Protein 8ENB (pdb70)

GO terms:
  GO:0007186 G protein-coupled receptor signaling pathway (P, IDA)

Foldseek 3Di:
DDKDKDKDWDWDDDPQWDIDTDIAIFIDDDWDKDWDQDVVVRGIDIDAWDWHAPDWDWDWDWIGGNVDIDIDIDTGGDDIDTDDPVD/DKDKDWDFDVCPPPPWDADPVGKIFIGHDTAIDMADDDDKDKDADPDPPRIDIPDWGKAAPFDDKDWAAGDHIDPPDDVVRRTDIHGDDDDIDIDCVVVVD/DDKDKDKDWDWDDDPQWDIDIDIAIDIDDDWDKDWDQDVVVRGIDIDTWDKHAPDWDKDWDWIGGNVDIDIDIDTGGDDIDTGHPVD/DKDKDWAFDPCPCPPWDADPVGKIFIDHDIAMDMADDDDKDKDADPDPPGIDIRDWGWAADFDDKDWAAGDHTDDDGDCVRRTDIHGDDDDIDIGCVVVPD

Secondary structure (DSSP, 8-state):
-EEEEEEEEEEE--TTB--EEEEEEEEEEEEEEEEEEETTTTEEEEEEEEEEEEEEEEEEEEE-BTT--EEEEEEEEEEEEEEETT-/-EEEEEE--GGGTTEEEE-GGG-EEEE---EEEEEEEEEEEEEE-SSSSSEEEE--EEEE---EEEEEEP-EE-TT--GGGGEEEEEE-S-EEEESHHHH-/-EEEEEEEEEEE--TTB--EEEEEEEEEEEEEEEEEEETTTTEEEEEEEEEEEEEEEEEEEEE-BTTS-EEEEEEEEEEEEEEETT-/-EEEEEEE-GGGTTEEEE-GGG-EEEE--EEEEEEEEEEEEEEE-SSSSSEEEE--EEEE---EEEEEEP-EE-TT--GGGSEEEEEE-S-EEEESHHHH-

Sequence (376 aa):
NSCKKVGVEELINEKGCDLMIIRINRCRGHCFSFTFPNPLTKKYSVHAKCCRMVEWEMLETELKCSKGNRNLRIPSATQCECFDCLVECEFAMRLVPGFNPLRQVDANGKECRGNVELPFCKGYCKTSESGTHGFPPRVQNSKVCTLVTTSTRKVVLDDCDDGADESVKFVMVPHGTDCECSAVPLEQNSCKKVGVEELINEKGCDLMIIRINRCRGHCFSFTFPNPLTKKYSVHAKCCRMVEWEMLETELKCSKGNRNLRIPSATQCECFDCLVECEFAMRLVPGFNPLRQVDANGKECRGNVELPFCKGYCKTSESGTHGFPPRVQNSKVCTLVTTSTRKVVLDDCDDGADESVKFVMVPHGTDCECSAVPLEQ

Nearest PDB structures (foldseek):
  8enf-assembly1_A  TM=1.009E+00  e=1.327E-13  Caenorhabditis elegans
  4jph-assembly2_C  TM=7.636E-01  e=1.027E-04  Mus musculus
  4jph-assembly2_D  TM=7.579E-01  e=1.207E-04  Mus musculus
  5aej-assembly2_B  TM=6.322E-01  e=2.996E-05  Homo sapiens
  5hk5-assembly2_E  TM=6.796E-01  e=9.244E-04  Mus musculus

Radius of gyration: 28.84 Å; Cα contacts (8 Å, |Δi|>4): 1042; chains: 4; bounding box: 86×43×85 Å

Structure (mmCIF, N/CA/C/O backbone):
data_8ENB
#
_entry.id   8ENB
#
_cell.length_a   52.371
_cell.length_b   90.748
_cell.length_c   59.563
_cell.angle_alpha   90.000
_cell.angle_beta   97.180
_cell.angle_gamma   90.000
#
_symmetry.space_group_name_H-M   'P 1 21 1'
#
loop_
_entity.id
_entity.type
_entity.pdbx_description
1 polymer Bursicon
2 polymer 'Cys_knot domain-containing protein'
3 water water
#
loop_
_atom_site.group_PDB
_atom_site.id
_atom_site.type_symbol
_atom_site.label_atom_id
_atom_site.label_alt_id
_atom_site.label_comp_id
_atom_site.label_asym_id
_atom_site.label_entity_id
_atom_site.label_seq_id
_atom_site.pdbx_PDB_ins_code
_atom_site.Cartn_x
_atom_site.Cartn_y
_atom_site.Cartn_z
_atom_site.occupancy
_atom_site.B_iso_or_equiv
_atom_site.auth_seq_id
_atom_site.auth_comp_id
_atom_site.auth_asym_id
_atom_site.auth_atom_id
_atom_site.pdbx_PDB_model_num
ATOM 1 N N . ASN A 1 6 ? -31.13100 34.19000 -20.46100 1.000 29.34000 6 ASN A N 1
ATOM 2 C CA . ASN A 1 6 ? -30.72600 33.46700 -19.26100 1.000 34.61000 6 ASN A CA 1
ATOM 3 C C . ASN A 1 6 ? -31.50000 33.95700 -18.04300 1.000 51.25000 6 ASN A C 1
ATOM 4 O O . ASN A 1 6 ? -31.34000 35.10000 -17.61600 1.000 70.99000 6 ASN A O 1
ATOM 9 N N . SER A 1 7 ? -32.34100 33.08600 -17.48400 1.000 44.53000 7 SER A N 1
ATOM 10 C CA . SER A 1 7 ? -33.14900 33.45200 -16.32100 1.000 35.48000 7 SER A CA 1
ATOM 11 C C . SER A 1 7 ? -33.37800 32.19000 -15.49400 1.000 43.81000 7 SER A C 1
ATOM 12 O O . SER A 1 7 ? -34.17700 31.33400 -15.88000 1.000 48.12000 7 SER A O 1
ATOM 15 N N . CYS A 1 8 ? -32.64800 32.06700 -14.38900 1.000 33.61000 8 CYS A N 1
ATOM 16 C CA . CYS A 1 8 ? -32.82300 30.98600 -13.42500 1.000 39.60000 8 CYS A CA 1
ATOM 17 C C . CYS A 1 8 ? -33.27000 31.60000 -12.10600 1.000 39.86000 8 CYS A C 1
ATOM 18 O O . CYS A 1 8 ? -32.52400 32.37800 -11.50200 1.000 50.51000 8 CYS A O 1
ATOM 21 N N . LYS A 1 9 ? -34.47600 31.25400 -11.65800 1.000 39.33000 9 LYS A N 1
ATOM 22 C CA . LYS A 1 9 ? -35.10000 31.92500 -10.53000 1.000 25.44000 9 LYS A CA 1
ATOM 23 C C . LYS A 1 9 ? -35.40700 30.94500 -9.40400 1.000 26.26000 9 LYS A C 1
ATOM 24 O O . LYS A 1 9 ? -35.62300 29.74600 -9.62800 1.000 45.05000 9 LYS A O 1
ATOM 30 N N . LYS A 1 10 ? -35.41200 31.48900 -8.18700 1.000 29.11000 10 LYS A N 1
ATOM 31 C CA . LYS A 1 10 ? -35.82700 30.76600 -6.99200 1.000 29.65000 10 LYS A CA 1
ATOM 32 C C . LYS A 1 10 ? -37.34800 30.73000 -6.90800 1.000 30.50000 10 LYS A C 1
ATOM 33 O O . LYS A 1 10 ? -38.01100 31.75700 -7.07800 1.000 35.22000 10 LYS A O 1
ATOM 39 N N . VAL A 1 11 ? -37.89800 29.54800 -6.64400 1.000 23.29000 11 VAL A N 1
ATOM 40 C CA . VAL A 1 11 ? -39.33500 29.31300 -6.66900 1.000 23.70000 11 VAL A CA 1
ATOM 41 C C . VAL A 1 11 ? -39.72200 28.62700 -5.36800 1.000 30.98000 11 VAL A C 1
ATOM 42 O O . VAL A 1 11 ? -39.12600 27.60800 -4.99800 1.000 40.86000 11 VAL A O 1
ATOM 46 N N . GLY A 1 12 ? -40.71000 29.19100 -4.67600 1.000 44.24000 12 GLY A N 1
ATOM 47 C CA . GLY A 1 12 ? -41.21400 28.57500 -3.46200 1.000 28.47000 12 GLY A CA 1
ATOM 48 C C . GLY A 1 12 ? -42.10900 27.38900 -3.78100 1.000 39.00000 12 GLY A C 1
ATOM 49 O O . GLY A 1 12 ? -42.84200 27.38300 -4.76900 1.000 56.13000 12 GLY A O 1
ATOM 50 N N . VAL A 1 13 ? -42.03700 26.36900 -2.92800 1.000 33.88000 13 VAL A N 1
ATOM 51 C CA . VAL A 1 13 ? -42.76600 25.12500 -3.13200 1.000 40.78000 13 VAL A CA 1
ATOM 52 C C . VAL A 1 13 ? -43.33800 24.68900 -1.79600 1.000 46.18000 13 VAL A C 1
ATOM 53 O O . VAL A 1 13 ? -42.58900 24.48600 -0.83100 1.000 37.52000 13 VAL A O 1
ATOM 57 N N . GLU A 1 14 ? -44.65700 24.55000 -1.73600 1.000 46.46000 14 GLU A N 1
ATOM 58 C CA . GLU A 1 14 ? -45.29900 23.84500 -0.64400 1.000 43.68000 14 GLU A CA 1
ATOM 59 C C . GLU A 1 14 ? -45.44200 22.39100 -1.07300 1.000 36.70000 14 GLU A C 1
ATOM 60 O O . GLU A 1 14 ? -45.80000 22.10300 -2.21900 1.000 56.97000 14 GLU A O 1
ATOM 66 N N . GLU A 1 15 ? -45.16400 21.47800 -0.15100 1.000 31.85000 15 GLU A N 1
ATOM 67 C CA . GLU A 1 15 ? -45.08000 20.06100 -0.47300 1.000 22.27000 15 GLU A CA 1
ATOM 68 C C . GLU A 1 15 ? -45.82200 19.29800 0.60800 1.000 32.06000 15 GLU A C 1
ATOM 69 O O . GLU A 1 15 ? -45.49600 19.41600 1.79200 1.000 39.16000 15 GLU A O 1
ATOM 75 N N . LEU A 1 16 ? -46.83100 18.54000 0.20200 1.000 25.37000 16 LEU A N 1
ATOM 76 C CA . LEU A 1 16 ? -47.68900 17.82100 1.12900 1.000 15.85000 16 LEU A CA 1
ATOM 77 C C . LEU A 1 16 ? -47.21500 16.38200 1.26400 1.000 17.04000 16 LEU A C 1
ATOM 78 O O . LEU A 1 16 ? -47.07100 15.67200 0.26300 1.000 30.15000 16 LEU A O 1
ATOM 83 N N . ILE A 1 17 ? -46.97200 15.96200 2.49900 1.000 23.01000 17 ILE A N 1
ATOM 84 C CA . ILE A 1 17 ? -46.62700 14.58700 2.81800 1.000 25.93000 17 ILE A CA 1
ATOM 85 C C . ILE A 1 17 ? -47.88700 13.95800 3.39200 1.000 31.99000 17 ILE A C 1
ATOM 86 O O . ILE A 1 17 ? -48.35000 14.33800 4.47800 1.000 37.40000 17 ILE A O 1
ATOM 91 N N . ASN A 1 18 ? -48.44800 13.01600 2.62800 1.000 29.20000 18 ASN A N 1
ATOM 92 C CA . ASN A 1 18 ? -49.68000 12.31000 2.95800 1.000 39.85000 18 ASN A CA 1
ATOM 93 C C . ASN A 1 18 ? -49.39100 10.81200 2.83200 1.000 42.57000 18 ASN A C 1
ATOM 94 O O . ASN A 1 18 ? -49.79500 10.15600 1.87000 1.000 45.01000 18 ASN A O 1
ATOM 99 N N . GLU A 1 19 ? -48.67100 10.27700 3.81200 1.000 47.70000 19 GLU A N 1
ATOM 100 C CA . GLU A 1 19 ? -48.30400 8.86900 3.85000 1.000 43.75000 19 GLU A CA 1
ATOM 101 C C . GLU A 1 19 ? -49.15900 8.14300 4.87900 1.000 49.54000 19 GLU A C 1
ATOM 102 O O . GLU A 1 19 ? -49.43500 8.67600 5.95800 1.000 54.49000 19 GLU A O 1
ATOM 108 N N . LYS A 1 20 ? -49.58200 6.92900 4.53300 1.000 46.80000 20 LYS A N 1
ATOM 109 C CA . LYS A 1 20 ? -50.47200 6.16400 5.39600 1.000 51.01000 20 LYS A CA 1
ATOM 110 C C . LYS A 1 20 ? -49.75100 5.79500 6.68700 1.000 52.32000 20 LYS A C 1
ATOM 111 O O . LYS A 1 20 ? -48.68900 5.16400 6.65600 1.000 42.98000 20 LYS A O 1
ATOM 117 N N . GLY A 1 21 ? -50.32900 6.19300 7.82300 1.000 50.01000 21 GLY A N 1
ATOM 118 C CA . GLY A 1 21 ? -49.75600 5.96600 9.13200 1.000 39.28000 21 GLY A CA 1
ATOM 119 C C . GLY A 1 21 ? -49.23400 7.22700 9.79500 1.000 55.92000 21 GLY A C 1
ATOM 120 O O . GLY A 1 21 ? -49.29900 7.34200 11.02500 1.000 74.07000 21 GLY A O 1
ATOM 121 N N . CYS A 1 22 ? -48.72000 8.16800 9.01000 1.000 45.41000 22 CYS A N 1
ATOM 122 C CA . CYS A 1 22 ? -48.12200 9.38600 9.53200 1.000 37.30000 22 CYS A CA 1
ATOM 123 C C . CYS A 1 22 ? -49.05500 10.57200 9.32900 1.000 44.71000 22 CYS A C 1
ATOM 124 O O . CYS A 1 22 ? -49.90500 10.57400 8.43400 1.000 47.21000 22 CYS A O 1
ATOM 127 N N . ASP A 1 23 ? -48.89100 11.58300 10.17800 1.000 38.48000 23 ASP A N 1
ATOM 128 C CA . ASP A 1 23 ? -49.68700 12.79500 10.05900 1.000 40.94000 23 ASP A CA 1
ATOM 129 C C . ASP A 1 23 ? -49.32600 13.55600 8.78900 1.000 41.38000 23 ASP A C 1
ATOM 130 O O . ASP A 1 23 ? -48.17900 13.54900 8.33500 1.000 43.38000 23 ASP A O 1
ATOM 135 N N . LEU A 1 24 ? -50.32700 14.21700 8.21400 1.000 38.83000 24 LEU A N 1
ATOM 136 C CA . LEU A 1 24 ? -50.10600 15.04800 7.04000 1.000 39.26000 24 LEU A CA 1
ATOM 137 C C . LEU A 1 24 ? -49.20600 16.22100 7.40200 1.000 31.47000 24 LEU A C 1
ATOM 138 O O . LEU A 1 24 ? -49.38400 16.85700 8.44400 1.000 52.09000 24 LEU A O 1
ATOM 143 N N . MET A 1 25 ? -48.23200 16.51500 6.54200 1.000 35.54000 25 MET A N 1
ATOM 144 C CA . MET A 1 25 ? -47.30800 17.60200 6.85300 1.000 32.58000 25 MET A CA 1
ATOM 145 C C . MET A 1 25 ? -46.98500 18.41100 5.60700 1.000 34.85000 25 MET A C 1
ATOM 146 O O . MET A 1 25 ? -46.57900 17.85000 4.58800 1.000 43.32000 25 MET A O 1
ATOM 151 N N . ILE A 1 26 ? -47.14900 19.72700 5.69700 1.000 31.66000 26 ILE A N 1
ATOM 152 C CA . ILE A 1 26 ? -46.77100 20.64200 4.62600 1.000 20.60000 26 ILE A CA 1
ATOM 153 C C . ILE A 1 26 ? -45.37400 21.17600 4.90900 1.000 29.18000 26 ILE A C 1
ATOM 154 O O . ILE A 1 26 ? -45.09400 21.65900 6.01400 1.000 31.06000 26 ILE A O 1
ATOM 159 N N . ILE A 1 27 ? -44.50000 21.08400 3.91200 1.000 32.17000 27 ILE A N 1
ATOM 160 C CA . ILE A 1 27 ? -43.11900 21.54000 4.00000 1.000 28.27000 27 ILE A CA 1
ATOM 161 C C . ILE A 1 27 ? -42.89700 22.59200 2.92400 1.000 41.95000 27 ILE A C 1
ATOM 162 O O . ILE A 1 27 ? -43.20900 22.35900 1.75200 1.000 56.67000 27 ILE A O 1
ATOM 167 N N . ARG A 1 28 ? -42.36300 23.74400 3.31700 1.000 40.69000 28 ARG A N 1
ATOM 168 C CA . ARG A 1 28 ? -42.10700 24.83700 2.38900 1.000 24.42000 28 ARG A CA 1
ATOM 169 C C . ARG A 1 28 ? -40.60900 24.93400 2.13800 1.000 27.83000 28 ARG A C 1
ATOM 170 O O . ARG A 1 28 ? -39.83500 25.19600 3.06500 1.000 31.35000 28 ARG A O 1
ATOM 178 N N . ILE A 1 29 ? -40.20600 24.71700 0.88400 1.000 27.44000 29 ILE A N 1
ATOM 179 C CA . ILE A 1 29 ? -38.80200 24.75200 0.48600 1.000 16.57000 29 ILE A CA 1
ATOM 180 C C . ILE A 1 29 ? -38.68300 25.55000 -0.80700 1.000 21.51000 29 ILE A C 1
ATOM 181 O O . ILE A 1 29 ? -39.67200 26.02300 -1.36400 1.000 40.50000 29 ILE A O 1
ATOM 186 N N . ASN A 1 30 ? -37.44600 25.74900 -1.25200 1.000 17.08000 30 ASN A N 1
ATOM 187 C CA . ASN A 1 30 ? -37.17800 26.48100 -2.48100 1.000 24.36000 30 ASN A CA 1
ATOM 188 C C . ASN A 1 30 ? -36.49400 25.59000 -3.51000 1.000 25.79000 30 ASN A C 1
ATOM 189 O O . ASN A 1 30 ? -35.70800 24.70300 -3.16400 1.000 28.04000 30 ASN A O 1
ATOM 194 N N . ARG A 1 31 ? -36.80300 25.83700 -4.78200 1.000 28.38000 31 ARG A N 1
ATOM 195 C CA . ARG A 1 31 ? -36.20600 25.09500 -5.88400 1.000 22.68000 31 ARG A CA 1
ATOM 196 C C . ARG A 1 31 ? -35.87300 26.06600 -7.00700 1.000 25.24000 31 ARG A C 1
ATOM 197 O O . ARG A 1 31 ? -36.48200 27.12900 -7.13000 1.000 32.59000 31 ARG A O 1
ATOM 205 N N . CYS A 1 32 ? -34.89300 25.70400 -7.82400 1.000 26.14000 32 CYS A N 1
ATOM 206 C CA . CYS A 1 32 ? -34.51000 26.53900 -8.95300 1.000 17.26000 32 CYS A CA 1
ATOM 207 C C . CYS A 1 32 ? -35.25400 26.12000 -10.21100 1.000 13.47000 32 CYS A C 1
ATOM 208 O O . CYS A 1 32 ? -35.45400 24.92900 -10.46100 1.000 26.47000 32 CYS A O 1
ATOM 211 N N . ARG A 1 33 ? -35.66800 27.11000 -10.99700 1.000 25.92000 33 ARG A N 1
ATOM 212 C CA . ARG A 1 33 ? -36.33500 26.84500 -12.26500 1.000 27.57000 33 ARG A CA 1
ATOM 213 C C . ARG A 1 33 ? -35.96900 27.95300 -13.23800 1.000 37.76000 33 ARG A C 1
ATOM 214 O O . ARG A 1 33 ? -36.00400 29.12700 -12.86600 1.000 30.98000 33 ARG A O 1
ATOM 222 N N . GLY A 1 34 ? -35.58200 27.59400 -14.45500 1.000 33.51000 34 GLY A N 1
ATOM 223 C CA . GLY A 1 34 ? -35.20300 28.63300 -15.39100 1.000 45.22000 34 GLY A CA 1
ATOM 224 C C . GLY A 1 34 ? -34.84700 28.09600 -16.75900 1.000 33.42000 34 GLY A C 1
ATOM 225 O O . GLY A 1 34 ? -35.03300 26.91600 -17.06700 1.000 37.62000 34 GLY A O 1
ATOM 226 N N . HIS A 1 35 ? -34.32500 29.01300 -17.57000 1.000 33.99000 35 HIS A N 1
ATOM 227 C CA . HIS A 1 35 ? -33.89100 28.75600 -18.93800 1.000 29.01000 35 HIS A CA 1
ATOM 228 C C . HIS A 1 35 ? -32.50500 29.35600 -19.11900 1.000 26.94000 35 HIS A C 1
ATOM 229 O O . HIS A 1 35 ? -32.32900 30.56900 -18.95700 1.000 41.43000 35 HIS A O 1
ATOM 236 N N . CYS A 1 36 ? -31.52400 28.51600 -19.44000 1.000 34.12000 36 CYS A N 1
ATOM 237 C CA . CYS A 1 36 ? -30.17800 28.97200 -19.75300 1.000 31.82000 36 CYS A CA 1
ATOM 238 C C . CYS A 1 36 ? -29.80100 28.55500 -21.17000 1.000 32.93000 36 CYS A C 1
ATOM 239 O O . CYS A 1 36 ? -30.35900 27.60900 -21.73200 1.000 30.31000 36 CYS A O 1
ATOM 242 N N . PHE A 1 37 ? -28.84100 29.27800 -21.74400 1.000 32.32000 37 PHE A N 1
ATOM 243 C CA . PHE A 1 37 ? -28.42700 29.03900 -23.12000 1.000 18.69000 37 PHE A CA 1
ATOM 244 C C . PHE A 1 37 ? -27.54600 27.80100 -23.21500 1.000 17.84000 37 PHE A C 1
ATOM 245 O O . PHE A 1 37 ? -26.73000 27.53100 -22.32800 1.000 41.89000 37 PHE A O 1
ATOM 253 N N . SER A 1 38 ? -27.71700 27.04700 -24.29900 1.000 18.32000 38 SER A N 1
ATOM 254 C CA . SER A 1 38 ? -26.91500 25.85700 -24.54300 1.000 26.91000 38 SER A CA 1
ATOM 255 C C . SER A 1 38 ? -26.74800 25.65500 -26.04100 1.000 24.39000 38 SER A C 1
ATOM 256 O O . SER A 1 38 ? -27.61400 26.04600 -26.82900 1.000 28.95000 38 SER A O 1
ATOM 259 N N . PHE A 1 39 ? -25.62700 25.04600 -26.43200 1.000 30.70000 39 PHE A N 1
ATOM 260 C CA . PHE A 1 39 ? -25.45600 24.67100 -27.83200 1.000 32.57000 39 PHE A CA 1
ATOM 261 C C . PHE A 1 39 ? -24.64800 23.38200 -27.91700 1.000 32.82000 39 PHE A C 1
ATOM 262 O O . PHE A 1 39 ? -23.80200 23.09700 -27.06500 1.000 47.88000 39 PHE A O 1
ATOM 270 N N . THR A 1 40 ? -24.95600 22.58100 -28.93600 1.000 27.09000 40 THR A N 1
ATOM 271 C CA . THR A 1 40 ? -24.42700 21.23100 -29.05800 1.000 28.42000 40 THR A CA 1
ATOM 272 C C . THR A 1 40 ? -24.33200 20.86600 -30.53200 1.000 26.37000 40 THR A C 1
ATOM 273 O O . THR A 1 40 ? -25.22100 21.20500 -31.31800 1.000 28.93000 40 THR A O 1
ATOM 277 N N . PHE A 1 41 ? -23.25000 20.18300 -30.90300 1.000 27.21000 41 PHE A N 1
ATOM 278 C CA . PHE A 1 41 ? -23.13300 19.68900 -32.26900 1.000 21.50000 41 PHE A CA 1
ATOM 279 C C . PHE A 1 41 ? -22.40900 18.35300 -32.27800 1.000 29.61000 41 PHE A C 1
ATOM 280 O O . PHE A 1 41 ? -21.52000 18.12300 -31.45100 1.000 37.64000 41 PHE A O 1
ATOM 288 N N . PRO A 1 42 ? -22.76900 17.45100 -33.19300 1.000 31.50000 42 PRO A N 1
ATOM 289 C CA . PRO A 1 42 ? -22.04500 16.17600 -33.31600 1.000 21.75000 42 PRO A CA 1
ATOM 290 C C . PRO A 1 42 ? -20.67700 16.37400 -33.95200 1.000 23.44000 42 PRO A C 1
ATOM 291 O O . PRO A 1 42 ? -20.56700 16.84600 -35.08600 1.000 27.90000 42 PRO A O 1
ATOM 295 N N . ASN A 1 43 ? -19.63100 16.01600 -33.21000 1.000 20.81000 43 ASN A N 1
ATOM 296 C CA . ASN A 1 43 ? -18.25900 16.08000 -33.68000 1.000 33.15000 43 ASN A CA 1
ATOM 297 C C . ASN A 1 43 ? -17.88000 14.70100 -34.19600 1.000 30.39000 43 ASN A C 1
ATOM 298 O O . ASN A 1 43 ? -17.73800 13.76300 -33.38900 1.000 31.19000 43 ASN A O 1
ATOM 303 N N . PRO A 1 44 ? -17.73300 14.51500 -35.51200 1.000 35.53000 44 PRO A N 1
ATOM 304 C CA . PRO A 1 44 ? -17.32000 13.20800 -36.03800 1.000 33.46000 44 PRO A CA 1
ATOM 305 C C . PRO A 1 44 ? -15.82400 12.96400 -35.96400 1.000 35.97000 44 PRO A C 1
ATOM 306 O O . PRO A 1 44 ? -15.38700 11.83200 -36.21100 1.000 44.74000 44 PRO A O 1
ATOM 310 N N . LEU A 1 45 ? -15.03000 13.98500 -35.63500 1.000 33.24000 45 LEU A N 1
ATOM 311 C CA . LEU A 1 45 ? -13.61100 13.76600 -35.37600 1.000 47.35000 45 LEU A CA 1
ATOM 312 C C . LEU A 1 45 ? -13.41700 13.04400 -34.04800 1.000 59.44000 45 LEU A C 1
ATOM 313 O O . LEU A 1 45 ? -12.76200 11.99700 -33.98800 1.000 64.42000 45 LEU A O 1
ATOM 318 N N . THR A 1 46 ? -13.98500 13.58700 -32.97300 1.000 62.20000 46 THR A N 1
ATOM 319 C CA . THR A 1 46 ? -14.00000 12.89600 -31.69000 1.000 41.70000 46 THR A CA 1
ATOM 320 C C . THR A 1 46 ? -15.13500 11.88700 -31.58500 1.000 43.93000 46 THR A C 1
ATOM 321 O O . THR A 1 46 ? -15.20700 11.16400 -30.58400 1.000 45.34000 46 THR A O 1
ATOM 325 N N . LYS A 1 47 ? -16.00700 11.81800 -32.59400 1.000 54.00000 47 LYS A N 1
ATOM 326 C CA . LYS A 1 47 ? -17.11200 10.85700 -32.64200 1.000 44.20000 47 LYS A CA 1
ATOM 327 C C . LYS A 1 47 ? -18.01500 10.95900 -31.41400 1.000 43.98000 47 LYS A C 1
ATOM 328 O O . LYS A 1 47 ? -18.51300 9.95200 -30.90600 1.000 40.60000 47 LYS A O 1
ATOM 334 N N . LYS A 1 48 ? -18.23900 12.18300 -30.93500 1.000 45.14000 48 LYS A N 1
ATOM 335 C CA . LYS A 1 48 ? -19.06500 12.39700 -29.75100 1.000 35.51000 48 LYS A CA 1
ATOM 336 C C . LYS A 1 48 ? -19.78600 13.72900 -29.88500 1.000 42.36000 48 LYS A C 1
ATOM 337 O O . LYS A 1 48 ? -19.55600 14.48900 -30.82400 1.000 45.39000 48 LYS A O 1
ATOM 343 N N . TYR A 1 49 ? -20.65800 14.01600 -28.92400 1.000 33.54000 49 TYR A N 1
ATOM 344 C CA . TYR A 1 49 ? -21.30400 15.31900 -28.86800 1.000 22.21000 49 TYR A CA 1
ATOM 345 C C . TYR A 1 49 ? -20.35700 16.35600 -28.27700 1.000 34.81000 49 TYR A C 1
ATOM 346 O O . TYR A 1 49 ? -19.68900 16.10200 -27.27200 1.000 43.68000 49 TYR A O 1
ATOM 355 N N . SER A 1 50 ? -20.29900 17.52700 -28.90600 1.000 43.09000 50 SER A N 1
ATOM 356 C CA . SER A 1 50 ? -19.64400 18.69300 -28.33400 1.000 30.33000 50 SER A CA 1
ATOM 357 C C . SER A 1 50 ? -20.72200 19.57600 -27.72500 1.000 32.87000 50 SER A C 1
ATOM 358 O O . SER A 1 50 ? -21.61500 20.05200 -28.43900 1.000 44.57000 50 SER A O 1
ATOM 361 N N . VAL A 1 51 ? -20.64200 19.77800 -26.41100 1.000 36.93000 51 VAL A N 1
ATOM 362 C CA . VAL A 1 51 ? -21.65700 20.48100 -25.64000 1.000 29.29000 51 VAL A CA 1
ATOM 363 C C . VAL A 1 51 ? -21.01600 21.69600 -24.99300 1.000 40.50000 51 VAL A C 1
ATOM 364 O O . VAL A 1 51 ? -19.94200 21.59700 -24.38800 1.000 40.11000 51 VAL A O 1
ATOM 368 N N . HIS A 1 52 ? -21.68200 22.83400 -25.10600 1.000 37.56000 52 HIS A N 1
ATOM 369 C CA . HIS A 1 52 ? -21.29200 24.02000 -24.36200 1.000 37.63000 52 HIS A CA 1
ATOM 370 C C . HIS A 1 52 ? -22.59600 24.53800 -23.77500 1.000 34.63000 52 HIS A C 1
ATOM 371 O O . HIS A 1 52 ? -23.39000 25.20700 -24.45500 1.000 32.57000 52 HIS A O 1
ATOM 378 N N . ALA A 1 53 ? -22.82800 24.18800 -22.51500 1.000 42.92000 53 ALA A N 1
ATOM 379 C CA . ALA A 1 53 ? -24.14900 24.34500 -21.95000 1.000 45.99000 53 ALA A CA 1
ATOM 380 C C . ALA A 1 53 ? -24.07700 24.74000 -20.48900 1.000 41.54000 53 ALA A C 1
ATOM 381 O O . ALA A 1 53 ? -23.22700 24.25900 -19.72200 1.000 53.15000 53 ALA A O 1
ATOM 383 N N . LYS A 1 54 ? -25.05700 25.59000 -20.15900 1.000 30.29000 54 LYS A N 1
ATOM 384 C CA . LYS A 1 54 ? -25.50400 26.15200 -18.89000 1.000 36.95000 54 LYS A CA 1
ATOM 385 C C . LYS A 1 54 ? -26.83500 25.52900 -18.45600 1.000 32.58000 54 LYS A C 1
ATOM 386 O O . LYS A 1 54 ? -27.76500 25.39500 -19.26300 1.000 41.79000 54 LYS A O 1
ATOM 392 N N . CYS A 1 55 ? -26.98700 25.23700 -17.16600 1.000 31.19000 55 CYS A N 1
ATOM 393 C CA . CYS A 1 55 ? -28.25900 24.77200 -16.63600 1.000 26.97000 55 CYS A CA 1
ATOM 394 C C . CYS A 1 55 ? -28.61700 25.59900 -15.40900 1.000 29.54000 55 CYS A C 1
ATOM 395 O O . CYS A 1 55 ? -27.74700 26.13900 -14.71700 1.000 46.34000 55 CYS A O 1
ATOM 398 N N . CYS A 1 56 ? -29.91000 25.68200 -15.13500 1.000 33.15000 56 CYS A N 1
ATOM 399 C CA . CYS A 1 56 ? -30.39000 26.41500 -13.96900 1.000 39.84000 56 CYS A CA 1
ATOM 400 C C . CYS A 1 56 ? -30.24800 25.52500 -12.73800 1.000 29.32000 56 CYS A C 1
ATOM 401 O O . CYS A 1 56 ? -30.94500 24.51100 -12.60600 1.000 29.54000 56 CYS A O 1
ATOM 404 N N . ARG A 1 57 ? -29.35400 25.90800 -11.82500 1.000 28.37000 57 ARG A N 1
ATOM 405 C CA . ARG A 1 57 ? -29.01800 25.08400 -10.67400 1.000 35.95000 57 ARG A CA 1
ATOM 406 C C . ARG A 1 57 ? -28.95100 25.93800 -9.41400 1.000 45.31000 57 ARG A C 1
ATOM 407 O O . ARG A 1 57 ? -28.72300 27.15000 -9.46800 1.000 49.39000 57 ARG A O 1
ATOM 415 N N . MET A 1 58 ? -29.15700 25.28500 -8.26900 1.000 35.10000 58 MET A N 1
ATOM 416 C CA . MET A 1 58 ? -28.97400 25.93700 -6.97700 1.000 34.05000 58 MET A CA 1
ATOM 417 C C . MET A 1 58 ? -27.49500 25.93200 -6.62000 1.000 49.84000 58 MET A C 1
ATOM 418 O O . MET A 1 58 ? -26.90100 24.86700 -6.42100 1.000 44.59000 58 MET A O 1
ATOM 423 N N . VAL A 1 59 ? -26.90400 27.12400 -6.54000 1.000 54.07000 59 VAL A N 1
ATOM 424 C CA . VAL A 1 59 ? -25.49700 27.22400 -6.16900 1.000 42.32000 59 VAL A CA 1
ATOM 425 C C . VAL A 1 59 ? -25.32300 26.94900 -4.68100 1.000 37.93000 59 VAL A C 1
ATOM 426 O O . VAL A 1 59 ? -24.42800 26.20200 -4.27000 1.000 62.88000 59 VAL A O 1
ATOM 430 N N . GLU A 1 60 ? -26.17800 27.54600 -3.85500 1.000 35.07000 60 GLU A N 1
ATOM 431 C CA . GLU A 1 60 ? -26.15500 27.34100 -2.41600 1.000 45.25000 60 GLU A CA 1
ATOM 432 C C . GLU A 1 60 ? -27.53400 26.91300 -1.93800 1.000 37.71000 60 GLU A C 1
ATOM 433 O O . GLU A 1 60 ? -28.55500 27.27600 -2.52900 1.000 45.29000 60 GLU A O 1
ATOM 439 N N . TRP A 1 61 ? -27.55400 26.13500 -0.85900 1.000 35.71000 61 TRP A N 1
ATOM 440 C CA . TRP A 1 61 ? -28.80000 25.64800 -0.29100 1.000 32.41000 61 TRP A CA 1
ATOM 441 C C . TRP A 1 61 ? -28.62900 25.48600 1.21200 1.000 35.75000 61 TRP A C 1
ATOM 442 O O . TRP A 1 61 ? -27.51500 25.52400 1.74200 1.000 50.46000 61 TRP A O 1
ATOM 453 N N . GLU A 1 62 ? -29.75400 25.30500 1.89400 1.000 29.96000 62 GLU A N 1
ATOM 454 C CA . GLU A 1 62 ? -29.78200 25.02100 3.32100 1.000 28.80000 62 GLU A CA 1
ATOM 455 C C . GLU A 1 62 ? -30.56300 23.73900 3.56200 1.000 32.78000 62 GLU A C 1
ATOM 456 O O . GLU A 1 62 ? -31.54500 23.46000 2.86900 1.000 43.94000 62 GLU A O 1
ATOM 462 N N . MET A 1 63 ? -30.12400 22.95700 4.54100 1.000 44.23000 63 MET A N 1
ATOM 463 C CA . MET A 1 63 ? -30.85300 21.75500 4.90900 1.000 31.87000 63 MET A CA 1
ATOM 464 C C . MET A 1 63 ? -32.06600 22.12800 5.74900 1.000 23.01000 63 MET A C 1
ATOM 465 O O . MET A 1 63 ? -31.96000 22.91900 6.69200 1.000 31.18000 63 MET A O 1
ATOM 470 N N . LEU A 1 64 ? -33.21700 21.56100 5.40600 1.000 26.57000 64 LEU A N 1
ATOM 471 C CA . LEU A 1 64 ? -34.45000 21.74600 6.15200 1.000 25.78000 64 LEU A CA 1
ATOM 472 C C . LEU A 1 64 ? -34.80100 20.41300 6.79600 1.000 31.35000 64 LEU A C 1
ATOM 473 O O . LEU A 1 64 ? -35.00800 19.41600 6.09200 1.000 39.69000 64 LEU A O 1
ATOM 478 N N . GLU A 1 65 ? -34.84200 20.39600 8.12500 1.000 35.61000 65 GLU A N 1
ATOM 479 C CA . GLU A 1 65 ? -35.10200 19.19300 8.89800 1.000 25.92000 65 GLU A CA 1
ATOM 480 C C . GLU A 1 65 ? -36.49500 19.27000 9.49900 1.000 26.68000 65 GLU A C 1
ATOM 481 O O . GLU A 1 65 ? -36.91800 20.32900 9.97400 1.000 28.66000 65 GLU A O 1
ATOM 487 N N . THR A 1 66 ? -37.20900 18.14900 9.47900 1.000 35.68000 66 THR A N 1
ATOM 488 C CA . THR A 1 66 ? -38.52500 18.13200 10.10600 1.000 37.64000 66 THR A CA 1
ATOM 489 C C . THR A 1 66 ? -38.82100 16.74200 10.65400 1.000 27.82000 66 THR A C 1
ATOM 490 O O . THR A 1 66 ? -38.31200 15.73600 10.15500 1.000 41.49000 66 THR A O 1
ATOM 494 N N . GLU A 1 67 ? -39.62300 16.70000 11.71400 1.000 32.44000 67 GLU A N 1
ATOM 495 C CA . GLU A 1 67 ? -40.06200 15.44300 12.30200 1.000 27.25000 67 GLU A CA 1
ATOM 496 C C . GLU A 1 67 ? -41.43000 15.06000 11.75300 1.000 36.90000 67 GLU A C 1
ATOM 497 O O . GLU A 1 67 ? -42.37600 15.85300 11.80300 1.000 49.07000 67 GLU A O 1
ATOM 503 N N . LEU A 1 68 ? -41.52200 13.84100 11.23300 1.000 34.62000 68 LEU A N 1
ATOM 504 C CA . LEU A 1 68 ? -42.74300 13.26900 10.69000 1.000 37.52000 68 LEU A CA 1
ATOM 505 C C . LEU A 1 68 ? -43.33900 12.33900 11.73900 1.000 45.85000 68 LEU A C 1
ATOM 506 O O . LEU A 1 68 ? -42.71700 11.33300 12.11000 1.000 47.02000 68 LEU A O 1
ATOM 511 N N . LYS A 1 69 ? -44.53200 12.68500 12.21900 1.000 43.37000 69 LYS A N 1
ATOM 512 C CA . LYS A 1 69 ? -45.20600 11.96100 13.29700 1.000 36.95000 69 LYS A CA 1
ATOM 513 C C . LYS A 1 69 ? -45.92600 10.75500 12.70900 1.000 44.67000 69 LYS A C 1
ATOM 514 O O . LYS A 1 69 ? -47.08000 10.83500 12.28700 1.000 63.42000 69 LYS A O 1
ATOM 520 N N . CYS A 1 70 ? -45.23500 9.62100 12.68100 1.000 43.25000 70 CYS A N 1
ATOM 521 C CA . CYS A 1 70 ? -45.81400 8.37100 12.21300 1.000 47.41000 70 CYS A CA 1
ATOM 522 C C . CYS A 1 70 ? -46.30600 7.55200 13.39900 1.000 51.90000 70 CYS A C 1
ATOM 523 O O . CYS A 1 70 ? -45.79100 7.66600 14.51400 1.000 54.70000 70 CYS A O 1
ATOM 526 N N . SER A 1 71 ? -47.31900 6.72100 13.14500 1.000 54.08000 71 SER A N 1
ATOM 527 C CA . SER A 1 71 ? -47.92900 5.95200 14.22400 1.000 49.01000 71 SER A CA 1
ATOM 528 C C . SER A 1 71 ? -46.97200 4.90100 14.77400 1.000 53.93000 71 SER A C 1
ATOM 529 O O . SER A 1 71 ? -46.96900 4.62800 15.98000 1.000 55.20000 71 SER A O 1
ATOM 532 N N . LYS A 1 72 ? -46.15600 4.30000 13.91100 1.000 34.75000 72 LYS A N 1
ATOM 533 C CA . LYS A 1 72 ? -45.21800 3.25400 14.31400 1.000 38.76000 72 LYS A CA 1
ATOM 534 C C . LYS A 1 72 ? -43.78300 3.76300 14.38600 1.000 51.51000 72 LYS A C 1
ATOM 535 O O . LYS A 1 72 ? -42.83700 3.03200 14.07400 1.000 40.72000 72 LYS A O 1
ATOM 541 N N . GLY A 1 73 ? -43.59700 5.01500 14.80100 1.000 50.07000 73 GLY A N 1
ATOM 542 C CA . GLY A 1 73 ? -42.27700 5.59400 14.96900 1.000 45.82000 73 GLY A CA 1
ATOM 543 C C . GLY A 1 73 ? -42.02800 6.82500 14.12100 1.000 47.51000 73 GLY A C 1
ATOM 544 O O . GLY A 1 73 ? -42.14000 6.78000 12.89300 1.000 66.81000 73 GLY A O 1
ATOM 545 N N . ASN A 1 74 ? -41.67300 7.93000 14.77400 1.000 35.95000 74 ASN A N 1
ATOM 546 C CA . ASN A 1 74 ? -41.42700 9.18700 14.08100 1.000 34.46000 74 ASN A CA 1
ATOM 547 C C . ASN A 1 74 ? -40.16300 9.10600 13.23000 1.000 40.56000 74 ASN A C 1
ATOM 548 O O . ASN A 1 74 ? -39.18700 8.44300 13.59000 1.000 51.58000 74 ASN A O 1
ATOM 553 N N . ARG A 1 75 ? -40.19000 9.79300 12.08800 1.000 42.14000 75 ARG A N 1
ATOM 554 C CA . ARG A 1 75 ? -39.06700 9.81300 11.15800 1.000 44.05000 75 ARG A CA 1
ATOM 555 C C . ARG A 1 75 ? -38.52100 11.23000 11.03200 1.000 39.31000 75 ARG A C 1
ATOM 556 O O . ARG A 1 75 ? -39.25000 12.20500 11.20500 1.000 43.26000 75 ARG A O 1
ATOM 564 N N . ASN A 1 76 ? -37.22300 11.35400 10.77400 1.000 38.89000 76 ASN A N 1
ATOM 565 C CA . ASN A 1 76 ? -36.57700 12.66100 10.66000 1.000 31.89000 76 ASN A CA 1
ATOM 566 C C . ASN A 1 76 ? -36.17300 12.89700 9.20500 1.000 29.69000 76 ASN A C 1
ATOM 567 O O . ASN A 1 76 ? -35.27300 12.22700 8.68700 1.000 37.27000 76 ASN A O 1
ATOM 572 N N . LEU A 1 77 ? -36.83900 13.85400 8.55700 1.000 20.78000 77 LEU A N 1
ATOM 573 C CA . LEU A 1 77 ? -36.66700 14.16400 7.14400 1.000 22.39000 77 LEU A CA 1
ATOM 574 C C . LEU A 1 77 ? -35.71900 15.33600 6.91200 1.000 31.91000 77 LEU A C 1
ATOM 575 O O . LEU A 1 77 ? -35.68800 16.30200 7.68400 1.000 37.63000 77 LEU A O 1
ATOM 580 N N . ARG A 1 78 ? -34.99700 15.25000 5.79000 1.000 45.25000 78 ARG A N 1
ATOM 581 C CA . ARG A 1 78 ? -34.01100 16.22300 5.33200 1.000 36.66000 78 ARG A CA 1
ATOM 582 C C . ARG A 1 78 ? -34.31800 16.61700 3.89600 1.000 36.21000 78 ARG A C 1
ATOM 583 O O . ARG A 1 78 ? -34.48600 15.74600 3.03700 1.000 49.84000 78 ARG A O 1
ATOM 591 N N . ILE A 1 79 ? -34.40200 17.92000 3.63300 1.000 28.71000 79 ILE A N 1
ATOM 592 C CA . ILE A 1 79 ? -34.58200 18.39100 2.25800 1.000 28.26000 79 ILE A CA 1
ATOM 593 C C . ILE A 1 79 ? -33.68400 19.59200 1.98400 1.000 23.79000 79 ILE A C 1
ATOM 594 O O . ILE A 1 79 ? -33.69000 20.55700 2.75900 1.000 28.06000 79 ILE A O 1
ATOM 599 N N . PRO A 1 80 ? -32.89000 19.57700 0.91700 1.000 23.63000 80 PRO A N 1
ATOM 600 C CA . PRO A 1 80 ? -32.20700 20.80800 0.50200 1.000 28.72000 80 PRO A CA 1
ATOM 601 C C . PRO A 1 80 ? -33.20900 21.83900 0.00100 1.000 30.43000 80 PRO A C 1
ATOM 602 O O . PRO A 1 80 ? -34.13800 21.51700 -0.74300 1.000 36.42000 80 PRO A O 1
ATOM 606 N N . SER A 1 81 ? -33.01100 23.08800 0.41500 1.000 30.64000 81 SER A N 1
ATOM 607 C CA . SER A 1 81 ? -33.83800 24.20400 -0.02200 1.000 28.76000 81 SER A CA 1
ATOM 608 C C . SER A 1 81 ? -32.92800 25.28500 -0.58100 1.000 31.41000 81 SER A C 1
ATOM 609 O O . SER A 1 81 ? -31.98900 25.71800 0.09500 1.000 44.69000 81 SER A O 1
ATOM 612 N N . ALA A 1 82 ? -33.20600 25.71300 -1.81000 1.000 26.28000 82 ALA A N 1
ATOM 613 C CA . ALA A 1 82 ? -32.32800 26.64600 -2.50200 1.000 22.59000 82 ALA A CA 1
ATOM 614 C C . ALA A 1 82 ? -32.26500 27.98800 -1.78200 1.000 26.94000 82 ALA A C 1
ATOM 615 O O . ALA A 1 82 ? -33.24000 28.44900 -1.18300 1.000 27.91000 82 ALA A O 1
ATOM 617 N N . THR A 1 83 ? -31.08900 28.61500 -1.84800 1.000 30.55000 83 THR A N 1
ATOM 618 C CA . THR A 1 83 ? -30.89700 29.98100 -1.38800 1.000 28.49000 83 THR A CA 1
ATOM 619 C C . THR A 1 83 ? -30.35900 30.90800 -2.46400 1.000 31.99000 83 THR A C 1
ATOM 620 O O . THR A 1 83 ? -30.52500 32.12600 -2.34200 1.000 46.57000 83 THR A O 1
ATOM 624 N N . GLN A 1 84 ? -29.71900 30.37300 -3.50100 1.000 35.87000 84 GLN A N 1
ATOM 625 C CA . GLN A 1 84 ? -29.31400 31.14800 -4.66600 1.000 44.22000 84 GLN A CA 1
ATOM 626 C C . GLN A 1 84 ? -29.44600 30.26700 -5.89700 1.000 33.61000 84 GLN A C 1
ATOM 627 O O . GLN A 1 84 ? -28.89600 29.16100 -5.93400 1.000 37.00000 84 GLN A O 1
ATOM 633 N N . CYS A 1 85 ? -30.17400 30.75500 -6.89600 1.000 37.37000 85 CYS A N 1
ATOM 634 C CA . CYS A 1 85 ? -30.40400 30.03400 -8.14000 1.000 35.49000 85 CYS A CA 1
ATOM 635 C C . CYS A 1 85 ? -29.68900 30.76300 -9.26700 1.000 31.66000 85 CYS A C 1
ATOM 636 O O . CYS A 1 85 ? -29.82400 31.98400 -9.40200 1.000 43.79000 85 CYS A O 1
ATOM 639 N N . GLU A 1 86 ? -28.93000 30.02100 -10.07100 1.000 36.00000 86 GLU A N 1
ATOM 640 C CA . GLU A 1 86 ? -28.12600 30.65200 -11.10600 1.000 34.14000 86 GLU A CA 1
ATOM 641 C C . GLU A 1 86 ? -27.90900 29.68500 -12.26000 1.000 40.38000 86 GLU A C 1
ATOM 642 O O . GLU A 1 86 ? -28.02200 28.46600 -12.10900 1.000 45.53000 86 GLU A O 1
ATOM 648 N N . CYS A 1 87 ? -27.59900 30.25200 -13.42200 1.000 35.62000 87 CYS A N 1
ATOM 649 C CA . CYS A 1 87 ? -27.20900 29.46300 -14.58300 1.000 31.86000 87 CYS A CA 1
ATOM 650 C C . CYS A 1 87 ? -25.73000 29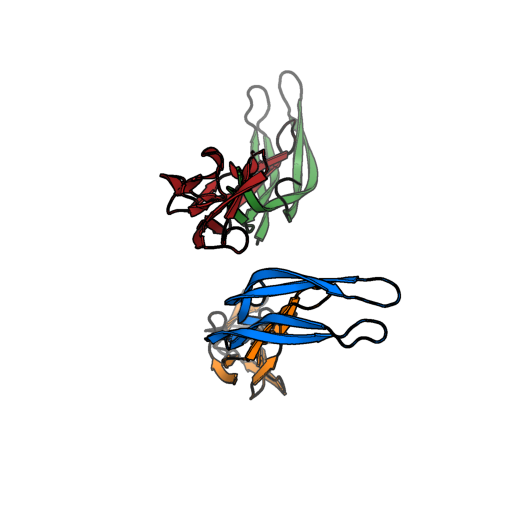.11700 -14.44100 1.000 25.02000 87 CYS A C 1
ATOM 651 O O . CYS A 1 87 ? -24.87700 30.01000 -14.43000 1.000 48.82000 87 CYS A O 1
ATOM 654 N N . PHE A 1 88 ? -25.42800 27.82500 -14.32700 1.000 31.81000 88 PHE A N 1
ATOM 655 C CA . PHE A 1 88 ? -24.06400 27.35200 -14.13300 1.000 41.28000 88 PHE A CA 1
ATOM 656 C C . PHE A 1 88 ? -23.87900 26.04300 -14.88200 1.000 39.38000 88 PHE A C 1
ATOM 657 O O . PHE A 1 88 ? -24.84300 25.44400 -15.35100 1.000 45.63000 88 PHE A O 1
ATOM 665 N N . ASP A 1 89 ? -22.62900 25.59100 -14.98900 1.000 48.20000 89 ASP A N 1
ATOM 666 C CA . ASP A 1 89 ? -22.33600 24.36900 -15.73500 1.000 43.00000 89 ASP A CA 1
ATOM 667 C C . ASP A 1 89 ? -23.26700 23.23600 -15.31700 1.000 56.28000 89 ASP A C 1
ATOM 668 O O . ASP A 1 89 ? -23.48900 23.00600 -14.12500 1.000 61.84000 89 ASP A O 1
ATOM 673 N N . CYS A 1 90 ? -23.82100 22.53400 -16.30900 1.000 56.00000 90 CYS A N 1
ATOM 674 C CA . CYS A 1 90 ? -24.71800 21.42100 -16.00900 1.000 50.15000 90 CYS A CA 1
ATOM 675 C C . CYS A 1 90 ? -23.97100 20.27400 -15.34100 1.000 56.26000 90 CYS A C 1
ATOM 676 O O . CYS A 1 90 ? -24.52200 19.58700 -14.47200 1.000 65.08000 90 CYS A O 1
ATOM 679 N N . LEU A 1 91 ? -22.71700 20.05600 -15.73000 1.000 54.92000 91 LEU A N 1
ATOM 680 C CA . LEU A 1 91 ? -21.94600 18.90300 -15.29200 1.000 42.63000 91 LEU A CA 1
ATOM 681 C C . LEU A 1 91 ? -21.05900 19.18500 -14.08700 1.000 49.26000 91 LEU A C 1
ATOM 682 O O . LEU A 1 91 ? -20.17700 18.37600 -13.78000 1.000 60.68000 91 LEU A O 1
ATOM 687 N N . VAL A 1 92 ? -21.27200 20.29600 -13.39300 1.000 64.80000 92 VAL A N 1
ATOM 688 C CA . VAL A 1 92 ? -20.46300 20.61400 -12.22300 1.000 66.39000 92 VAL A CA 1
ATOM 689 C C . VAL A 1 92 ? -21.34600 20.76600 -10.98900 1.000 68.99000 92 VAL A C 1
ATOM 690 O O . VAL A 1 92 ? -21.85500 19.78200 -10.451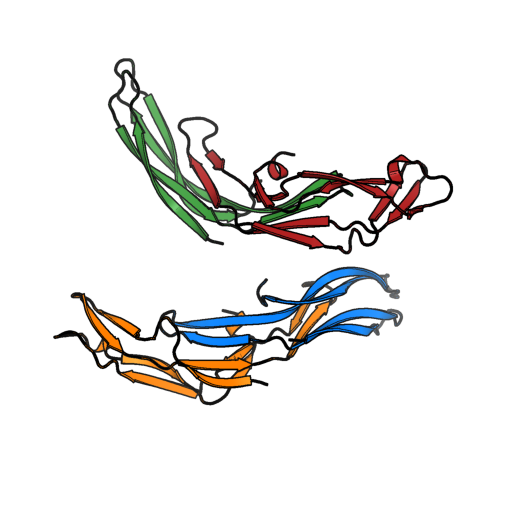00 1.000 65.77000 92 VAL A O 1
ATOM 694 N N . GLU B 2 3 ? -37.99700 26.82700 -28.75300 1.000 30.65000 3 GLU B N 1
ATOM 695 C CA . GLU B 2 3 ? -37.12000 26.49000 -27.63700 1.000 43.96000 3 GLU B CA 1
ATOM 696 C C . GLU B 2 3 ? -35.69100 26.24700 -28.11200 1.000 43.09000 3 GLU B C 1
ATOM 697 O O . GLU B 2 3 ? -34.73900 26.78100 -27.54100 1.000 25.34000 3 GLU B O 1
ATOM 703 N N . CYS B 2 4 ? -35.54600 25.44000 -29.15900 1.000 52.94000 4 CYS B N 1
ATOM 704 C CA . CYS B 2 4 ? -34.25800 25.18800 -29.78400 1.000 39.02000 4 CYS B CA 1
ATOM 705 C C . CYS B 2 4 ? -34.26900 25.70700 -31.21700 1.000 34.69000 4 CYS B C 1
ATOM 706 O O . CYS B 2 4 ? -35.32100 25.99800 -31.79200 1.000 59.27000 4 CYS B O 1
ATOM 709 N N . GLU B 2 5 ? -33.07100 25.81700 -31.78700 1.000 34.25000 5 GLU B N 1
ATOM 710 C CA . GLU B 2 5 ? -32.85200 26.41400 -33.09500 1.000 40.57000 5 GLU B CA 1
ATOM 711 C C . GLU B 2 5 ? -31.80000 25.60300 -33.83200 1.000 36.71000 5 GLU B C 1
ATOM 712 O O . GLU B 2 5 ? -30.74000 25.30500 -33.27000 1.000 50.53000 5 GLU B O 1
ATOM 718 N N . PHE B 2 6 ? -32.09600 25.25400 -35.08200 1.000 38.98000 6 PHE B N 1
ATOM 719 C CA . PHE B 2 6 ? -31.21100 24.45800 -35.92000 1.000 33.09000 6 PHE B CA 1
ATOM 720 C C . PHE B 2 6 ? -30.51200 25.36400 -36.92600 1.000 35.42000 6 PHE B C 1
ATOM 721 O O . PHE B 2 6 ? -31.11700 26.29800 -37.45900 1.000 34.54000 6 PHE B O 1
ATOM 729 N N . ALA B 2 7 ? -29.23800 25.07600 -37.18800 1.000 34.74000 7 ALA B N 1
ATOM 730 C CA . ALA B 2 7 ? -28.48500 25.82600 -38.18600 1.000 33.36000 7 ALA B CA 1
ATOM 731 C C . ALA B 2 7 ? -27.25100 25.03300 -38.59100 1.000 38.88000 7 ALA B C 1
ATOM 732 O O . ALA B 2 7 ? -26.64400 24.35000 -37.76900 1.000 36.93000 7 ALA B O 1
ATOM 734 N N . MET B 2 8 ? -26.87700 25.13300 -39.86100 1.000 37.72000 8 MET B N 1
ATOM 735 C CA . MET B 2 8 ? -25.63600 24.52400 -40.31800 1.000 24.72000 8 MET B CA 1
ATOM 736 C C . MET B 2 8 ? -24.51100 25.53200 -40.12400 1.000 34.49000 8 MET B C 1
ATOM 737 O O . MET B 2 8 ? -24.63800 26.69500 -40.52100 1.000 58.52000 8 MET B O 1
ATOM 742 N N . ARG B 2 9 ? -23.41400 25.08800 -39.51200 1.000 24.66000 9 ARG B N 1
ATOM 743 C CA . ARG B 2 9 ? -22.40900 26.01300 -39.00600 1.000 26.49000 9 ARG B CA 1
ATOM 744 C C . ARG B 2 9 ? -21.01000 25.44200 -39.18600 1.000 24.51000 9 ARG B C 1
ATOM 745 O O . ARG B 2 9 ? -20.81300 24.22500 -39.22500 1.000 24.19000 9 ARG B O 1
ATOM 753 N N . LEU B 2 10 ? -20.04500 26.34700 -39.32500 1.000 46.05000 10 LEU B N 1
ATOM 754 C CA . LEU B 2 10 ? -18.63000 26.01000 -39.41300 1.000 35.60000 10 LEU B CA 1
ATOM 755 C C . LEU B 2 10 ? -17.96900 26.14700 -38.04600 1.000 24.99000 10 LEU B C 1
ATOM 756 O O . LEU B 2 10 ? -18.08100 27.19200 -37.39700 1.000 27.75000 10 LEU B O 1
ATOM 761 N N . VAL B 2 11 ? -17.28700 25.08900 -37.61800 1.000 21.14000 11 VAL B N 1
ATOM 762 C CA . VAL B 2 11 ? -16.72700 24.97400 -36.27300 1.000 32.79000 11 VAL B CA 1
ATOM 763 C C . VAL B 2 11 ? -15.20700 24.99100 -36.41700 1.000 40.96000 11 VAL B C 1
ATOM 764 O O . VAL B 2 11 ? -14.68700 24.45500 -37.40700 1.000 47.11000 11 VAL B O 1
ATOM 768 N N . PRO B 2 12 ? -14.45800 25.62300 -35.47400 1.000 39.90000 12 PRO B N 1
ATOM 769 C CA . PRO B 2 12 ? -12.99400 25.73900 -35.60300 1.000 47.17000 12 PRO B CA 1
ATOM 770 C C . PRO B 2 12 ? -12.25900 24.54800 -36.20400 1.000 46.49000 12 PRO B C 1
ATOM 771 O O . PRO B 2 12 ? -11.42000 24.72400 -37.09300 1.000 72.14000 12 PRO B O 1
ATOM 775 N N . GLY B 2 13 ? -12.55500 23.33700 -35.73100 1.000 35.36000 13 GLY B N 1
ATOM 776 C CA . GLY B 2 13 ? -11.85200 22.16400 -36.21900 1.000 51.49000 13 GLY B CA 1
ATOM 777 C C . GLY B 2 13 ? -12.14700 21.80800 -37.66200 1.000 43.66000 13 GLY B C 1
ATOM 778 O O . GLY B 2 13 ? -11.39800 21.02900 -38.26200 1.000 40.47000 13 GLY B O 1
ATOM 779 N N . PHE B 2 14 ? -13.21300 22.36500 -38.23700 1.000 42.82000 14 PHE B N 1
ATOM 780 C CA . PHE B 2 14 ? -13.69500 21.96000 -39.55200 1.000 39.96000 14 PHE B CA 1
ATOM 781 C C . PHE B 2 14 ? -13.73100 23.12500 -40.53800 1.000 49.71000 14 PHE B C 1
ATOM 782 O O . PHE B 2 14 ? -14.52300 23.11900 -41.48200 1.000 42.00000 14 PHE B O 1
ATOM 790 N N . ASN B 2 15 ? -12.88100 24.13000 -40.33700 1.000 48.41000 15 ASN B N 1
ATOM 791 C CA . ASN B 2 15 ? -12.83200 25.30900 -41.20300 1.000 48.31000 15 ASN B CA 1
ATOM 792 C C . ASN B 2 15 ? -11.38700 25.61100 -41.58800 1.000 50.49000 15 ASN B C 1
ATOM 793 O O . ASN B 2 15 ? -10.78600 26.57300 -41.09500 1.000 48.60000 15 ASN B O 1
ATOM 798 N N . PRO B 2 16 ? -10.79300 24.80100 -42.47700 1.000 49.74000 16 PRO B N 1
ATOM 799 C CA . PRO B 2 16 ? -11.33600 23.59400 -43.10300 1.000 46.41000 16 PRO B CA 1
ATOM 800 C C . PRO B 2 16 ? -10.92900 22.34100 -42.33700 1.000 46.31000 16 PRO B C 1
ATOM 801 O O . PRO B 2 16 ? -10.05900 22.38800 -41.47300 1.000 52.18000 16 PRO B O 1
ATOM 805 N N . LEU B 2 17 ? -11.55000 21.20300 -42.63200 1.000 41.30000 17 LEU B N 1
ATOM 806 C CA . LEU B 2 17 ? -11.13800 19.93600 -42.04700 1.000 41.32000 17 LEU B CA 1
ATOM 807 C C . LEU B 2 17 ? -9.98400 19.33100 -42.83600 1.000 41.92000 17 LEU B C 1
ATOM 808 O O . LEU B 2 17 ? -10.02300 19.28800 -44.07100 1.000 44.37000 17 LEU B O 1
ATOM 813 N N . ARG B 2 18 ? -8.94800 18.90000 -42.11700 1.000 45.27000 18 ARG B N 1
ATOM 814 C CA . ARG B 2 18 ? -7.77600 18.24000 -42.68300 1.000 35.79000 18 ARG B CA 1
ATOM 815 C C . ARG B 2 18 ? -7.76500 16.77400 -42.26400 1.000 52.22000 18 ARG B C 1
ATOM 816 O O . ARG B 2 18 ? -7.97500 16.46200 -41.08700 1.000 61.80000 18 ARG B O 1
ATOM 824 N N . GLN B 2 19 ? -7.52400 15.87900 -43.22300 1.000 48.89000 19 GLN B N 1
ATOM 825 C CA . GLN B 2 19 ? -7.51900 14.43900 -42.98200 1.000 41.07000 19 GLN B CA 1
ATOM 826 C C . GLN B 2 19 ? -6.28400 13.83500 -43.63400 1.000 45.92000 19 GLN B C 1
ATOM 827 O O . GLN B 2 19 ? -6.08800 13.98200 -44.84400 1.000 57.04000 19 GLN B O 1
ATOM 833 N N . VAL B 2 20 ? -5.46100 13.15000 -42.84100 1.000 42.66000 20 VAL B N 1
ATOM 834 C CA . VAL B 2 20 ? -4.19800 12.58200 -43.30600 1.000 45.17000 20 VAL B CA 1
ATOM 835 C C . VAL B 2 20 ? -4.25000 11.06400 -43.18400 1.000 47.88000 20 VAL B C 1
ATOM 836 O O . VAL B 2 20 ? -4.54200 10.53300 -42.10700 1.000 47.39000 20 VAL B O 1
ATOM 840 N N . ASP B 2 21 ? -3.97100 10.37400 -44.29300 1.000 49.90000 21 ASP B N 1
ATOM 841 C CA . ASP B 2 21 ? -3.76800 8.93200 -44.32000 1.000 58.22000 21 ASP B CA 1
ATOM 842 C C . ASP B 2 21 ? -2.30500 8.55200 -44.09900 1.000 70.12000 21 ASP B C 1
ATOM 843 O O . ASP B 2 21 ? -1.43200 9.40500 -43.93800 1.000 59.60000 21 ASP B O 1
ATOM 848 N N . ALA B 2 22 ? -2.04400 7.24400 -44.04800 1.000 69.02000 22 ALA B N 1
ATOM 849 C CA . ALA B 2 22 ? -0.67700 6.75400 -44.13500 1.000 60.84000 22 ALA B CA 1
ATOM 850 C C . ALA B 2 22 ? -0.08100 7.14800 -45.48300 1.000 78.05000 22 ALA B C 1
ATOM 851 O O . ALA B 2 22 ? -0.79600 7.36000 -46.46600 1.000 82.69000 22 ALA B O 1
ATOM 853 N N . ASN B 2 23 ? 1.25100 7.18900 -45.52900 1.000 77.10000 23 ASN B N 1
ATOM 854 C CA . ASN B 2 23 ? 2.07300 7.84500 -46.54500 1.000 82.80000 23 ASN B CA 1
ATOM 855 C C . ASN B 2 23 ? 2.00600 9.36600 -46.45100 1.000 84.86000 23 ASN B C 1
ATOM 856 O O . ASN B 2 23 ? 2.65500 10.04900 -47.25300 1.000 84.79000 23 ASN B O 1
ATOM 861 N N . GLY B 2 24 ? 1.23600 9.92100 -45.51600 1.000 78.04000 24 GLY B N 1
ATOM 862 C CA . GLY B 2 24 ? 1.24300 11.34700 -45.25700 1.000 56.77000 24 GLY B CA 1
ATOM 863 C C . GLY B 2 24 ? 0.41200 12.19500 -46.19300 1.000 61.29000 24 GLY B C 1
ATOM 864 O O . GLY B 2 24 ? 0.53500 13.42500 -46.15700 1.000 53.48000 24 GLY B O 1
ATOM 865 N N . LYS B 2 25 ? -0.42800 11.59000 -47.02700 1.000 74.05000 25 LYS B N 1
ATOM 866 C CA . LYS B 2 25 ? -1.23400 12.35600 -47.97000 1.000 58.07000 25 LYS B CA 1
ATOM 867 C C . LYS B 2 25 ? -2.46200 12.91900 -47.26800 1.000 70.47000 25 LYS B C 1
ATOM 868 O O . LYS B 2 25 ? -3.12500 12.22100 -46.49500 1.000 66.09000 25 LYS B O 1
ATOM 874 N N . GLU B 2 26 ? -2.76400 14.18700 -47.53900 1.000 65.15000 26 GLU B N 1
ATOM 875 C CA . GLU B 2 26 ? -3.80000 14.91100 -46.81600 1.000 60.35000 26 GLU B CA 1
ATOM 876 C C . GLU B 2 26 ? -4.84700 15.45600 -47.77700 1.000 49.46000 26 GLU B C 1
ATOM 877 O O . GLU B 2 26 ? -4.53000 15.85500 -48.90300 1.000 56.55000 26 GLU B O 1
ATOM 883 N N . CYS B 2 27 ? -6.09500 15.46500 -47.31800 1.000 46.18000 27 CYS B N 1
ATOM 884 C CA . CYS B 2 27 ? -7.20300 16.10200 -48.01200 1.000 42.20000 27 CYS B CA 1
ATOM 885 C C . CYS B 2 27 ? -7.81000 17.14400 -47.08700 1.000 40.65000 27 CYS B C 1
ATOM 886 O O . CYS B 2 27 ? -7.94400 16.91300 -45.88200 1.000 42.52000 27 CYS B O 1
ATOM 889 N N . ARG B 2 28 ? -8.19600 18.28500 -47.64700 1.000 36.95000 28 ARG B N 1
ATOM 890 C CA . ARG B 2 28 ? -8.76800 19.35900 -46.85300 1.000 32.87000 28 ARG B CA 1
ATOM 891 C C . ARG B 2 28 ? -10.09200 19.79600 -47.46000 1.000 42.61000 28 ARG B C 1
ATOM 892 O O . ARG B 2 28 ? -10.37000 19.56500 -48.64000 1.000 45.69000 28 ARG B O 1
ATOM 900 N N . GLY B 2 29 ? -10.90800 20.43400 -46.63000 1.000 47.23000 29 GLY B N 1
ATOM 901 C CA . GLY B 2 29 ? -12.18200 20.94000 -47.10500 1.000 42.99000 29 GLY B CA 1
ATOM 902 C C . GLY B 2 29 ? -13.14700 21.34400 -46.01100 1.000 35.91000 29 GLY B C 1
ATOM 903 O O . GLY B 2 29 ? -13.19100 20.71600 -44.95000 1.000 38.05000 29 GLY B O 1
ATOM 904 N N . ASN B 2 30 ? -13.94100 22.37900 -46.26900 1.000 36.57000 30 ASN B N 1
ATOM 905 C CA . ASN B 2 30 ? -14.90500 22.84300 -45.28100 1.000 35.43000 30 ASN B CA 1
ATOM 906 C C . ASN B 2 30 ? -15.99200 21.79700 -45.07600 1.000 34.40000 30 ASN B C 1
ATOM 907 O O . ASN B 2 30 ? -16.49200 21.19700 -46.03100 1.000 34.90000 30 ASN B O 1
ATOM 912 N N . VAL B 2 31 ? -16.35500 21.57800 -43.81500 1.000 54.57000 31 VAL B N 1
ATOM 913 C CA . VAL B 2 31 ? -17.39500 20.62900 -43.44000 1.000 43.68000 31 VAL B CA 1
ATOM 914 C C . VAL B 2 31 ? -18.39700 21.37300 -42.57000 1.000 41.28000 31 VAL B C 1
ATOM 915 O O . VAL B 2 31 ? -18.08200 21.75000 -41.43400 1.000 32.29000 31 VAL B O 1
ATOM 919 N N . GLU B 2 32 ? -19.59200 21.60100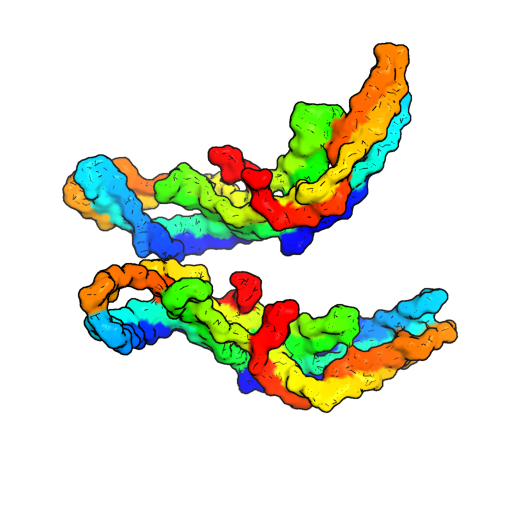 -43.10500 1.000 46.81000 32 GLU B N 1
ATOM 920 C CA . GLU B 2 32 ? -20.67600 22.14000 -42.29800 1.000 43.58000 32 GLU B CA 1
ATOM 921 C C . GLU B 2 32 ? -21.16100 21.09100 -41.30700 1.000 46.55000 32 GLU B C 1
ATOM 922 O O . GLU B 2 32 ? -21.27200 19.90700 -41.63500 1.000 38.97000 32 GLU B O 1
ATOM 928 N N . LEU B 2 33 ? -21.44700 21.53200 -40.08600 1.000 42.53000 33 LEU B N 1
ATOM 929 C CA . LEU B 2 33 ? -21.90100 20.67100 -39.01500 1.000 25.67000 33 LEU B CA 1
ATOM 930 C C . LEU B 2 33 ? -23.29100 21.10800 -38.57000 1.000 30.14000 33 LEU B C 1
ATOM 931 O O . LEU B 2 33 ? -23.62700 22.29600 -38.65600 1.000 44.64000 33 LEU B O 1
ATOM 936 N N . PRO B 2 34 ? -24.12100 20.18000 -38.09200 1.000 24.04000 34 PRO B N 1
ATOM 937 C CA . PRO B 2 34 ? -25.45200 20.57100 -37.60700 1.000 18.22000 34 PRO B CA 1
ATOM 938 C C . PRO B 2 34 ? -25.34900 21.10300 -36.18500 1.000 22.79000 34 PRO B C 1
ATOM 939 O O . PRO B 2 34 ? -24.79600 20.45000 -35.29800 1.000 23.68000 34 PRO B O 1
ATOM 943 N N . PHE B 2 35 ? -25.89800 22.29600 -35.97900 1.000 30.06000 35 PHE B N 1
ATOM 944 C CA . PHE B 2 35 ? -25.73200 23.08300 -34.76800 1.000 30.33000 35 PHE B CA 1
ATOM 945 C C . PHE B 2 35 ? -27.10400 23.32300 -34.16000 1.000 37.97000 35 PHE B C 1
ATOM 946 O O . PHE B 2 35 ? -27.99200 23.87200 -34.82500 1.000 31.92000 35 PHE B O 1
ATOM 954 N N . CYS B 2 36 ? -27.27600 22.91400 -32.90900 1.000 33.39000 36 CYS B N 1
ATOM 955 C CA . CYS B 2 36 ? -28.50800 23.13400 -32.16800 1.000 26.99000 36 CYS B CA 1
ATOM 956 C C . CYS B 2 36 ? -28.21400 24.06400 -31.00400 1.000 25.36000 36 CYS B C 1
ATOM 957 O O . CYS B 2 36 ? -27.29900 23.80300 -30.21600 1.000 40.33000 36 CYS B O 1
ATOM 960 N N . LYS B 2 37 ? -28.98300 25.14400 -30.89500 1.000 22.78000 37 LYS B N 1
ATOM 961 C CA . LYS B 2 37 ? -28.74300 26.10800 -29.83000 1.000 25.56000 37 LYS B CA 1
ATOM 962 C C . LYS B 2 37 ? -30.06500 26.68000 -29.34500 1.000 27.72000 37 LYS B C 1
ATOM 963 O O . LYS B 2 37 ? -31.02700 26.77400 -30.10400 1.000 30.55000 37 LYS B O 1
ATOM 969 N N . GLY B 2 38 ? -30.10600 27.06900 -28.07900 1.000 25.44000 38 GLY B N 1
ATOM 970 C CA . GLY B 2 38 ? -31.31800 27.66400 -27.55100 1.000 23.42000 38 GLY B CA 1
ATOM 971 C C . GLY B 2 38 ? -31.37000 27.55800 -26.03800 1.000 20.75000 38 GLY B C 1
ATOM 972 O O . GLY B 2 38 ? -30.36000 27.31400 -25.38200 1.000 26.27000 38 GLY B O 1
ATOM 973 N N . TYR B 2 39 ? -32.57800 27.74900 -25.51300 1.000 19.93000 39 TYR B N 1
ATOM 974 C CA . TYR B 2 39 ? -32.82300 27.86400 -24.07800 1.000 26.47000 39 TYR B CA 1
ATOM 975 C C . TYR B 2 39 ? -33.79800 26.76500 -23.66800 1.000 28.10000 39 TYR B C 1
ATOM 976 O O . TYR B 2 39 ? -35.01700 26.95200 -23.70800 1.000 28.10000 39 TYR B O 1
ATOM 985 N N . CYS B 2 40 ? -33.25400 25.61900 -23.27000 1.000 25.36000 40 CYS B N 1
ATOM 986 C CA . CYS B 2 40 ? -34.07200 24.56700 -22.68900 1.000 19.85000 40 CYS B CA 1
ATOM 987 C C . CYS B 2 40 ? -34.51100 24.95700 -21.28300 1.000 24.58000 40 CYS B C 1
ATOM 988 O O . CYS B 2 40 ? -33.83600 25.72000 -20.58500 1.000 33.09000 40 CYS B O 1
ATOM 991 N N . LYS B 2 41 ? -35.65400 24.42300 -20.86700 1.000 27.01000 41 LYS B N 1
ATOM 992 C CA . LYS B 2 41 ? -36.16500 24.66700 -19.52700 1.000 27.28000 41 LYS B CA 1
ATOM 993 C C . LYS B 2 41 ? -35.56000 23.62300 -18.59600 1.000 30.03000 41 LYS B C 1
ATOM 994 O O . LYS B 2 41 ? -35.69800 22.41600 -18.82900 1.000 33.15000 41 LYS B O 1
ATOM 1000 N N . THR B 2 42 ? -34.86700 24.09100 -17.56200 1.000 22.67000 42 THR B N 1
ATOM 1001 C CA . THR B 2 42 ? -34.13000 23.22300 -16.66000 1.000 21.68000 42 THR B CA 1
ATOM 1002 C C . THR B 2 42 ? -34.48600 23.57600 -15.22400 1.000 26.00000 42 THR B C 1
ATOM 1003 O O . THR B 2 42 ? -35.03700 24.64500 -14.94700 1.000 24.20000 42 THR B O 1
ATOM 1007 N N . SER B 2 43 ? -34.15500 22.67200 -14.30500 1.000 34.09000 43 SER B N 1
ATOM 1008 C CA . SER B 2 43 ? -34.46200 22.92600 -12.90400 1.000 23.08000 43 SER B CA 1
ATOM 1009 C C . SER B 2 43 ? -33.58200 22.05600 -12.02000 1.000 20.80000 43 SER B C 1
ATOM 1010 O O . SER B 2 43 ? -33.06600 21.02300 -12.44800 1.000 33.15000 43 SER B O 1
ATOM 1013 N N . GLU B 2 44 ? -33.42100 22.49300 -10.77400 1.000 13.66000 44 GLU B N 1
ATOM 1014 C CA . GLU B 2 44 ? -32.81700 21.67500 -9.73500 1.000 14.72000 44 GLU B CA 1
ATOM 1015 C C . GLU B 2 44 ? -33.61100 21.86200 -8.45300 1.000 20.08000 44 GLU B C 1
ATOM 1016 O O . GLU B 2 44 ? -33.96000 22.98900 -8.09000 1.000 21.29000 44 GLU B O 1
ATOM 1022 N N . SER B 2 45 ? -33.89700 20.75500 -7.77400 1.000 20.49000 45 SER B N 1
ATOM 1023 C CA . SER B 2 45 ? -34.73000 20.80300 -6.58100 1.000 24.75000 45 SER B CA 1
ATOM 1024 C C . SER B 2 45 ? -34.23400 19.77100 -5.58100 1.000 21.22000 45 SER B C 1
ATOM 1025 O O . SER B 2 45 ? -33.58900 18.78700 -5.94500 1.000 25.90000 45 SER B O 1
ATOM 1028 N N . GLY B 2 46 ? -34.51800 20.01200 -4.30500 1.000 28.00000 46 GLY B N 1
ATOM 1029 C CA . GLY B 2 46 ? -34.19600 19.02400 -3.30000 1.000 20.55000 46 GLY B CA 1
ATOM 1030 C C . GLY B 2 46 ? -35.26000 17.94700 -3.22000 1.000 24.75000 46 GLY B C 1
ATOM 1031 O O . GLY B 2 46 ? -36.44600 18.18800 -3.44500 1.000 28.43000 46 GLY B O 1
ATOM 1032 N N . THR B 2 47 ? -34.82100 16.73400 -2.89800 1.000 16.62000 47 THR B N 1
ATOM 1033 C CA . THR B 2 47 ? -35.71300 15.59900 -2.71600 1.000 27.23000 47 THR B CA 1
ATOM 1034 C C . THR B 2 47 ? -35.36200 14.88200 -1.41800 1.000 35.16000 47 THR B C 1
ATOM 1035 O O . THR B 2 47 ? -34.44600 15.27500 -0.69000 1.000 31.10000 47 THR B O 1
ATOM 1039 N N . HIS B 2 48 ? -36.10400 13.81700 -1.13300 1.000 34.80000 48 HIS B N 1
ATOM 1040 C CA . HIS B 2 48 ? -35.85800 12.99300 0.03800 1.000 25.38000 48 HIS B CA 1
ATOM 1041 C C . HIS B 2 48 ? -34.97200 11.80300 -0.31800 1.000 32.18000 48 HIS B C 1
ATOM 1042 O O . HIS B 2 48 ? -35.02800 11.26900 -1.42900 1.000 30.82000 48 HIS B O 1
ATOM 1049 N N . GLY B 2 49 ? -34.14700 11.39900 0.64400 1.000 35.00000 49 GLY B N 1
ATOM 1050 C CA . GLY B 2 49 ? -33.22300 10.29200 0.48500 1.000 26.16000 49 GLY B CA 1
ATOM 1051 C C . GLY B 2 49 ? -31.99100 10.59300 -0.34400 1.000 19.48000 49 GLY B C 1
ATOM 1052 O O . GLY B 2 49 ? -31.43800 11.69400 -0.26600 1.000 24.08000 49 GLY B O 1
ATOM 1053 N N . PHE B 2 50 ? -31.55300 9.62400 -1.14900 1.000 24.18000 50 PHE B N 1
ATOM 1054 C CA . PHE B 2 50 ? -30.33800 9.76300 -1.94000 1.000 29.00000 50 PHE B CA 1
ATOM 1055 C C . PHE B 2 50 ? -30.62200 9.45400 -3.40500 1.000 29.55000 50 PHE B C 1
ATOM 1056 O O . PHE B 2 50 ? -31.28300 8.44500 -3.70700 1.000 39.15000 50 PHE B O 1
ATOM 1064 N N . PRO B 2 51 ? -30.13300 10.27400 -4.34700 1.000 24.83000 51 PRO B N 1
ATOM 1065 C CA . PRO B 2 51 ? -29.38200 11.52500 -4.15200 1.000 24.96000 51 PRO B CA 1
ATOM 1066 C C . PRO B 2 51 ? -30.28300 12.63500 -3.62500 1.000 33.43000 51 PRO B C 1
ATOM 1067 O O . PRO B 2 51 ? -31.46400 12.67900 -3.95000 1.000 38.07000 51 PRO B O 1
ATOM 1071 N N . PRO B 2 52 ? -29.75300 13.54800 -2.80700 1.000 28.27000 52 PRO B N 1
ATOM 1072 C CA . PRO B 2 52 ? -30.60500 14.58900 -2.21100 1.000 27.26000 52 PRO B CA 1
ATOM 1073 C C . PRO B 2 52 ? -31.06900 15.63500 -3.20800 1.000 30.35000 52 PRO B C 1
ATOM 1074 O O . PRO B 2 52 ? -31.90400 16.47700 -2.85100 1.000 21.47000 52 PRO B O 1
ATOM 1078 N N . ARG B 2 53 ? -30.56000 15.60500 -4.43600 1.000 41.37000 53 ARG B N 1
ATOM 1079 C CA . ARG B 2 53 ? -30.84100 16.60400 -5.45300 1.000 33.67000 53 ARG B CA 1
ATOM 1080 C C . ARG B 2 53 ? -31.41800 15.93900 -6.69500 1.000 21.23000 53 ARG B C 1
ATOM 1081 O O . ARG B 2 53 ? -31.05900 14.80800 -7.03900 1.000 32.02000 53 ARG B O 1
ATOM 1089 N N . VAL B 2 54 ? -32.32300 16.65000 -7.36300 1.000 24.36000 54 VAL B N 1
ATOM 1090 C CA . VAL B 2 54 ? -32.91600 16.21000 -8.61800 1.000 36.75000 54 VAL B CA 1
ATOM 1091 C C . VAL B 2 54 ? -32.67500 17.31200 -9.63600 1.000 23.86000 54 VAL B C 1
ATOM 1092 O O . VAL B 2 54 ? -33.06200 18.46700 -9.41200 1.000 28.97000 54 VAL B O 1
ATOM 1096 N N . GLN B 2 55 ? -32.04000 16.95500 -10.74900 1.000 22.09000 55 GLN B N 1
ATOM 1097 C CA . GLN B 2 55 ? -31.77100 17.88000 -11.84100 1.000 20.35000 55 GLN B CA 1
ATOM 1098 C C . GLN B 2 55 ? -32.59200 17.48300 -13.05700 1.000 20.24000 55 GLN B C 1
ATOM 1099 O O . GLN B 2 55 ? -32.44100 16.37100 -13.57400 1.000 33.94000 55 GLN B O 1
ATOM 1105 N N . ASN B 2 56 ? -33.45600 18.38800 -13.51400 1.000 19.16000 56 ASN B N 1
ATOM 1106 C CA . ASN B 2 56 ? -33.95300 18.33300 -14.88400 1.000 29.61000 56 ASN B CA 1
ATOM 1107 C C . ASN B 2 56 ? -33.01000 19.19300 -15.71700 1.000 27.64000 56 ASN B C 1
ATOM 1108 O O . ASN B 2 56 ? -33.22900 20.38800 -15.93500 1.000 33.79000 56 ASN B O 1
ATOM 1113 N N . SER B 2 57 ? -31.91200 18.57300 -16.14300 1.000 34.46000 57 SER B N 1
ATOM 1114 C CA . SER B 2 57 ? -30.89400 19.23100 -16.95000 1.000 32.32000 57 SER B CA 1
ATOM 1115 C C . SER B 2 57 ? -31.03700 18.77300 -18.39400 1.000 30.05000 57 SER B C 1
ATOM 1116 O O . SER B 2 57 ? -31.03600 17.56900 -18.67100 1.000 26.40000 57 SER B O 1
ATOM 1119 N N . LYS B 2 58 ? -31.15800 19.73200 -19.30800 1.000 35.00000 58 LYS B N 1
ATOM 1120 C CA . LYS B 2 58 ? -31.37600 19.43500 -20.71400 1.000 25.76000 58 LYS B CA 1
ATOM 1121 C C . LYS B 2 58 ? -30.60800 20.42900 -21.57000 1.000 27.65000 58 LYS B C 1
ATOM 1122 O O . LYS B 2 58 ? -30.38700 21.57600 -21.17200 1.000 32.19000 58 LYS B O 1
ATOM 1128 N N . VAL B 2 59 ? -30.19700 19.97400 -22.75500 1.000 28.08000 59 VAL B N 1
ATOM 1129 C CA . VAL B 2 59 ? -29.48200 20.80300 -23.71400 1.000 26.02000 59 VAL B CA 1
ATOM 1130 C C . VAL B 2 59 ? -30.11500 20.60900 -25.08500 1.000 32.21000 59 VAL B C 1
ATOM 1131 O O . VAL B 2 59 ? -30.78000 19.60500 -25.35200 1.000 36.41000 59 VAL B O 1
ATOM 1135 N N . CYS B 2 60 ? -29.91500 21.60000 -25.95300 1.000 31.14000 60 CYS B N 1
ATOM 1136 C CA . CYS B 2 60 ? -30.43500 21.54100 -27.31700 1.000 34.64000 60 CYS B CA 1
ATOM 1137 C C . CYS B 2 60 ? -29.61800 20.54000 -28.12500 1.000 23.22000 60 CYS B C 1
ATOM 1138 O O . CYS B 2 60 ? -28.45300 20.79500 -28.44600 1.000 29.72000 60 CYS B O 1
ATOM 1141 N N . THR B 2 61 ? -30.22300 19.40400 -28.46000 1.000 29.06000 61 THR B N 1
ATOM 1142 C CA . THR B 2 61 ? -29.57000 18.31300 -29.16100 1.000 25.97000 61 THR B CA 1
ATOM 1143 C C . THR B 2 61 ? -30.21100 18.12500 -30.52800 1.000 42.13000 61 THR B C 1
ATOM 1144 O O . THR B 2 61 ? -31.39100 18.42800 -30.72600 1.000 49.66000 61 THR B O 1
ATOM 1148 N N . LEU B 2 62 ? -29.42300 17.61800 -31.47100 1.000 34.46000 62 LEU B N 1
ATOM 1149 C CA . LEU B 2 62 ? -29.91900 17.33300 -32.81000 1.000 21.07000 62 LEU B CA 1
ATOM 1150 C C . LEU B 2 62 ? -30.73100 16.04400 -32.81500 1.000 30.47000 62 LEU B C 1
ATOM 1151 O O . LEU B 2 62 ? -30.31300 15.03800 -32.23300 1.000 28.20000 62 LEU B O 1
ATOM 1156 N N . VAL B 2 63 ? -31.89400 16.07100 -33.46600 1.000 35.98000 63 VAL B N 1
ATOM 1157 C CA . VAL B 2 63 ? -32.65900 14.84900 -33.70100 1.000 32.33000 63 VAL B CA 1
ATOM 1158 C C . VAL B 2 63 ? -32.04900 14.18600 -34.93300 1.000 36.73000 63 VAL B C 1
ATOM 1159 O O . VAL B 2 63 ? -32.30900 14.60000 -36.06300 1.000 45.70000 63 VAL B O 1
ATOM 1163 N N . THR B 2 64 ? -31.23300 13.15600 -34.72000 1.000 32.49000 64 THR B N 1
ATOM 1164 C CA . THR B 2 64 ? -30.54600 12.50600 -35.82800 1.000 27.80000 64 THR B CA 1
ATOM 1165 C C . THR B 2 64 ? -31.53100 11.67100 -36.63700 1.000 36.40000 64 THR B C 1
ATOM 1166 O O . THR B 2 64 ? -32.21100 10.79600 -36.09100 1.000 35.30000 64 THR B O 1
ATOM 1170 N N . THR B 2 65 ? -31.60800 11.94400 -37.94100 1.000 38.80000 65 THR B N 1
ATOM 1171 C CA . THR B 2 65 ? -32.47800 11.19700 -38.83400 1.000 23.23000 65 THR B CA 1
ATOM 1172 C C . THR B 2 65 ? -31.76900 10.57000 -40.02800 1.000 28.73000 65 THR B C 1
ATOM 1173 O O . THR B 2 65 ? -32.41500 9.82500 -40.77400 1.000 37.88000 65 THR B O 1
ATOM 1177 N N . SER B 2 66 ? -30.48100 10.83000 -40.23000 1.000 32.43000 66 SER B N 1
ATOM 1178 C CA . SER B 2 66 ? -29.75000 10.26300 -41.36500 1.000 40.64000 66 SER B CA 1
ATOM 1179 C C . SER B 2 66 ? -28.25500 10.48200 -41.14400 1.000 46.01000 66 SER B C 1
ATOM 1180 O O . SER B 2 66 ? -27.82900 10.97400 -40.09200 1.000 47.77000 66 SER B O 1
ATOM 1183 N N . THR B 2 67 ? -27.45600 10.12400 -42.14900 1.000 42.21000 67 THR B N 1
ATOM 1184 C CA . THR B 2 67 ? -26.01200 10.31800 -42.12600 1.000 42.13000 67 THR B CA 1
ATOM 1185 C C . THR B 2 67 ? -25.56100 10.89100 -43.46200 1.000 45.44000 67 THR B C 1
ATOM 1186 O O . THR B 2 67 ? -25.88600 10.34200 -44.52000 1.000 48.12000 67 THR B O 1
ATOM 1190 N N . ARG B 2 68 ? -24.81600 11.99200 -43.40500 1.000 40.66000 68 ARG B N 1
ATOM 1191 C CA . ARG B 2 68 ? -24.32600 12.71100 -44.57100 1.000 24.41000 68 ARG B CA 1
ATOM 1192 C C . ARG B 2 68 ? -22.89100 12.30700 -44.88200 1.000 39.38000 68 ARG B C 1
ATOM 1193 O O . ARG B 2 68 ? -22.05400 12.20400 -43.97900 1.000 45.73000 68 ARG B O 1
ATOM 1201 N N . LYS B 2 69 ? -22.61100 12.07600 -46.16400 1.000 48.16000 69 LYS B N 1
ATOM 1202 C CA . LYS B 2 69 ? -21.25100 11.83600 -46.64600 1.000 52.63000 69 LYS B CA 1
ATOM 1203 C C . LYS B 2 69 ? -20.73000 13.13100 -47.26400 1.000 56.28000 69 LYS B C 1
ATOM 1204 O O . LYS B 2 69 ? -21.00600 13.42800 -48.42900 1.000 68.61000 69 LYS B O 1
ATOM 1210 N N . VAL B 2 70 ? -19.97800 13.90300 -46.48300 1.000 46.86000 70 VAL B N 1
ATOM 1211 C CA . VAL B 2 70 ? -19.40000 15.15800 -46.95300 1.000 40.89000 70 VAL B CA 1
ATOM 1212 C C . VAL B 2 70 ? -18.06400 14.86700 -47.62200 1.000 52.06000 70 VAL B C 1
ATOM 1213 O O . VAL B 2 70 ? -17.18500 14.23500 -47.02500 1.000 56.71000 70 VAL B O 1
ATOM 1217 N N . VAL B 2 71 ? -17.91000 15.33100 -48.86100 1.000 45.67000 71 VAL B N 1
ATOM 1218 C CA . VAL B 2 71 ? -16.73200 15.04100 -49.67400 1.000 50.41000 71 VAL B CA 1
ATOM 1219 C C . VAL B 2 71 ? -15.70900 16.16100 -49.52100 1.000 51.85000 71 VAL B C 1
ATOM 1220 O O . VAL B 2 71 ? -16.04600 17.34500 -49.63800 1.000 49.78000 71 VAL B O 1
ATOM 1224 N N . LEU B 2 72 ? -14.46000 15.78600 -49.24900 1.000 45.97000 72 LEU B N 1
ATOM 1225 C CA . LEU B 2 72 ? -13.35500 16.73400 -49.15100 1.000 42.46000 72 LEU B CA 1
ATOM 1226 C C . LEU B 2 72 ? -12.67300 16.85900 -50.51100 1.000 59.50000 72 LEU B C 1
ATOM 1227 O O . LEU B 2 72 ? -12.24800 15.85300 -51.09200 1.000 60.39000 72 LEU B O 1
ATOM 1232 N N . ASP B 2 73 ? -12.57000 18.08900 -51.01600 1.000 64.61000 73 ASP B N 1
ATOM 1233 C CA . ASP B 2 73 ? -12.15900 18.33800 -52.39700 1.000 63.13000 73 ASP B CA 1
ATOM 1234 C C . ASP B 2 73 ? -10.64600 18.49900 -52.53900 1.000 50.63000 73 ASP B C 1
ATOM 1235 O O . ASP B 2 73 ? -10.00400 17.74700 -53.28100 1.000 55.83000 73 ASP B O 1
ATOM 1240 N N . ASP B 2 74 ? -10.06500 19.47300 -51.83800 1.000 45.26000 74 ASP B N 1
ATOM 1241 C CA . ASP B 2 74 ? -8.64500 19.80400 -51.98300 1.000 45.51000 74 ASP B CA 1
ATOM 1242 C C . ASP B 2 74 ? -7.82100 18.65900 -51.40700 1.000 55.16000 74 ASP B C 1
ATOM 1243 O O . ASP B 2 74 ? -7.66200 18.53600 -50.19000 1.000 52.76000 74 ASP B O 1
ATOM 1248 N N . CYS B 2 75 ? -7.29500 17.81400 -52.28800 1.000 59.13000 75 CYS B N 1
ATOM 1249 C CA . CYS B 2 75 ? -6.56700 16.61800 -51.89900 1.000 51.19000 75 CYS B CA 1
ATOM 1250 C C . CYS B 2 75 ? -5.14400 16.65400 -52.43800 1.000 48.02000 75 CYS B C 1
ATOM 1251 O O . CYS B 2 75 ? -4.88400 17.19800 -53.51500 1.000 65.09000 75 CYS B O 1
ATOM 1254 N N . ASP B 2 76 ? -4.22600 16.07200 -51.67200 1.000 53.37000 76 ASP B N 1
ATOM 1255 C CA . ASP B 2 76 ? -2.86700 15.87600 -52.15100 1.000 46.50000 76 ASP B CA 1
ATOM 1256 C C . ASP B 2 76 ? -2.83700 14.76000 -53.19000 1.000 51.78000 76 ASP B C 1
ATOM 1257 O O . ASP B 2 76 ? -3.68400 13.86300 -53.19400 1.000 61.94000 76 ASP B O 1
ATOM 1262 N N . ASP B 2 77 ? -1.85300 14.83100 -54.08600 1.000 57.19000 77 ASP B N 1
ATOM 1263 C CA . ASP B 2 77 ? -1.71800 13.86500 -55.16900 1.000 58.29000 77 ASP B CA 1
ATOM 1264 C C . ASP B 2 77 ? -1.57600 12.43900 -54.64500 1.000 69.26000 77 ASP B C 1
ATOM 1265 O O . ASP B 2 77 ? -0.57600 12.10200 -54.00300 1.000 70.00000 77 ASP B O 1
ATOM 1270 N N . GLY B 2 78 ? -2.57200 11.59600 -54.91600 1.000 63.90000 78 GLY B N 1
ATOM 1271 C CA . GLY B 2 78 ? -2.51100 10.19700 -54.54000 1.000 60.18000 78 GLY B CA 1
ATOM 1272 C C . GLY B 2 78 ? -2.94200 9.91000 -53.11600 1.000 71.37000 78 GLY B C 1
ATOM 1273 O O . GLY B 2 78 ? -2.22100 9.24700 -52.36400 1.000 88.92000 78 GLY B O 1
ATOM 1274 N N . ALA B 2 79 ? -4.11500 10.40500 -52.73200 1.000 56.78000 79 ALA B N 1
ATOM 1275 C CA . ALA B 2 79 ? -4.65800 10.19200 -51.39900 1.000 64.95000 79 ALA B CA 1
ATOM 1276 C C . ALA B 2 79 ? -5.62400 9.01200 -51.37800 1.000 71.17000 79 ALA B C 1
ATOM 1277 O O . ALA B 2 79 ? -6.32900 8.74200 -52.35400 1.000 59.59000 79 ALA B O 1
ATOM 1279 N N . ASP B 2 80 ? -5.63600 8.30400 -50.24900 1.000 63.31000 80 ASP B N 1
ATOM 1280 C CA . ASP B 2 80 ? -6.61200 7.24700 -50.01900 1.000 46.62000 80 ASP B CA 1
ATOM 1281 C C . ASP B 2 80 ? -8.02700 7.81200 -50.08000 1.000 59.23000 80 ASP B C 1
ATOM 1282 O O . ASP B 2 80 ? -8.27000 8.97900 -49.76200 1.000 66.07000 80 ASP B O 1
ATOM 1287 N N . GLU B 2 81 ? -8.97200 6.96600 -50.49700 1.000 68.16000 81 GLU B N 1
ATOM 1288 C CA . GLU B 2 81 ? -10.36000 7.40300 -50.56600 1.000 62.41000 81 GLU B CA 1
ATOM 1289 C C . GLU B 2 81 ? -10.98300 7.53000 -49.18300 1.000 68.44000 81 GLU B C 1
ATOM 1290 O O . GLU B 2 81 ? -11.93200 8.30600 -49.01200 1.000 65.72000 81 GLU B O 1
ATOM 1296 N N . SER B 2 82 ? -10.44000 6.82000 -48.18900 1.000 63.80000 82 SER B N 1
ATOM 1297 C CA . SER B 2 82 ? -10.98100 6.88300 -46.83400 1.000 60.55000 82 SER B CA 1
ATOM 1298 C C . SER B 2 82 ? -10.90900 8.29000 -46.25900 1.000 55.19000 82 SER B C 1
ATOM 1299 O O . SER B 2 82 ? -11.75300 8.66800 -45.43900 1.000 66.06000 82 SER B O 1
ATOM 1302 N N . VAL B 2 83 ? -9.91400 9.07800 -46.67300 1.000 46.75000 83 VAL B N 1
ATOM 1303 C CA . VAL B 2 83 ? -9.77300 10.44900 -46.19900 1.000 48.71000 83 VAL B CA 1
ATOM 1304 C C . VAL B 2 83 ? -10.41600 11.45500 -47.13900 1.000 47.80000 83 VAL B C 1
ATOM 1305 O O . VAL B 2 83 ? -10.32100 12.66700 -46.89600 1.000 34.19000 83 VAL B O 1
ATOM 1309 N N . LYS B 2 84 ? -11.07900 10.99500 -48.19700 1.000 60.26000 84 LYS B N 1
ATOM 1310 C CA . LYS B 2 84 ? -11.76900 11.88500 -49.11800 1.000 55.86000 84 LYS B CA 1
ATOM 1311 C C . LYS B 2 84 ? -13.22800 12.11500 -48.73400 1.000 42.55000 84 LYS B C 1
ATOM 1312 O O . LYS B 2 84 ? -13.95500 12.77500 -49.48400 1.000 48.29000 84 LYS B O 1
ATOM 1318 N N . PHE B 2 85 ? -13.67000 11.59700 -47.58800 1.000 44.07000 85 PHE B N 1
ATOM 1319 C CA . PHE B 2 85 ? -15.04100 11.79800 -47.14400 1.000 45.79000 85 PHE B CA 1
ATOM 1320 C C . PHE B 2 85 ? -15.08100 11.82700 -45.62300 1.000 48.21000 85 PHE B C 1
ATOM 1321 O O . PHE B 2 85 ? -14.12700 11.44300 -44.94200 1.000 38.26000 85 PHE B O 1
ATOM 1329 N N . VAL B 2 86 ? -16.21000 12.30300 -45.09900 1.000 61.62000 86 VAL B N 1
ATOM 1330 C CA . VAL B 2 86 ? -16.50900 12.27400 -43.67100 1.000 44.29000 86 VAL B CA 1
ATOM 1331 C C . VAL B 2 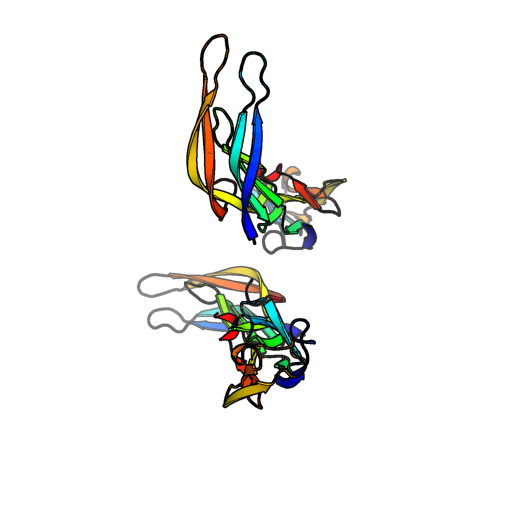86 ? -17.98500 11.94000 -43.50500 1.000 43.55000 86 VAL B C 1
ATOM 1332 O O . VAL B 2 86 ? -18.83900 12.48000 -44.21600 1.000 49.83000 86 VAL B O 1
ATOM 1336 N N . MET B 2 87 ? -18.28500 11.04400 -42.56900 1.000 43.66000 87 MET B N 1
ATOM 1337 C CA . MET B 2 87 ? -19.65900 10.69100 -42.23200 1.000 43.64000 87 MET B CA 1
ATOM 1338 C C . MET B 2 87 ? -20.08500 11.53600 -41.03800 1.000 37.25000 87 MET B C 1
ATOM 1339 O O . MET B 2 87 ? -19.47700 11.45100 -39.96600 1.000 54.07000 87 MET B O 1
ATOM 1344 N N . VAL B 2 88 ? -21.12000 12.34600 -41.22600 1.000 33.64000 88 VAL B N 1
ATOM 1345 C CA . VAL B 2 88 ? -21.60500 13.27600 -40.21100 1.000 33.84000 88 VAL B CA 1
ATOM 1346 C C . VAL B 2 88 ? -23.06400 12.95000 -39.92300 1.000 40.12000 88 VAL B C 1
ATOM 1347 O O . VAL B 2 88 ? -23.85700 12.84200 -40.85600 1.000 40.52000 88 VAL B O 1
ATOM 1351 N N . PRO B 2 89 ? -23.46000 12.78400 -38.66000 1.000 42.05000 89 PRO B N 1
ATOM 1352 C CA . PRO B 2 89 ? -24.88700 12.60700 -38.36300 1.000 28.54000 89 PRO B CA 1
ATOM 1353 C C . PRO B 2 89 ? -25.67600 13.82800 -38.81300 1.000 28.77000 89 PRO B C 1
ATOM 1354 O O . PRO B 2 89 ? -25.21400 14.96500 -38.69400 1.000 43.41000 89 PRO B O 1
ATOM 1358 N N . HIS B 2 90 ? -26.87700 13.58800 -39.33500 1.000 24.01000 90 HIS B N 1
ATOM 1359 C CA . HIS B 2 90 ? -27.65500 14.64300 -39.96200 1.000 26.17000 90 HIS B CA 1
ATOM 1360 C C . HIS B 2 90 ? -29.11000 14.56900 -39.52800 1.000 19.33000 90 HIS B C 1
ATOM 1361 O O . HIS B 2 90 ? -29.66700 13.48600 -39.32100 1.000 33.83000 90 HIS B O 1
ATOM 1368 N N . GLY B 2 91 ? -29.71500 15.74500 -39.40900 1.000 15.45000 91 GLY B N 1
ATOM 1369 C CA . GLY B 2 91 ? -31.12100 15.89800 -39.10100 1.000 21.83000 91 GLY B CA 1
ATOM 1370 C C . GLY B 2 91 ? -31.53200 17.30300 -39.48000 1.000 24.39000 91 GLY B C 1
ATOM 1371 O O . GLY B 2 91 ? -30.73300 18.08900 -39.99200 1.000 39.39000 91 GLY B O 1
ATOM 1372 N N . THR B 2 92 ? -32.80200 17.61300 -39.23300 1.000 39.67000 92 THR B N 1
ATOM 1373 C CA . THR B 2 92 ? -33.34000 18.92400 -39.55900 1.000 33.54000 92 THR B CA 1
ATOM 1374 C C . THR B 2 92 ? -33.93400 19.65700 -38.36700 1.000 38.50000 92 THR B C 1
ATOM 1375 O O . THR B 2 92 ? -34.32800 20.81900 -38.51700 1.000 45.88000 92 THR B O 1
ATOM 1379 N N . ASP B 2 93 ? -34.00700 19.02600 -37.19800 1.000 42.59000 93 ASP B N 1
ATOM 1380 C CA . ASP B 2 93 ? -34.69500 19.60900 -36.05900 1.000 47.42000 93 ASP B CA 1
ATOM 1381 C C . ASP B 2 93 ? -33.88400 19.36600 -34.79300 1.000 33.26000 93 ASP B C 1
ATOM 1382 O O . ASP B 2 93 ? -33.05700 18.45300 -34.71600 1.000 34.64000 93 ASP B O 1
ATOM 1387 N N . CYS B 2 94 ? -34.12700 20.21400 -33.80000 1.000 32.52000 94 CYS B N 1
ATOM 1388 C CA . CYS B 2 94 ? -33.52100 20.09200 -32.48600 1.000 30.91000 94 CYS B CA 1
ATOM 1389 C C . CYS B 2 94 ? -34.58800 19.79300 -31.44100 1.000 37.48000 94 CYS B C 1
ATOM 1390 O O . CYS B 2 94 ? -35.77800 20.05300 -31.63600 1.000 46.09000 94 CYS B O 1
ATOM 1393 N N . GLU B 2 95 ? -34.13500 19.24100 -30.31900 1.000 25.17000 95 GLU B N 1
ATOM 1394 C CA . GLU B 2 95 ? -35.00400 18.92600 -29.19700 1.000 41.10000 95 GLU B CA 1
ATOM 1395 C C . GLU B 2 95 ? -34.18100 19.00200 -27.92100 1.000 44.42000 95 GLU B C 1
ATOM 1396 O O . GLU B 2 95 ? -32.96000 18.85500 -27.94300 1.000 43.95000 95 GLU B O 1
ATOM 1402 N N . CYS B 2 96 ? -34.85600 19.23400 -26.80200 1.000 36.12000 96 CYS B N 1
ATOM 1403 C CA . CYS B 2 96 ? -34.16100 19.26400 -25.52400 1.000 29.17000 96 CYS B CA 1
ATOM 1404 C C . CYS B 2 96 ? -33.92800 17.83700 -25.04500 1.000 31.97000 96 CYS B C 1
ATOM 1405 O O . CYS B 2 96 ? -34.84400 17.01000 -25.06400 1.000 38.43000 96 CYS B O 1
ATOM 1408 N N . SER B 2 97 ? -32.70000 17.54900 -24.62100 1.000 28.98000 97 SER B N 1
ATOM 1409 C CA . SER B 2 97 ? -32.33300 16.18700 -24.26300 1.000 23.33000 97 SER B CA 1
ATOM 1410 C C . SER B 2 97 ? -31.13400 16.21900 -23.32900 1.000 28.81000 97 SER B C 1
ATOM 1411 O O . SER B 2 97 ? -30.32000 17.14400 -23.37300 1.000 26.90000 97 SER B O 1
ATOM 1414 N N . ALA B 2 98 ? -31.03900 15.19400 -22.48300 1.000 24.57000 98 ALA B N 1
ATOM 1415 C CA . ALA B 2 98 ? -29.93700 15.05100 -21.54300 1.000 25.29000 98 ALA B CA 1
ATOM 1416 C C . ALA B 2 98 ? -28.89600 14.03600 -21.99400 1.000 28.00000 98 ALA B C 1
ATOM 1417 O O . ALA B 2 98 ? -27.94000 13.78200 -21.25500 1.000 30.53000 98 ALA B O 1
ATOM 1419 N N . VAL B 2 99 ? -29.06200 13.44500 -23.18200 1.000 29.95000 99 VAL B N 1
ATOM 1420 C CA . VAL B 2 99 ? -28.09400 12.45000 -23.65500 1.000 22.31000 99 VAL B CA 1
ATOM 1421 C C . VAL B 2 99 ? -26.70100 13.04100 -23.82600 1.000 33.73000 99 VAL B C 1
ATOM 1422 O O . VAL B 2 99 ? -25.72500 12.37900 -23.44100 1.000 47.00000 99 VAL B O 1
ATOM 1426 N N . PRO B 2 100 ? -26.51600 14.24200 -24.39100 1.000 27.43000 100 PRO B N 1
ATOM 1427 C CA . PRO B 2 100 ? -25.16300 14.82500 -24.40400 1.000 26.27000 100 PRO B CA 1
ATOM 1428 C C . PRO B 2 100 ? -24.56000 14.97400 -23.02200 1.000 28.42000 100 PRO B C 1
ATOM 1429 O O . PRO B 2 100 ? -23.33200 14.90800 -22.88000 1.000 39.06000 100 PRO B O 1
ATOM 1433 N N . LEU B 2 101 ? -25.38700 15.17400 -21.99500 1.000 36.12000 101 LEU B N 1
ATOM 1434 C CA . LEU B 2 101 ? -24.85700 15.26500 -20.64100 1.000 30.61000 101 LEU B CA 1
ATOM 1435 C C . LEU B 2 101 ? -24.40600 13.90400 -20.13600 1.000 29.92000 101 LEU B C 1
ATOM 1436 O O . LEU B 2 101 ? -23.49300 13.82400 -19.30900 1.000 37.95000 101 LEU B O 1
ATOM 1441 N N . GLU B 2 102 ? -25.01200 12.82700 -20.64000 1.000 37.23000 102 GLU B N 1
ATOM 1442 C CA . GLU B 2 102 ? -24.67600 11.48600 -20.17300 1.000 42.29000 102 GLU B CA 1
ATOM 1443 C C . GLU B 2 102 ? -23.24900 11.12000 -20.56300 1.000 44.06000 102 GLU B C 1
ATOM 1444 O O . GLU B 2 102 ? -22.40500 10.85300 -19.70000 1.000 47.46000 102 GLU B O 1
ATOM 1450 N N . GLN B 2 103 ? -22.97300 11.08300 -21.86400 1.000 46.27000 103 GLN B N 1
ATOM 1451 C CA . GLN B 2 103 ? -21.66200 10.71200 -22.39200 1.000 32.06000 103 GLN B CA 1
ATOM 1452 C C . GLN B 2 103 ? -20.52900 11.51800 -21.76100 1.000 38.78000 103 GLN B C 1
ATOM 1453 O O . GLN B 2 103 ? -20.69600 12.69300 -21.43100 1.000 42.68000 103 GLN B O 1
ATOM 1459 N N . ASN C 1 6 ? -9.36200 19.08200 -15.26500 1.000 35.11000 6 ASN C N 1
ATOM 1460 C CA . ASN C 1 6 ? -8.55800 18.10600 -14.53900 1.000 52.16000 6 ASN C CA 1
ATOM 1461 C C . ASN C 1 6 ? -7.73400 17.25500 -15.49800 1.000 73.39000 6 ASN C C 1
ATOM 1462 O O . ASN C 1 6 ? -8.28200 16.48300 -16.28600 1.000 78.68000 6 ASN C O 1
ATOM 1467 N N . SER C 1 7 ? -6.41000 17.40100 -15.42900 1.000 60.82000 7 SER C N 1
ATOM 1468 C CA . SER C 1 7 ? -5.51300 16.65400 -16.30900 1.000 42.86000 7 SER C CA 1
ATOM 1469 C C . SER C 1 7 ? -4.21100 16.42300 -15.54800 1.000 51.88000 7 SER C C 1
ATOM 1470 O O . SER C 1 7 ? -3.41500 17.35000 -15.39000 1.000 58.23000 7 SER C O 1
ATOM 1473 N N . CYS C 1 8 ? -4.01900 15.20100 -15.06200 1.000 56.26000 8 CYS C N 1
ATOM 1474 C CA . CYS C 1 8 ? -2.79100 14.78300 -14.39500 1.000 51.40000 8 CYS C CA 1
ATOM 1475 C C . CYS C 1 8 ? -2.13400 13.70500 -15.24600 1.000 51.84000 8 CYS C C 1
ATOM 1476 O O . CYS C 1 8 ? -2.70700 12.62700 -15.43300 1.000 46.70000 8 CYS C O 1
ATOM 1479 N N . LYS C 1 9 ? -0.93800 13.99300 -15.76000 1.000 44.91000 9 LYS C N 1
ATOM 1480 C CA . LYS C 1 9 ? -0.30000 13.15600 -16.76200 1.000 44.99000 9 LYS C CA 1
ATOM 1481 C C . LYS C 1 9 ? 1.05800 12.65300 -16.28800 1.000 46.66000 9 LYS C C 1
ATOM 1482 O O . LYS C 1 9 ? 1.73700 13.29000 -15.47100 1.000 43.65000 9 LYS C O 1
ATOM 1488 N N . LYS C 1 10 ? 1.43400 11.48900 -16.81700 1.000 36.24000 10 LYS C N 1
ATOM 1489 C CA . LYS C 1 10 ? 2.76300 10.92800 -16.62100 1.000 28.57000 10 LYS C CA 1
ATOM 1490 C C . LYS C 1 10 ? 3.74600 11.60900 -17.56600 1.000 31.48000 10 LYS C C 1
ATOM 1491 O O . LYS C 1 10 ? 3.48100 11.73400 -18.76600 1.000 44.77000 10 LYS C O 1
ATOM 1497 N N . VAL C 1 11 ? 4.88000 12.04700 -17.02500 1.000 29.24000 11 VAL C N 1
ATOM 1498 C CA . VAL C 1 11 ? 5.85600 12.86100 -17.73900 1.000 25.01000 11 VAL C CA 1
ATOM 1499 C C . VAL C 1 11 ? 7.23000 12.24000 -17.54200 1.000 26.58000 11 VAL C C 1
ATOM 1500 O O . VAL C 1 11 ? 7.62200 11.93800 -16.40900 1.000 31.94000 11 VAL C O 1
ATOM 1504 N N . GLY C 1 12 ? 7.95500 12.04000 -18.64100 1.000 23.21000 12 GLY C N 1
ATOM 1505 C CA . GLY C 1 12 ? 9.31100 11.52900 -18.54500 1.000 32.03000 12 GLY C CA 1
ATOM 1506 C C . GLY C 1 12 ? 10.27100 12.60800 -18.06600 1.000 29.33000 12 GLY C C 1
ATOM 1507 O O . GLY C 1 12 ? 10.13800 13.78600 -18.39800 1.000 43.09000 12 GLY C O 1
ATOM 1508 N N . VAL C 1 13 ? 11.25300 12.18700 -17.27100 1.000 21.73000 13 VAL C N 1
ATOM 1509 C CA . VAL C 1 13 ? 12.21400 13.09100 -16.65200 1.000 21.57000 13 VAL C CA 1
ATOM 1510 C C . VAL C 1 13 ? 13.58700 12.43800 -16.73100 1.000 20.12000 13 VAL C C 1
ATOM 1511 O O . VAL C 1 13 ? 13.77400 11.31300 -16.24900 1.000 29.31000 13 VAL C O 1
ATOM 1515 N N . GLU C 1 14 ? 14.53500 13.13400 -17.35400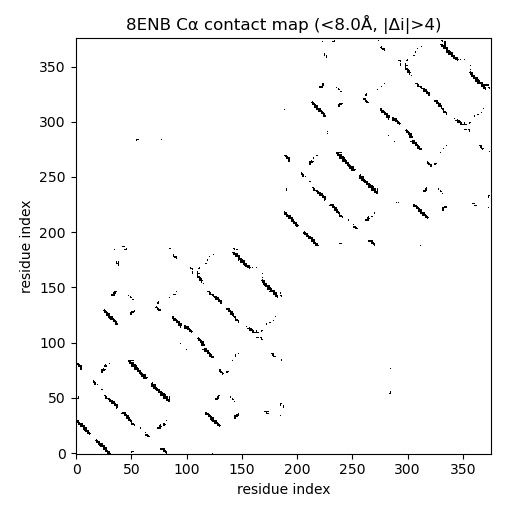 1.000 34.49000 14 GLU C N 1
ATOM 1516 C CA . GLU C 1 14 ? 15.94000 12.75400 -17.34400 1.000 44.15000 14 GLU C CA 1
ATOM 1517 C C . GLU C 1 14 ? 16.66500 13.42200 -16.18400 1.000 31.98000 14 GLU C C 1
ATOM 1518 O O . GLU C 1 14 ? 16.41000 14.58600 -15.86300 1.000 48.33000 14 GLU C O 1
ATOM 1524 N N . GLU C 1 15 ? 17.56900 12.67500 -15.55400 1.000 20.07000 15 GLU C N 1
ATOM 1525 C CA . GLU C 1 15 ? 18.26700 13.13500 -14.36000 1.000 21.08000 15 GLU C CA 1
ATOM 1526 C C . GLU C 1 15 ? 19.73200 12.74900 -14.46900 1.000 23.33000 15 GLU C C 1
ATOM 1527 O O . GLU C 1 15 ? 20.05200 11.57000 -14.64400 1.000 39.40000 15 GLU C O 1
ATOM 1533 N N . LEU C 1 16 ? 20.61700 13.73700 -14.38100 1.000 34.78000 16 LEU C N 1
ATOM 1534 C CA . LEU C 1 16 ? 22.05000 13.51000 -14.49500 1.000 26.29000 16 LEU C CA 1
ATOM 1535 C C . LEU C 1 16 ? 22.65300 13.40100 -13.10000 1.000 24.64000 16 LEU C C 1
ATOM 1536 O O . LEU C 1 16 ? 22.45600 14.28700 -12.26100 1.000 36.90000 16 LEU C O 1
ATOM 1541 N N . ILE C 1 17 ? 23.38200 12.31700 -12.85700 1.000 20.21000 17 ILE C N 1
ATOM 1542 C CA . ILE C 1 17 ? 24.08200 12.09600 -11.60100 1.000 35.76000 17 ILE C CA 1
ATOM 1543 C C . ILE C 1 17 ? 25.55100 12.40600 -11.83400 1.000 33.48000 17 ILE C C 1
ATOM 1544 O O . ILE C 1 17 ? 26.23700 11.70600 -12.59700 1.000 51.13000 17 ILE C O 1
ATOM 1549 N N . ASN C 1 18 ? 26.00500 13.48300 -11.17800 1.000 34.35000 18 ASN C N 1
ATOM 1550 C CA . ASN C 1 18 ? 27.37200 13.98300 -11.23600 1.000 44.52000 18 ASN C CA 1
ATOM 1551 C C . ASN C 1 18 ? 27.85300 14.16000 -9.79200 1.000 48.79000 18 ASN C C 1
ATOM 1552 O O . ASN C 1 18 ? 27.94000 15.27500 -9.27100 1.000 58.99000 18 ASN C O 1
ATOM 1557 N N . GLU C 1 19 ? 28.13600 13.04300 -9.13100 1.000 41.66000 19 GLU C N 1
ATOM 1558 C CA . GLU C 1 19 ? 28.63800 13.04300 -7.76500 1.000 38.95000 19 GLU C CA 1
ATOM 1559 C C . GLU C 1 19 ? 30.12100 12.70400 -7.78200 1.000 54.58000 19 GLU C C 1
ATOM 1560 O O . GLU C 1 19 ? 30.55500 11.82100 -8.52900 1.000 51.75000 19 GLU C O 1
ATOM 1566 N N . LYS C 1 20 ? 30.89200 13.40800 -6.95900 1.000 56.02000 20 LYS C N 1
ATOM 1567 C CA . LYS C 1 20 ? 32.34000 13.24100 -6.95300 1.000 45.99000 20 LYS C CA 1
ATOM 1568 C C . LYS C 1 20 ? 32.70800 11.85100 -6.44600 1.000 51.18000 20 LYS C C 1
ATOM 1569 O O . LYS C 1 20 ? 32.32200 11.46100 -5.34000 1.000 46.82000 20 LYS C O 1
ATOM 1575 N N . GLY C 1 21 ? 33.45600 11.10400 -7.26300 1.000 58.59000 21 GLY C N 1
ATOM 1576 C CA . GLY C 1 21 ? 33.85400 9.74600 -6.96400 1.000 63.96000 21 GLY C CA 1
ATOM 1577 C C . GLY C 1 21 ? 33.16500 8.70600 -7.82700 1.000 71.91000 21 GLY C C 1
ATOM 1578 O O . GLY C 1 21 ? 33.77200 7.67400 -8.14100 1.000 71.95000 21 GLY C O 1
ATOM 1579 N N . CYS C 1 22 ? 31.92000 8.95500 -8.21600 1.000 74.16000 22 CYS C N 1
ATOM 1580 C CA . CYS C 1 22 ? 31.12700 8.00500 -8.97900 1.000 53.81000 22 CYS C CA 1
ATOM 1581 C C . CYS C 1 22 ? 31.03000 8.42500 -10.44100 1.000 40.32000 22 CYS C C 1
ATOM 1582 O O . CYS C 1 22 ? 31.16400 9.60100 -10.78900 1.000 51.58000 22 CYS C O 1
ATOM 1585 N N . ASP C 1 23 ? 30.80000 7.43500 -11.29900 1.000 43.56000 23 ASP C N 1
ATOM 1586 C CA . ASP C 1 23 ? 30.63700 7.69400 -12.72100 1.000 38.47000 23 ASP C CA 1
ATOM 1587 C C . ASP C 1 23 ? 29.35300 8.47300 -12.98500 1.000 45.22000 23 ASP C C 1
ATOM 1588 O O . ASP C 1 23 ? 28.35500 8.34100 -12.27200 1.000 36.17000 23 ASP C O 1
ATOM 1593 N N . LEU C 1 24 ? 29.39700 9.29800 -14.02500 1.000 49.34000 24 LEU C N 1
ATOM 1594 C CA . LEU C 1 24 ? 28.22900 10.05800 -14.44000 1.000 33.06000 24 LEU C CA 1
ATOM 1595 C C . LEU C 1 24 ? 27.13700 9.10500 -14.90600 1.000 29.93000 24 LEU C C 1
ATOM 1596 O O . LEU C 1 24 ? 27.40600 8.13800 -15.62500 1.000 49.90000 24 LEU C O 1
ATOM 1601 N N . MET C 1 25 ? 25.89500 9.36700 -14.50000 1.000 31.98000 25 MET C N 1
ATOM 1602 C CA . MET C 1 25 ? 24.83000 8.44500 -14.88800 1.000 26.56000 25 MET C CA 1
ATOM 1603 C C . MET C 1 25 ? 23.55000 9.18300 -15.24400 1.000 29.64000 25 MET C C 1
ATOM 1604 O O . MET C 1 25 ? 23.07500 10.01500 -14.47100 1.000 42.60000 25 MET C O 1
ATOM 1609 N N . ILE C 1 26 ? 22.98300 8.86400 -16.40100 1.000 19.78000 26 ILE C N 1
ATOM 1610 C CA . ILE C 1 26 ? 21.68200 9.39500 -16.79000 1.000 23.56000 26 ILE C CA 1
ATOM 1611 C C . ILE C 1 26 ? 20.61200 8.39800 -16.37200 1.000 24.96000 26 ILE C C 1
ATOM 1612 O O . ILE C 1 26 ? 20.69200 7.21000 -16.70400 1.000 24.69000 26 ILE C O 1
ATOM 1617 N N . ILE C 1 27 ? 19.61300 8.87900 -15.63700 1.000 24.06000 27 ILE C N 1
ATOM 1618 C CA . ILE C 1 27 ? 18.50100 8.05700 -15.17600 1.000 24.48000 27 ILE C CA 1
ATOM 1619 C C . ILE C 1 27 ? 17.21000 8.66900 -15.69600 1.000 25.87000 27 ILE C C 1
ATOM 1620 O O . ILE C 1 27 ? 16.95000 9.85900 -15.48500 1.000 33.04000 27 ILE C O 1
ATOM 1625 N N . ARG C 1 28 ? 16.40900 7.86000 -16.37800 1.000 26.15000 28 ARG C N 1
ATOM 1626 C CA . ARG C 1 28 ? 15.14000 8.29200 -16.94600 1.000 19.67000 28 ARG C CA 1
ATOM 1627 C C . ARG C 1 28 ? 14.01000 7.66400 -16.14300 1.000 21.36000 28 ARG C C 1
ATOM 1628 O O . ARG C 1 28 ? 13.90100 6.43500 -16.07700 1.000 35.50000 28 ARG C O 1
ATOM 1636 N N . ILE C 1 29 ? 13.17700 8.50300 -15.53100 1.000 21.87000 29 ILE C N 1
ATOM 1637 C CA . ILE C 1 29 ? 12.07700 8.04200 -14.69900 1.000 24.78000 29 ILE C CA 1
ATOM 1638 C C . ILE C 1 29 ? 10.81500 8.80300 -15.09100 1.000 21.31000 29 ILE C C 1
ATOM 1639 O O . ILE C 1 29 ? 10.83400 9.66700 -15.96300 1.000 31.98000 29 ILE C O 1
ATOM 1644 N N . ASN C 1 30 ? 9.70100 8.43600 -14.46700 1.000 21.21000 30 ASN C N 1
ATOM 1645 C CA . ASN C 1 30 ? 8.42700 9.08700 -14.72300 1.000 27.57000 30 ASN C CA 1
ATOM 1646 C C . ASN C 1 30 ? 7.94400 9.80900 -13.47300 1.000 30.65000 30 ASN C C 1
ATOM 1647 O O . ASN C 1 30 ? 8.14900 9.35000 -12.34500 1.000 34.18000 30 ASN C O 1
ATOM 1652 N N . ARG C 1 31 ? 7.29200 10.94600 -13.69200 1.000 30.28000 31 ARG C N 1
ATOM 1653 C CA . ARG C 1 31 ? 6.78100 11.78600 -12.62100 1.000 29.81000 31 ARG C CA 1
ATOM 1654 C C . ARG C 1 31 ? 5.40900 12.29800 -13.03300 1.000 28.44000 31 ARG C C 1
ATOM 1655 O O . ARG C 1 31 ? 5.11500 12.42100 -14.22100 1.000 34.88000 31 ARG C O 1
ATOM 1663 N N . CYS C 1 32 ? 4.56400 12.59700 -12.05500 1.000 32.64000 32 CYS C N 1
ATOM 1664 C CA . CYS C 1 32 ? 3.24400 13.12400 -12.36800 1.000 42.79000 32 CYS C CA 1
ATOM 1665 C C . CYS C 1 32 ? 3.28600 14.64300 -12.41200 1.000 43.60000 32 CYS C C 1
ATOM 1666 O O . CYS C 1 32 ? 3.94100 15.28100 -11.58600 1.000 49.83000 32 CYS C O 1
ATOM 1669 N N . ARG C 1 33 ? 2.58600 15.21400 -13.39000 1.000 32.10000 33 ARG C N 1
ATOM 1670 C CA . ARG C 1 33 ? 2.47200 16.66100 -13.52400 1.000 32.03000 33 ARG C CA 1
ATOM 1671 C C . ARG C 1 33 ? 1.09300 16.95300 -14.09000 1.000 42.50000 33 ARG C C 1
ATOM 1672 O O . ARG C 1 33 ? 0.66200 16.28300 -15.03100 1.000 49.15000 33 ARG C O 1
ATOM 1680 N N . GLY C 1 34 ? 0.38400 17.90500 -13.50000 1.000 38.97000 34 GLY C N 1
ATOM 1681 C CA . GLY C 1 34 ? -0.94800 18.18200 -13.99400 1.000 42.66000 34 GLY C CA 1
ATOM 1682 C C . GLY C 1 34 ? -1.59900 19.34100 -13.27800 1.000 34.22000 34 GLY C C 1
ATOM 1683 O O . GLY C 1 34 ? -0.97500 20.05200 -12.48600 1.000 35.83000 34 GLY C O 1
ATOM 1684 N N . HIS C 1 35 ? -2.88400 19.50300 -13.57800 1.000 37.37000 35 HIS C N 1
ATOM 1685 C CA . HIS C 1 35 ? -3.72900 20.55000 -13.02100 1.000 34.86000 35 HIS C CA 1
ATOM 1686 C C . HIS C 1 35 ? -5.01400 19.90800 -12.52600 1.000 35.60000 35 HIS C C 1
ATOM 1687 O O . HIS C 1 35 ? -5.75800 19.31500 -13.31600 1.000 41.14000 35 HIS C O 1
ATOM 1694 N N . CYS C 1 36 ? -5.26600 20.01000 -11.22400 1.000 33.63000 36 CYS C N 1
ATOM 1695 C CA . CYS C 1 36 ? -6.50900 19.55400 -10.62600 1.000 34.68000 36 CYS C CA 1
ATOM 1696 C C . CYS C 1 36 ? -7.20700 20.72600 -9.94600 1.000 42.04000 36 CYS C C 1
ATOM 1697 O O . CYS C 1 36 ? -6.58500 21.73400 -9.60000 1.000 43.41000 36 CYS C O 1
ATOM 1700 N N . PHE C 1 37 ? -8.51400 20.57900 -9.76100 1.000 43.08000 37 PHE C N 1
ATOM 1701 C CA . PHE C 1 37 ? -9.33300 21.63800 -9.18900 1.000 34.07000 37 PHE C CA 1
ATOM 1702 C C . PHE C 1 37 ? -9.12500 21.73800 -7.68200 1.000 31.90000 37 PHE C C 1
ATOM 1703 O O . PHE C 1 37 ? -8.88500 20.74100 -6.99600 1.000 35.35000 37 PHE C O 1
ATOM 1711 N N . SER C 1 38 ? -9.21900 22.96500 -7.17200 1.000 27.84000 38 SER C N 1
ATOM 1712 C CA . SER C 1 38 ? -9.08300 23.22800 -5.74800 1.000 25.08000 38 SER C CA 1
ATOM 1713 C C . SER C 1 38 ? -10.03300 24.35000 -5.35700 1.000 27.00000 38 SER C C 1
ATOM 1714 O O . SER C 1 38 ? -10.37300 25.21100 -6.17200 1.000 26.97000 38 SER C O 1
ATOM 1717 N N . PHE C 1 39 ? -10.45300 24.32900 -4.09500 1.000 35.41000 39 PHE C N 1
ATOM 1718 C CA . PHE C 1 39 ? -11.33400 25.33900 -3.53300 1.000 32.42000 39 PHE C CA 1
ATOM 1719 C C . PHE C 1 39 ? -10.91200 25.57500 -2.09100 1.000 23.35000 39 PHE C C 1
ATOM 1720 O O . PHE C 1 39 ? -10.60500 24.62300 -1.37000 1.000 31.24000 39 PHE C O 1
ATOM 1728 N N . THR C 1 40 ? -10.89300 26.83600 -1.66900 1.000 22.35000 40 THR C N 1
ATOM 1729 C CA . THR C 1 40 ? -10.35700 27.15000 -0.35200 1.000 27.16000 40 THR C CA 1
ATOM 1730 C C . THR C 1 40 ? -10.95200 28.46000 0.13900 1.000 31.47000 40 THR C C 1
ATOM 1731 O O . THR C 1 40 ? -11.06200 29.42000 -0.62700 1.000 28.01000 40 THR C O 1
ATOM 1735 N N . PHE C 1 41 ? -11.33000 28.49400 1.41400 1.000 30.17000 41 PHE C N 1
ATOM 1736 C CA . PHE C 1 41 ? -11.76300 29.75300 2.00700 1.000 28.21000 41 PHE C CA 1
ATOM 1737 C C . PHE C 1 41 ? -11.41800 29.77300 3.48700 1.000 30.95000 41 PHE C C 1
ATOM 1738 O O . PHE C 1 41 ? -11.43000 28.72200 4.13700 1.000 38.27000 41 PHE C O 1
ATOM 1746 N N . PRO C 1 42 ? -11.11100 30.94300 4.04900 1.000 25.61000 42 PRO C N 1
ATOM 1747 C CA . PRO C 1 42 ? -10.89700 31.02300 5.50100 1.000 20.32000 42 PRO C CA 1
ATOM 1748 C C . PRO C 1 42 ? -12.22400 30.87900 6.23000 1.000 22.86000 42 PRO C C 1
ATOM 1749 O O . PRO C 1 42 ? -13.12500 31.70600 6.07600 1.000 28.05000 42 PRO C O 1
ATOM 1753 N N . ASN C 1 43 ? -12.33900 29.82100 7.03300 1.000 29.89000 43 ASN C N 1
ATOM 1754 C CA . ASN C 1 43 ? -13.52800 29.53500 7.81300 1.000 30.48000 43 ASN C CA 1
ATOM 1755 C C . ASN C 1 43 ? -13.33600 30.08400 9.21700 1.000 31.01000 43 ASN C C 1
ATOM 1756 O O . ASN C 1 43 ? -12.51100 29.54300 9.98000 1.000 39.31000 43 ASN C O 1
ATOM 1761 N N . PRO C 1 44 ? -14.03900 31.15600 9.59300 1.000 23.87000 44 PRO C N 1
ATOM 1762 C CA . PRO C 1 44 ? -13.93000 31.68000 10.95800 1.000 30.75000 44 PRO C CA 1
ATOM 1763 C C . PRO C 1 44 ? -14.78100 30.93100 11.96600 1.000 39.58000 44 PRO C C 1
ATOM 1764 O O . PRO C 1 44 ? -14.66300 31.19900 13.16900 1.000 39.92000 44 PRO C O 1
ATOM 1768 N N . LEU C 1 45 ? -15.65700 30.03200 11.51600 1.000 50.30000 45 LEU C N 1
ATOM 1769 C CA . LEU C 1 45 ? -16.35500 29.15000 12.44400 1.000 37.95000 45 LEU C CA 1
ATOM 1770 C C . LEU C 1 45 ? -15.40700 28.08300 12.98000 1.000 32.10000 45 LEU C C 1
ATOM 1771 O O . LEU C 1 45 ? -15.27700 27.90600 14.19700 1.000 49.51000 45 LEU C O 1
ATOM 1776 N N . THR C 1 46 ? -14.73400 27.36400 12.08200 1.000 31.66000 46 THR C N 1
ATOM 1777 C CA . THR C 1 46 ? -13.69900 26.41000 12.46500 1.000 34.13000 46 THR C CA 1
ATOM 1778 C C . THR C 1 46 ? -12.34600 27.06700 12.70900 1.000 32.42000 46 THR C C 1
ATOM 1779 O O . THR C 1 46 ? -11.40700 26.37100 13.11200 1.000 46.69000 46 THR C O 1
ATOM 1783 N N . LYS C 1 47 ? -12.22700 28.37800 12.47500 1.000 41.25000 47 LYS C N 1
ATOM 1784 C CA . LYS C 1 47 ? -10.99000 29.12900 12.71000 1.000 38.66000 47 LYS C CA 1
ATOM 1785 C C . LYS C 1 47 ? -9.80900 28.52400 11.95300 1.000 41.05000 47 LYS C C 1
ATOM 1786 O O . LYS C 1 47 ? -8.67500 28.52600 12.43700 1.000 44.92000 47 LYS C O 1
ATOM 1792 N N . LYS C 1 48 ? -10.07100 28.00800 10.75400 1.000 42.98000 48 LYS C N 1
ATOM 1793 C CA . LYS C 1 48 ? -9.03000 27.37100 9.95300 1.000 38.90000 48 LYS C CA 1
ATOM 1794 C C 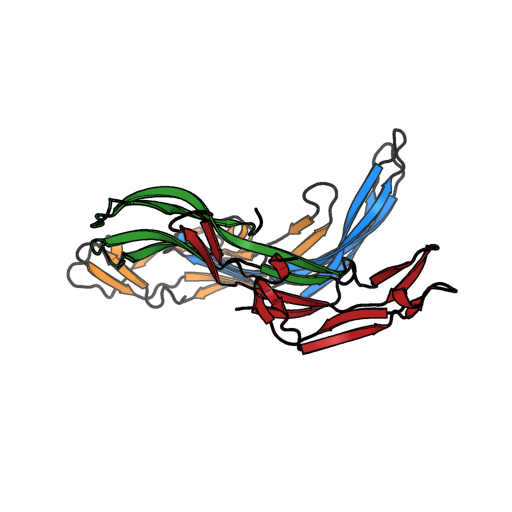. LYS C 1 48 ? -9.37900 27.54300 8.48200 1.000 36.49000 48 LYS C C 1
ATOM 1795 O O . LYS C 1 48 ? -10.43300 28.07300 8.13900 1.000 33.11000 48 LYS C O 1
ATOM 1801 N N . TYR C 1 49 ? -8.49200 27.08900 7.60200 1.000 37.50000 49 TYR C N 1
ATOM 1802 C CA . TYR C 1 49 ? -8.82500 27.05900 6.18500 1.000 38.39000 49 TYR C CA 1
ATOM 1803 C C . TYR C 1 49 ? -9.72500 25.86600 5.90000 1.000 30.87000 49 TYR C C 1
ATOM 1804 O O . TYR C 1 49 ? -9.47700 24.75500 6.37600 1.000 40.83000 49 TYR C O 1
ATOM 1813 N N . SER C 1 50 ? -10.77600 26.09800 5.12000 1.000 21.98000 50 SER C N 1
ATOM 1814 C CA . SER C 1 50 ? -11.60000 25.02800 4.58200 1.000 26.97000 50 SER C CA 1
ATOM 1815 C C . SER C 1 50 ? -11.13800 24.75500 3.15900 1.000 43.23000 50 SER C C 1
ATOM 1816 O O . SER C 1 50 ? -11.17500 25.65200 2.30500 1.000 38.18000 50 SER C O 1
ATOM 1819 N N . VAL C 1 51 ? -10.68000 23.52600 2.92400 1.000 31.97000 51 VAL C N 1
ATOM 1820 C CA . VAL C 1 51 ? -10.08200 23.10700 1.66400 1.000 23.88000 51 VAL C CA 1
ATOM 1821 C C . VAL C 1 51 ? -10.91200 21.97200 1.08300 1.000 29.02000 51 VAL C C 1
ATOM 1822 O O . VAL C 1 51 ? -11.28100 21.03400 1.80000 1.000 40.37000 51 VAL C O 1
ATOM 1826 N N . HIS C 1 52 ? -11.20500 22.06300 -0.21100 1.000 34.84000 52 HIS C N 1
ATOM 1827 C CA . HIS C 1 52 ? -11.82600 20.99000 -0.98500 1.000 39.61000 52 HIS C CA 1
ATOM 1828 C C . HIS C 1 52 ? -11.01800 20.92200 -2.27500 1.000 30.51000 52 HIS C C 1
ATOM 1829 O O . HIS C 1 52 ? -11.24800 21.70600 -3.20000 1.000 24.40000 52 HIS C O 1
ATOM 1836 N N . ALA C 1 53 ? -10.04800 20.01400 -2.32700 1.000 29.51000 53 ALA C N 1
ATOM 1837 C CA . ALA C 1 53 ? -9.01200 20.10600 -3.34300 1.000 23.48000 53 ALA C CA 1
ATOM 1838 C C . ALA C 1 53 ? -8.50700 18.72600 -3.73200 1.000 36.29000 53 ALA C C 1
ATOM 1839 O O . ALA C 1 53 ? -8.39700 17.83300 -2.88900 1.000 45.54000 53 ALA C O 1
ATOM 1841 N N . LYS C 1 54 ? -8.20000 18.57000 -5.01500 1.000 28.00000 54 LYS C N 1
ATOM 1842 C CA . LYS C 1 54 ? -7.50600 17.40400 -5.53500 1.000 28.27000 54 LYS C CA 1
ATOM 1843 C C . LYS C 1 54 ? -6.13000 17.81800 -6.04500 1.000 29.84000 54 LYS C C 1
ATOM 1844 O O . LYS C 1 54 ? -5.93800 18.94500 -6.51300 1.000 35.19000 54 LYS C O 1
ATOM 1850 N N . CYS C 1 55 ? -5.16900 16.90200 -5.93700 1.000 31.52000 55 CYS C N 1
ATOM 1851 C CA . CYS C 1 55 ? -3.81300 17.11400 -6.40900 1.000 33.22000 55 CYS C CA 1
ATOM 1852 C C . CYS C 1 55 ? -3.44500 15.99700 -7.37500 1.000 41.78000 55 CYS C C 1
ATOM 1853 O O . CYS C 1 55 ? -4.01400 14.90000 -7.32900 1.000 50.18000 55 CYS C O 1
ATOM 1856 N N . CYS C 1 56 ? -2.50000 16.29700 -8.26400 1.000 31.91000 56 CYS C N 1
ATOM 1857 C CA . CYS C 1 56 ? -1.99300 15.33200 -9.23600 1.000 26.35000 56 CYS C CA 1
ATOM 1858 C C . CYS C 1 56 ? -0.94600 14.45700 -8.55900 1.000 34.55000 56 CYS C C 1
ATOM 1859 O O . CYS C 1 56 ? 0.13300 14.93800 -8.20000 1.000 39.16000 56 CYS C O 1
ATOM 1862 N N . ARG C 1 57 ? -1.26000 13.17400 -8.37500 1.000 33.15000 57 ARG C N 1
ATOM 1863 C CA . ARG C 1 57 ? -0.40300 12.26500 -7.62900 1.000 28.65000 57 ARG C CA 1
ATOM 1864 C C . ARG C 1 57 ? -0.30200 10.93400 -8.36300 1.000 37.29000 57 ARG C C 1
ATOM 1865 O O . ARG C 1 57 ? -1.19000 10.56300 -9.13600 1.000 42.14000 57 ARG C O 1
ATOM 1873 N N . MET C 1 58 ? 0.79200 10.21600 -8.11000 1.000 33.44000 58 MET C N 1
ATOM 1874 C CA . MET C 1 58 ? 0.97600 8.88300 -8.67400 1.000 32.11000 58 MET C CA 1
ATOM 1875 C C . MET C 1 58 ? 0.21300 7.84900 -7.85600 1.000 36.91000 58 MET C C 1
ATOM 1876 O O . MET C 1 58 ? 0.50600 7.63600 -6.67500 1.000 31.89000 58 MET C O 1
ATOM 1881 N N . VAL C 1 59 ? -0.77900 7.22100 -8.48700 1.000 42.03000 59 VAL C N 1
ATOM 1882 C CA . VAL C 1 59 ? -1.54500 6.17200 -7.82400 1.000 35.78000 59 VAL C CA 1
ATOM 1883 C C . VAL C 1 59 ? -0.72100 4.89300 -7.73400 1.000 27.09000 59 VAL C C 1
ATOM 1884 O O . VAL C 1 59 ? -0.64300 4.25500 -6.67700 1.000 48.22000 59 VAL C O 1
ATOM 1888 N N . GLU C 1 60 ? -0.08800 4.50400 -8.83900 1.000 35.39000 60 GLU C N 1
ATOM 1889 C CA . GLU C 1 60 ? 0.76800 3.32900 -8.88100 1.000 30.27000 60 GLU C CA 1
ATOM 1890 C C . GLU C 1 60 ? 2.13200 3.71600 -9.43300 1.000 31.22000 60 GLU C C 1
ATOM 1891 O O . GLU C 1 60 ? 2.25100 4.62800 -10.25600 1.000 31.92000 60 GLU C O 1
ATOM 1897 N N . TRP C 1 61 ? 3.16100 3.00700 -8.97600 1.000 33.20000 61 TRP C N 1
ATOM 1898 C CA . TRP C 1 61 ? 4.52400 3.28500 -9.40100 1.000 36.31000 61 TRP C CA 1
ATOM 1899 C C . TRP C 1 61 ? 5.33300 1.99800 -9.36800 1.000 37.85000 61 TRP C C 1
ATOM 1900 O O . TRP C 1 61 ? 4.91400 0.98500 -8.80100 1.000 51.94000 61 TRP C O 1
ATOM 1911 N N . GLU C 1 62 ? 6.50700 2.05400 -9.98800 1.000 26.13000 62 GLU C N 1
ATOM 1912 C CA . GLU C 1 62 ? 7.47400 0.96800 -9.94400 1.000 22.38000 62 GLU C CA 1
ATOM 1913 C C . GLU C 1 62 ? 8.80300 1.51600 -9.45100 1.000 28.97000 62 GLU C C 1
ATOM 1914 O O . GLU C 1 62 ? 9.17900 2.64200 -9.78200 1.000 41.48000 62 GLU C O 1
ATOM 1920 N N . MET C 1 63 ? 9.51700 0.72400 -8.66200 1.000 32.89000 63 MET C N 1
ATOM 1921 C CA . MET C 1 63 ? 10.83900 1.13300 -8.21400 1.000 22.62000 63 MET C CA 1
ATOM 1922 C C . MET C 1 63 ? 11.85300 0.92600 -9.33300 1.000 26.32000 63 MET C C 1
ATOM 1923 O O . MET C 1 63 ? 11.85000 -0.10200 -10.01300 1.000 26.14000 63 MET C O 1
ATOM 1928 N N . LEU C 1 64 ? 12.71000 1.92000 -9.53500 1.000 31.15000 64 LEU C N 1
ATOM 1929 C CA . LEU C 1 64 ? 13.77900 1.86100 -10.52000 1.000 22.91000 64 LEU C CA 1
ATOM 1930 C C . LEU C 1 64 ? 15.09000 1.76900 -9.75500 1.000 29.40000 64 LEU C C 1
ATOM 1931 O O . LEU C 1 64 ? 15.43000 2.67800 -8.98800 1.000 27.93000 64 LEU C O 1
ATOM 1936 N N . GLU C 1 65 ? 15.80200 0.66500 -9.94800 1.000 31.10000 65 GLU C N 1
ATOM 1937 C CA . GLU C 1 65 ? 17.04300 0.38400 -9.24700 1.000 19.96000 65 GLU C CA 1
ATOM 1938 C C . GLU C 1 65 ? 18.21600 0.51500 -10.20400 1.000 24.70000 65 GLU C C 1
ATOM 1939 O O . GLU C 1 65 ? 18.13400 0.09800 -11.36400 1.000 35.81000 65 GLU C O 1
ATOM 1945 N N . THR C 1 66 ? 19.30600 1.09300 -9.71100 1.000 30.75000 66 THR C N 1
ATOM 1946 C CA . THR C 1 66 ? 20.52100 1.21100 -10.50200 1.000 33.19000 66 THR C CA 1
ATOM 1947 C C . THR C 1 66 ? 21.72400 1.12400 -9.57700 1.000 29.81000 66 THR C C 1
ATOM 1948 O O . THR C 1 66 ? 21.65200 1.48500 -8.40000 1.000 47.19000 66 THR C O 1
ATOM 1952 N N . GLU C 1 67 ? 22.82200 0.60300 -10.11100 1.000 26.35000 67 GLU C N 1
ATOM 1953 C CA . GLU C 1 67 ? 24.08400 0.55900 -9.39100 1.000 34.02000 67 GLU C CA 1
ATOM 1954 C C . GLU C 1 67 ? 24.92900 1.75700 -9.80000 1.000 39.99000 67 GLU C C 1
ATOM 1955 O O . GLU C 1 67 ? 25.15200 1.99000 -10.99300 1.000 45.88000 67 GLU C O 1
ATOM 1961 N N . LEU C 1 68 ? 25.39000 2.51100 -8.80900 1.000 29.95000 68 LEU C N 1
ATOM 1962 C CA . LEU C 1 68 ? 26.23700 3.67300 -9.01000 1.000 35.56000 68 LEU C CA 1
ATOM 1963 C C . LEU C 1 68 ? 27.67500 3.24700 -8.76000 1.000 50.52000 68 LEU C C 1
ATOM 1964 O O . LEU C 1 68 ? 28.02900 2.86000 -7.63700 1.000 60.81000 68 LEU C O 1
ATOM 1969 N N . LYS C 1 69 ? 28.49200 3.31200 -9.80900 1.000 49.56000 69 LYS C N 1
ATOM 1970 C CA . LYS C 1 69 ? 29.87800 2.85600 -9.76700 1.000 49.49000 69 LYS C CA 1
ATOM 1971 C C . LYS C 1 69 ? 30.72000 3.96800 -9.16200 1.000 48.17000 69 LYS C C 1
ATOM 1972 O O . LYS C 1 69 ? 31.23700 4.84200 -9.86000 1.000 63.02000 69 LYS C O 1
ATOM 1978 N N . CYS C 1 70 ? 30.85600 3.93600 -7.84200 1.000 40.79000 70 CYS C N 1
ATOM 1979 C CA . CYS C 1 70 ? 31.68100 4.89300 -7.12500 1.000 62.58000 70 CYS C CA 1
ATOM 1980 C C . CYS C 1 70 ? 33.04900 4.28700 -6.84300 1.000 65.42000 70 CYS C C 1
ATOM 1981 O O . CYS C 1 70 ? 33.19700 3.06900 -6.71800 1.000 68.98000 70 CYS C O 1
ATOM 1984 N N . SER C 1 71 ? 34.05600 5.15800 -6.74800 1.000 70.40000 71 SER C N 1
ATOM 1985 C CA . SER C 1 71 ? 35.42100 4.68800 -6.54000 1.000 59.31000 71 SER C CA 1
ATOM 1986 C C . SER C 1 71 ? 35.60000 4.07300 -5.15800 1.000 65.63000 71 SER C C 1
ATOM 1987 O O . SER C 1 71 ? 36.36700 3.11600 -5.00300 1.000 72.34000 71 SER C O 1
ATOM 1990 N N . LYS C 1 72 ? 34.90500 4.60100 -4.15000 1.000 60.26000 72 LYS C N 1
ATOM 1991 C CA . LYS C 1 72 ? 35.02200 4.12800 -2.77600 1.000 53.50000 72 LYS C CA 1
ATOM 1992 C C . LYS C 1 72 ? 33.85300 3.24000 -2.36500 1.000 72.60000 72 LYS C C 1
ATOM 1993 O O . LYS C 1 72 ? 33.43300 3.26500 -1.20300 1.000 68.07000 72 LYS C O 1
ATOM 1999 N N . GLY C 1 73 ? 33.31800 2.45400 -3.29400 1.000 71.82000 73 GLY C N 1
ATOM 2000 C CA . GLY C 1 73 ? 32.22800 1.54900 -2.93100 1.000 57.27000 73 GLY C CA 1
ATOM 2001 C C . GLY C 1 73 ? 30.98000 1.87300 -3.72900 1.000 52.37000 73 GLY C C 1
ATOM 2002 O O . GLY C 1 73 ? 30.48500 2.99900 -3.73400 1.000 50.76000 73 GLY C O 1
ATOM 2003 N N . ASN C 1 74 ? 30.46000 0.85600 -4.41100 1.000 45.82000 74 ASN C N 1
ATOM 2004 C CA . ASN C 1 74 ? 29.27400 1.03900 -5.23400 1.000 31.87000 74 ASN C CA 1
ATOM 2005 C C . ASN C 1 74 ? 28.06500 1.34500 -4.36000 1.000 30.46000 74 ASN C C 1
ATOM 2006 O O . ASN C 1 74 ? 27.93600 0.82800 -3.24700 1.000 52.20000 74 ASN C O 1
ATOM 2011 N N . ARG C 1 75 ? 27.17600 2.19100 -4.87100 1.000 37.87000 75 ARG C N 1
ATOM 2012 C CA . ARG C 1 75 ? 25.97400 2.57900 -4.14800 1.000 33.03000 75 ARG C CA 1
ATOM 2013 C C . ARG C 1 75 ? 24.75800 2.07900 -4.91200 1.000 28.35000 75 ARG C C 1
ATOM 2014 O O . ARG C 1 75 ? 24.80000 1.91900 -6.13000 1.000 45.43000 75 ARG C O 1
ATOM 2022 N N . ASN C 1 76 ? 23.68600 1.77700 -4.19700 1.000 32.17000 76 ASN C N 1
ATOM 2023 C CA . ASN C 1 76 ? 22.48000 1.25200 -4.82500 1.000 33.59000 76 ASN C CA 1
ATOM 2024 C C . ASN C 1 76 ? 21.39900 2.32200 -4.77200 1.000 28.65000 76 ASN C C 1
ATOM 2025 O O . ASN C 1 76 ? 20.88900 2.64100 -3.69200 1.000 49.48000 76 ASN C O 1
ATOM 2030 N N . LEU C 1 77 ? 21.04900 2.87400 -5.93000 1.000 25.80000 77 LEU C N 1
ATOM 2031 C CA . LEU C 1 77 ? 20.04700 3.92300 -5.99900 1.000 37.90000 77 LEU C CA 1
ATOM 2032 C C . LEU C 1 77 ? 18.69600 3.31800 -6.34300 1.000 33.45000 77 LEU C C 1
ATOM 2033 O O . LEU C 1 77 ? 18.59500 2.44500 -7.21300 1.000 36.86000 77 LEU C O 1
ATOM 2038 N N . ARG C 1 78 ? 17.65800 3.81100 -5.67300 1.000 25.61000 78 ARG C N 1
ATOM 2039 C CA . ARG C 1 78 ? 16.29000 3.36400 -5.87600 1.000 25.14000 78 ARG C CA 1
ATOM 2040 C C . ARG C 1 78 ? 15.41200 4.60000 -5.96900 1.000 31.41000 78 ARG C C 1
ATOM 2041 O O . ARG C 1 78 ? 15.45400 5.45700 -5.08100 1.000 38.60000 78 ARG C O 1
ATOM 2049 N N . ILE C 1 79 ? 14.61800 4.69500 -7.03100 1.000 22.52000 79 ILE C N 1
ATOM 2050 C CA . ILE C 1 79 ? 13.71900 5.83700 -7.20400 1.000 20.63000 79 ILE C CA 1
ATOM 2051 C C . ILE C 1 79 ? 12.34700 5.35900 -7.66100 1.000 23.12000 79 ILE C C 1
ATOM 2052 O O . ILE C 1 79 ? 12.25100 4.57800 -8.61500 1.000 29.21000 79 ILE C O 1
ATOM 2057 N N . PRO C 1 80 ? 11.26400 5.78200 -7.01500 1.000 22.02000 80 PRO C N 1
ATOM 2058 C CA . PRO C 1 80 ? 9.93500 5.49800 -7.56500 1.000 17.85000 80 PRO C CA 1
ATOM 2059 C C . PRO C 1 80 ? 9.72800 6.22000 -8.88900 1.000 18.91000 80 PRO C C 1
ATOM 2060 O O . PRO C 1 80 ? 10.08900 7.38800 -9.04500 1.000 26.48000 80 PRO C O 1
ATOM 2064 N N . SER C 1 81 ? 9.14700 5.50500 -9.84900 1.000 13.49000 81 SER C N 1
ATOM 2065 C CA . SER C 1 81 ? 8.80400 6.04600 -11.15500 1.000 13.45000 81 SER C CA 1
ATOM 2066 C C . SER C 1 81 ? 7.33000 5.77500 -11.40200 1.000 17.52000 81 SER C C 1
ATOM 2067 O O . SER C 1 81 ? 6.88300 4.62700 -11.30400 1.000 29.39000 81 SER C O 1
ATOM 2070 N N . ALA C 1 82 ? 6.58200 6.83100 -11.71000 1.000 22.58000 82 ALA C N 1
ATOM 2071 C CA . ALA C 1 82 ? 5.13800 6.71400 -11.84200 1.000 26.69000 82 ALA C CA 1
ATOM 2072 C C . ALA C 1 82 ? 4.75900 5.80000 -13.00200 1.000 33.32000 82 ALA C C 1
ATOM 2073 O O . ALA C 1 82 ? 5.43800 5.74300 -14.03100 1.000 44.13000 82 ALA C O 1
ATOM 2075 N N . THR C 1 83 ? 3.65600 5.07500 -12.81800 1.000 28.42000 83 THR C N 1
ATOM 2076 C CA . THR C 1 83 ? 3.03800 4.29700 -13.87900 1.000 30.75000 83 THR C CA 1
ATOM 2077 C C . THR C 1 83 ? 1.58200 4.66400 -14.11500 1.000 27.41000 83 THR C C 1
ATOM 2078 O O . THR C 1 83 ? 1.05800 4.37000 -15.19500 1.000 39.87000 83 THR C O 1
ATOM 2082 N N . GLN C 1 84 ? 0.92000 5.28800 -13.14300 1.000 33.30000 84 GLN C N 1
ATOM 2083 C CA . GLN C 1 84 ? -0.42600 5.81900 -13.30600 1.000 41.31000 84 GLN C CA 1
ATOM 2084 C C . GLN C 1 84 ? -0.52700 7.11000 -12.50700 1.000 39.91000 84 GLN C C 1
ATOM 2085 O O . GLN C 1 84 ? -0.23700 7.12100 -11.30900 1.000 44.50000 84 GLN C O 1
ATOM 2091 N N . CYS C 1 85 ? -0.92300 8.19200 -13.17300 1.000 38.84000 85 CYS C N 1
ATOM 2092 C CA . CYS C 1 85 ? -1.05500 9.50900 -12.55900 1.000 27.30000 85 CYS C CA 1
ATOM 2093 C C . CYS C 1 85 ? -2.52100 9.92100 -12.55600 1.000 42.92000 85 CYS C C 1
ATOM 2094 O O . CYS C 1 85 ? -3.20700 9.78200 -13.57500 1.000 48.48000 85 CYS C O 1
ATOM 2097 N N . GLU C 1 86 ? -3.00200 10.43000 -11.42100 1.000 40.80000 86 GLU C N 1
ATOM 2098 C CA . GLU C 1 86 ? -4.41600 10.75600 -11.29500 1.000 37.97000 86 GLU C CA 1
ATOM 2099 C C . GLU C 1 86 ? -4.59500 11.92300 -10.33400 1.000 41.17000 86 GLU C C 1
ATOM 2100 O O . GLU C 1 86 ? -3.76100 12.15800 -9.45500 1.000 44.09000 86 GLU C O 1
ATOM 2106 N N . CYS C 1 87 ? -5.68900 12.66300 -10.52300 1.000 39.95000 87 CYS C N 1
ATOM 2107 C CA . CYS C 1 87 ? -6.07500 13.73800 -9.61200 1.000 33.06000 87 CYS C CA 1
ATOM 2108 C C . CYS C 1 87 ? -6.92100 13.16200 -8.48100 1.000 32.77000 87 CYS C C 1
ATOM 2109 O O . CYS C 1 87 ? -8.05100 12.71500 -8.70900 1.000 63.28000 87 CYS C O 1
ATOM 2112 N N . PHE C 1 88 ? -6.37900 13.16400 -7.26500 1.000 25.47000 88 PHE C N 1
ATOM 2113 C CA . PHE C 1 88 ? -7.13600 12.73900 -6.09200 1.000 42.20000 88 PHE C CA 1
ATOM 2114 C C . PHE C 1 88 ? -6.59800 13.49800 -4.88600 1.000 44.28000 88 PHE C C 1
ATOM 2115 O O . PHE C 1 88 ? -5.65000 14.27300 -5.00200 1.000 51.34000 88 PHE C O 1
ATOM 2123 N N . ASP C 1 89 ? -7.24200 13.30200 -3.73400 1.000 34.76000 89 ASP C N 1
ATOM 2124 C CA . ASP C 1 89 ? -6.94100 14.06500 -2.52200 1.000 40.16000 89 ASP C CA 1
ATOM 2125 C C . ASP C 1 89 ? -5.44400 14.20400 -2.27100 1.000 44.79000 89 ASP C C 1
ATOM 2126 O O . ASP C 1 89 ? -4.68700 13.23600 -2.37600 1.000 48.65000 89 ASP C O 1
ATOM 2131 N N . CYS C 1 90 ? -5.02800 15.43200 -1.94700 1.000 44.71000 90 CYS C N 1
ATOM 2132 C CA . CYS C 1 90 ? -3.62000 15.70100 -1.67000 1.000 49.88000 90 CYS C CA 1
ATOM 2133 C C . CYS C 1 90 ? -3.16500 15.01900 -0.38600 1.000 51.84000 90 CYS C C 1
ATOM 2134 O O . CYS C 1 90 ? -2.02600 14.54700 -0.29600 1.000 58.59000 90 CYS C O 1
ATOM 2137 N N . LEU C 1 91 ? -4.03900 14.96200 0.62000 1.000 49.84000 91 LEU C N 1
ATOM 2138 C CA . LEU C 1 91 ? -3.68900 14.46700 1.94500 1.000 47.30000 91 LEU C CA 1
ATOM 2139 C C . LEU C 1 91 ? -4.04800 12.99700 2.14100 1.000 49.27000 91 LEU C C 1
ATOM 2140 O O . LEU C 1 91 ? -4.10900 12.53000 3.28300 1.0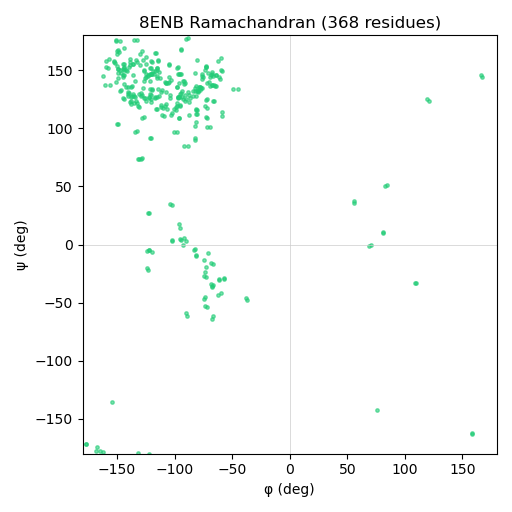00 54.85000 91 LEU C O 1
ATOM 2145 N N . VAL C 1 92 ? -4.28300 12.26100 1.06000 1.000 48.21000 92 VAL C N 1
ATOM 2146 C CA . VAL C 1 92 ? -4.64600 10.85200 1.17100 1.000 55.05000 92 VAL C CA 1
ATOM 2147 C C . VAL C 1 92 ? -3.61400 9.96800 0.48200 1.000 50.38000 92 VAL C C 1
ATOM 2148 O O . VAL C 1 92 ? -2.41000 10.20400 0.58600 1.000 46.76000 92 VAL C O 1
ATOM 2152 N N . GLU D 2 3 ? -5.14400 31.44000 -13.30600 1.000 29.10000 3 GLU D N 1
ATOM 2153 C CA . GLU D 2 3 ? -4.87300 30.16700 -12.65000 1.000 38.23000 3 GLU D CA 1
ATOM 2154 C C . GLU D 2 3 ? -5.85800 29.95600 -11.50300 1.000 46.65000 3 GLU D C 1
ATOM 2155 O O . GLU D 2 3 ? -6.45500 28.88800 -11.36700 1.000 37.99000 3 GLU D O 1
ATOM 2161 N N . CYS D 2 4 ? -6.01800 30.98700 -10.67900 1.000 47.10000 4 CYS D N 1
ATOM 2162 C CA . CYS D 2 4 ? -6.99600 31.00400 -9.60200 1.000 42.03000 4 CYS D CA 1
ATOM 2163 C C . CYS D 2 4 ? -8.01500 32.11100 -9.85600 1.000 47.39000 4 CYS D C 1
ATOM 2164 O O . CYS D 2 4 ? -7.81100 33.00300 -10.68400 1.000 49.72000 4 CYS D O 1
ATOM 2167 N N . GLU D 2 5 ? -9.12500 32.04100 -9.12600 1.000 42.87000 5 GLU D N 1
ATOM 2168 C CA . GLU D 2 5 ? -10.25300 32.94400 -9.29900 1.000 48.11000 5 GLU D CA 1
ATOM 2169 C C . GLU D 2 5 ? -10.79200 33.30500 -7.92500 1.000 49.63000 5 GLU D C 1
ATOM 2170 O O . GLU D 2 5 ? -11.03200 32.41900 -7.09600 1.000 55.92000 5 GLU D O 1
ATOM 2176 N N . PHE D 2 6 ? -10.96900 34.60300 -7.69600 1.000 51.17000 6 PHE D N 1
ATOM 2177 C CA . PHE D 2 6 ? -11.41100 35.15500 -6.42300 1.000 54.36000 6 PHE D CA 1
ATOM 2178 C C . PHE D 2 6 ? -12.86600 35.60100 -6.48600 1.000 42.07000 6 PHE D C 1
ATOM 2179 O O . PHE D 2 6 ? -13.32600 36.10400 -7.51500 1.000 40.34000 6 PHE D O 1
ATOM 2187 N N . ALA D 2 7 ? -13.58300 35.42100 -5.37600 1.000 34.24000 7 ALA D N 1
ATOM 2188 C CA . ALA D 2 7 ? -14.92300 35.98300 -5.26700 1.000 41.48000 7 ALA D CA 1
ATOM 2189 C C . ALA D 2 7 ? -15.31800 36.07100 -3.79900 1.000 39.78000 7 ALA D C 1
ATOM 2190 O O . ALA D 2 7 ? -15.09100 35.13300 -3.03700 1.000 49.05000 7 ALA D O 1
ATOM 2192 N N . MET D 2 8 ? -15.92500 37.19000 -3.41400 1.000 41.78000 8 MET D N 1
ATOM 2193 C CA . MET D 2 8 ? -16.47400 37.34300 -2.07200 1.000 38.04000 8 MET D CA 1
ATOM 2194 C C . MET D 2 8 ? -17.94700 36.96000 -2.08600 1.000 45.84000 8 MET D C 1
ATOM 2195 O O . MET D 2 8 ? -18.70100 37.40900 -2.95600 1.000 56.81000 8 MET D O 1
ATOM 2200 N N . ARG D 2 9 ? -18.35600 36.13100 -1.12700 1.000 46.03000 9 ARG D N 1
ATOM 2201 C CA . ARG D 2 9 ? -19.66500 35.50000 -1.19300 1.000 31.68000 9 ARG D CA 1
ATOM 2202 C C . ARG D 2 9 ? -20.25700 35.37400 0.20200 1.000 47.06000 9 ARG D C 1
ATOM 2203 O O . ARG D 2 9 ? -19.53700 35.15400 1.17900 1.000 48.22000 9 ARG D O 1
ATOM 2211 N N . LEU D 2 10 ? -21.57900 35.49800 0.28800 1.000 35.54000 10 LEU D N 1
ATOM 2212 C CA . LEU D 2 10 ? -22.30500 35.23600 1.52400 1.000 37.28000 10 LEU D CA 1
ATOM 2213 C C . LEU D 2 10 ? -22.85800 33.82000 1.42900 1.000 49.09000 10 LEU D C 1
ATOM 2214 O O . LEU D 2 10 ? -23.61500 33.50600 0.50500 1.000 55.61000 10 LEU D O 1
ATOM 2219 N N . VAL D 2 11 ? -22.48900 32.97500 2.38600 1.000 46.25000 11 VAL D N 1
ATOM 2220 C CA . VAL D 2 11 ? -22.75300 31.54200 2.29200 1.000 41.50000 11 VAL D CA 1
ATOM 2221 C C . VAL D 2 11 ? -23.71200 31.10400 3.39300 1.000 44.99000 11 VAL D C 1
ATOM 2222 O O . VAL D 2 11 ? -23.66100 31.64700 4.50600 1.000 49.17000 11 VAL D O 1
ATOM 2226 N N . PRO D 2 12 ? -24.62800 30.14800 3.10600 1.000 50.46000 12 PRO D N 1
ATOM 2227 C CA . PRO D 2 12 ? -25.60300 29.67700 4.10400 1.000 54.62000 12 PRO D CA 1
ATOM 2228 C C . PRO D 2 12 ? -25.08200 29.55700 5.52900 1.000 58.11000 12 PRO D C 1
ATOM 2229 O O . PRO D 2 12 ? -25.75300 29.99200 6.47100 1.000 53.31000 12 PRO D O 1
ATOM 2233 N N . GLY D 2 13 ? -23.89900 28.96500 5.70800 1.000 43.55000 13 GLY D N 1
ATOM 2234 C CA . GLY D 2 13 ? -23.37500 28.76600 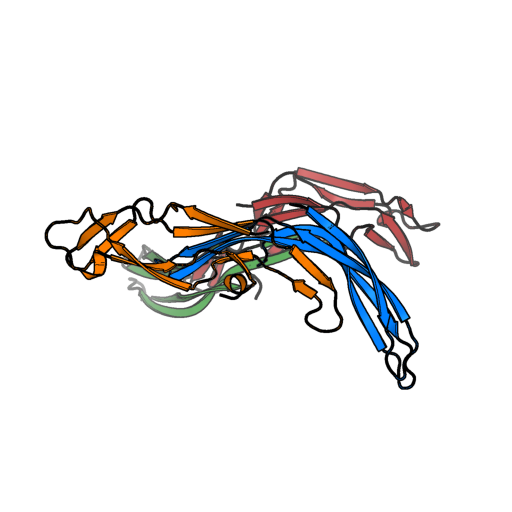7.04900 1.000 43.72000 13 GLY D CA 1
ATOM 2235 C C . GLY D 2 13 ? -23.02800 30.04900 7.77500 1.000 34.44000 13 GLY D C 1
ATOM 2236 O O . GLY D 2 13 ? -22.88000 30.03500 9.00100 1.000 32.94000 13 GLY D O 1
ATOM 2237 N N . PHE D 2 14 ? -22.90000 31.15800 7.04800 1.000 42.45000 14 PHE D N 1
ATOM 2238 C CA . PHE D 2 14 ? -22.47300 32.43300 7.61100 1.000 38.25000 14 PHE D CA 1
ATOM 2239 C C . PHE D 2 14 ? -23.51200 33.51900 7.35300 1.000 41.11000 14 PHE D C 1
ATOM 2240 O O . PHE D 2 14 ? -23.18200 34.70400 7.27800 1.000 32.73000 14 PHE D O 1
ATOM 2248 N N . ASN D 2 15 ? -24.77500 33.12100 7.21700 1.000 50.30000 15 ASN D N 1
ATOM 2249 C CA . ASN D 2 15 ? -25.88300 34.03500 6.94000 1.000 45.09000 15 ASN D CA 1
ATOM 2250 C C . ASN D 2 15 ? -27.01500 33.74900 7.91900 1.000 43.95000 15 ASN D C 1
ATOM 2251 O O . ASN D 2 15 ? -28.04400 33.16800 7.55100 1.000 50.39000 15 ASN D O 1
ATOM 2256 N N . PRO D 2 16 ? -26.85600 34.14500 9.18900 1.000 33.69000 16 PRO D N 1
ATOM 2257 C CA . PRO D 2 16 ? -25.68900 34.79500 9.79200 1.000 48.44000 16 PRO D CA 1
ATOM 2258 C C . PRO D 2 16 ? -24.74900 33.78700 10.44400 1.000 37.72000 16 PRO D C 1
ATOM 2259 O O . PRO D 2 16 ? -25.09700 32.62200 10.61200 1.000 45.08000 16 PRO D O 1
ATOM 2263 N N . LEU D 2 17 ? -23.54500 34.21000 10.82000 1.000 26.61000 17 LEU D N 1
ATOM 2264 C CA . LEU D 2 17 ? -22.64300 33.35100 11.57100 1.000 24.18000 17 LEU D CA 1
ATOM 2265 C C . LEU D 2 17 ? -23.02100 33.39900 13.04400 1.000 33.05000 17 LEU D C 1
ATOM 2266 O O . LEU D 2 17 ? -23.21100 34.48000 13.60900 1.000 45.90000 17 LEU D O 1
ATOM 2271 N N . ARG D 2 18 ? -23.12700 32.22900 13.66600 1.000 43.73000 18 ARG D N 1
ATOM 2272 C CA . ARG D 2 18 ? -23.48100 32.12100 15.07400 1.000 32.02000 18 ARG D CA 1
ATOM 2273 C C . ARG D 2 18 ? -22.25400 31.71700 15.87600 1.000 34.46000 18 ARG D C 1
ATOM 2274 O O . ARG D 2 18 ? -21.55100 30.76900 15.51100 1.000 39.29000 18 ARG D O 1
ATOM 2282 N N . GLN D 2 19 ? -22.00600 32.43600 16.96800 1.000 33.76000 19 GLN D N 1
ATOM 2283 C CA . GLN D 2 19 ? -20.84600 32.20700 17.82000 1.000 27.36000 19 GLN D CA 1
ATOM 2284 C C . GLN D 2 19 ? -21.31200 32.17900 19.26600 1.000 40.01000 19 GLN D C 1
ATOM 2285 O O . GLN D 2 19 ? -21.89800 33.15200 19.75000 1.000 51.96000 19 GLN D O 1
ATOM 2291 N N . VAL D 2 20 ? -21.04900 31.07000 19.95200 1.000 39.38000 20 VAL D N 1
ATOM 2292 C CA . VAL D 2 20 ? -21.49200 30.85900 21.32300 1.000 40.76000 20 VAL D CA 1
ATOM 2293 C C . VAL D 2 20 ? -20.26500 30.72900 22.21200 1.000 42.62000 20 VAL D C 1
ATOM 2294 O O . VAL D 2 20 ? -19.37900 29.91100 21.94200 1.000 54.96000 20 VAL D O 1
ATOM 2298 N N . ASP D 2 21 ? -20.22000 31.53500 23.26800 1.000 33.01000 21 ASP D N 1
ATOM 2299 C CA . ASP D 2 21 ? -19.20800 31.40200 24.30000 1.000 46.84000 21 ASP D CA 1
ATOM 2300 C C . ASP D 2 21 ? -19.68300 30.43000 25.37700 1.000 52.08000 21 ASP D C 1
ATOM 2301 O O . ASP D 2 21 ? -20.79600 29.89800 25.32700 1.000 55.37000 21 ASP D O 1
ATOM 2306 N N . ALA D 2 22 ? -18.82200 30.18400 26.36100 1.000 49.15000 22 ALA D N 1
ATOM 2307 C CA . ALA D 2 22 ? -19.27700 29.53000 27.57500 1.000 40.13000 22 ALA D CA 1
ATOM 2308 C C . ALA D 2 22 ? -20.36000 30.38100 28.23100 1.000 55.06000 22 ALA D C 1
ATOM 2309 O O . ALA D 2 22 ? -20.50800 31.57300 27.94400 1.000 78.46000 22 ALA D O 1
ATOM 2311 N N . ASN D 2 23 ? -21.14000 29.74500 29.10500 1.000 57.23000 23 ASN D N 1
ATOM 2312 C CA . ASN D 2 23 ? -22.40900 30.22800 29.65300 1.000 66.26000 23 ASN D CA 1
ATOM 2313 C C . ASN D 2 23 ? -23.51900 30.27100 28.60600 1.000 57.38000 23 ASN D C 1
ATOM 2314 O O . ASN D 2 23 ? -24.64900 30.64600 28.93900 1.000 59.25000 23 ASN D O 1
ATOM 2319 N N . GLY D 2 24 ? -23.23900 29.90900 27.35400 1.000 44.29000 24 GLY D N 1
ATOM 2320 C CA . GLY D 2 24 ? -24.25900 29.72900 26.33900 1.000 41.37000 24 GLY D CA 1
ATOM 2321 C C . GLY D 2 24 ? -24.76800 30.97500 25.65000 1.000 46.15000 24 GLY D C 1
ATOM 2322 O O . GLY D 2 24 ? -25.75200 30.88800 24.90800 1.000 52.17000 24 GLY D O 1
ATOM 2323 N N . LYS D 2 25 ? -24.13900 32.12800 25.85500 1.000 56.36000 25 LYS D N 1
ATOM 2324 C CA . LYS D 2 25 ? -24.59300 33.35300 25.20900 1.000 45.43000 25 LYS D CA 1
ATOM 2325 C C . LYS D 2 25 ? -24.04600 33.42200 23.78800 1.000 49.82000 25 LYS D C 1
ATOM 2326 O O . LYS D 2 25 ? -22.86100 33.16200 23.55700 1.000 52.99000 25 LYS D O 1
ATOM 2332 N N . GLU D 2 26 ? -24.90400 33.77700 22.83500 1.000 44.17000 26 GLU D N 1
ATOM 2333 C CA . GLU D 2 26 ? -24.55800 33.70600 21.42300 1.000 47.09000 26 GLU D CA 1
ATOM 2334 C C . GLU D 2 26 ? -24.75400 35.05400 20.74000 1.000 46.94000 26 GLU D C 1
ATOM 2335 O O . GLU D 2 26 ? -25.64400 35.83200 21.09600 1.000 46.37000 26 GLU D O 1
ATOM 2341 N N . CYS D 2 27 ? -23.89200 35.32200 19.75900 1.000 48.66000 27 CYS D N 1
ATOM 2342 C CA . CYS D 2 27 ? -23.96900 36.49900 18.90600 1.000 46.41000 27 CYS D CA 1
ATOM 2343 C C . CYS D 2 27 ? -24.08100 36.07900 17.44600 1.000 32.22000 27 CYS D C 1
ATOM 2344 O O . CYS D 2 27 ? -23.52000 35.06100 17.03100 1.000 35.03000 27 CYS D O 1
ATOM 2347 N N . ARG D 2 28 ? -24.81500 36.87300 16.66900 1.000 27.55000 28 ARG D N 1
ATOM 2348 C CA . ARG D 2 28 ? -25.05400 36.58800 15.26200 1.000 27.41000 28 ARG D CA 1
ATOM 2349 C C . ARG D 2 28 ? -24.62800 37.77600 14.41000 1.000 34.74000 28 ARG D C 1
ATOM 2350 O O . ARG D 2 28 ? -24.47300 38.89800 14.90000 1.000 49.49000 28 ARG D O 1
ATOM 2358 N N . GLY D 2 29 ? -24.43200 37.50800 13.12100 1.000 28.99000 29 GLY D N 1
ATOM 2359 C CA . GLY D 2 29 ? -24.08100 38.54000 12.16500 1.000 21.37000 29 GLY D CA 1
ATOM 2360 C C . GLY D 2 29 ? -23.60000 37.98100 10.84200 1.000 33.97000 29 GLY D C 1
ATOM 2361 O O . GLY D 2 29 ? -22.93400 36.94200 10.80400 1.000 43.68000 29 GLY D O 1
ATOM 2362 N N . ASN D 2 30 ? -23.93500 38.66100 9.74700 1.000 33.54000 30 ASN D N 1
ATOM 2363 C CA . ASN D 2 30 ? -23.52400 38.20500 8.42700 1.000 22.61000 30 ASN D CA 1
ATOM 2364 C C . ASN D 2 30 ? -22.02000 38.36500 8.24600 1.000 26.99000 30 ASN D C 1
ATOM 2365 O O . ASN D 2 30 ? -21.43900 39.39200 8.60900 1.000 28.20000 30 ASN D O 1
ATOM 2370 N N . VAL D 2 31 ? -21.38800 37.34000 7.68100 1.000 24.72000 31 VAL D N 1
ATOM 2371 C CA . VAL D 2 31 ? -19.95800 37.35400 7.39200 1.000 27.11000 31 VAL D CA 1
ATOM 2372 C C . VAL D 2 31 ? -19.76700 36.95900 5.93500 1.000 25.04000 31 VAL D C 1
ATOM 2373 O O . VAL D 2 31 ? -19.96000 35.79100 5.57500 1.000 32.50000 31 VAL D O 1
ATOM 2377 N N . GLU D 2 32 ? -19.38900 37.92200 5.09900 1.000 32.23000 32 GLU D N 1
ATOM 2378 C CA . GLU D 2 32 ? -18.96400 37.60000 3.74500 1.000 32.28000 32 GLU D CA 1
ATOM 2379 C C . GLU D 2 32 ? -17.60200 36.92300 3.79500 1.000 39.38000 32 GLU D C 1
ATOM 2380 O O . GLU D 2 32 ? -16.73100 37.30900 4.57700 1.000 43.12000 32 GLU D O 1
ATOM 2386 N N . LEU D 2 33 ? -17.42300 35.89500 2.97100 1.000 34.37000 33 LEU D N 1
ATOM 2387 C CA . LEU D 2 33 ? -16.16700 35.16700 2.99000 1.000 28.46000 33 LEU D CA 1
ATOM 2388 C C . LEU D 2 33 ? -15.48100 35.21700 1.62900 1.000 35.94000 33 LEU D C 1
ATOM 2389 O O . LEU D 2 33 ? -16.14800 35.26000 0.58800 1.000 40.43000 33 LEU D O 1
ATOM 2394 N N . PRO D 2 34 ? -14.14200 35.23900 1.61100 1.000 31.18000 34 PRO D N 1
ATOM 2395 C CA . PRO D 2 34 ? -13.40600 35.20000 0.34100 1.000 31.28000 34 PRO D CA 1
ATOM 2396 C C . PRO D 2 34 ? -13.13400 33.78100 -0.13600 1.000 34.32000 34 PRO D C 1
ATOM 2397 O O . PRO D 2 34 ? -12.61300 32.95900 0.62500 1.000 41.30000 34 PRO D O 1
ATOM 2401 N N . PHE D 2 35 ? -13.47500 33.47800 -1.38600 1.000 33.80000 35 PHE D N 1
ATOM 2402 C CA . PHE D 2 35 ? -13.39300 32.13400 -1.93600 1.000 28.01000 35 PHE D CA 1
ATOM 2403 C C . PHE D 2 35 ? -12.45500 32.14600 -3.13300 1.000 33.65000 35 PHE D C 1
ATOM 2404 O O . PHE D 2 35 ? -12.64300 32.93500 -4.07000 1.000 34.89000 35 PHE D O 1
ATOM 2412 N N . CYS D 2 36 ? -11.44200 31.28400 -3.08600 1.000 27.50000 36 CYS D N 1
ATOM 2413 C CA . CYS D 2 36 ? -10.47200 31.11400 -4.15800 1.000 25.04000 36 CYS D CA 1
ATOM 2414 C C . CYS D 2 36 ? -10.63000 29.72200 -4.75200 1.000 21.12000 36 CYS D C 1
ATOM 2415 O O . CYS D 2 36 ? -10.62600 28.72800 -4.01800 1.000 32.40000 36 CYS D O 1
ATOM 2418 N N . LYS D 2 37 ? -10.76900 29.65000 -6.07400 1.000 28.49000 37 LYS D N 1
ATOM 2419 C CA . LYS D 2 37 ? -10.93600 28.36500 -6.73900 1.000 25.91000 37 LYS D CA 1
ATOM 2420 C C . LYS D 2 37 ? -10.22100 28.38300 -8.08100 1.000 36.05000 37 LYS D C 1
ATOM 2421 O O . LYS D 2 37 ? -10.10300 29.42600 -8.72100 1.000 38.06000 37 LYS D O 1
ATOM 2427 N N . GLY D 2 38 ? -9.75200 27.21900 -8.50800 1.000 45.78000 38 GLY D N 1
ATOM 2428 C CA . GLY D 2 38 ? -9.06400 27.13600 -9.78300 1.000 32.99000 38 GLY D CA 1
ATOM 2429 C C . GLY D 2 38 ? -8.17600 25.90600 -9.83900 1.000 40.37000 38 GLY D C 1
ATOM 2430 O O . GLY D 2 38 ? -8.33200 24.97400 -9.05400 1.000 32.85000 38 GLY D O 1
ATOM 2431 N N . TYR D 2 39 ? -7.24200 25.93700 -10.78700 1.000 43.60000 39 TYR D N 1
ATOM 2432 C CA . TYR D 2 39 ? -6.40900 24.78400 -11.12400 1.000 33.20000 39 TYR D CA 1
ATOM 2433 C C . TYR D 2 39 ? -4.93900 25.13600 -10.92300 1.000 46.69000 39 TYR D C 1
ATOM 2434 O O . TYR D 2 39 ? -4.28000 25.64400 -11.83400 1.000 45.65000 39 TYR D O 1
ATOM 2443 N N . CYS D 2 40 ? -4.42700 24.86600 -9.72500 1.000 57.94000 40 CYS D N 1
ATOM 2444 C CA . CYS D 2 40 ? -2.99400 24.95800 -9.50000 1.000 34.34000 40 CYS D CA 1
ATOM 2445 C C . CYS D 2 40 ? -2.29400 23.78000 -10.16500 1.000 30.37000 40 CYS D C 1
ATOM 2446 O O . CYS D 2 40 ? -2.85900 22.69000 -10.29900 1.000 49.52000 40 CYS D O 1
ATOM 2449 N N . LYS D 2 41 ? -1.05200 24.00200 -10.58500 1.000 26.48000 41 LYS D N 1
ATOM 2450 C CA . LYS D 2 41 ? -0.25600 22.93700 -11.17400 1.000 34.35000 41 LYS D CA 1
ATOM 2451 C C . LYS D 2 41 ? 0.52000 22.23100 -10.06500 1.000 32.84000 41 LYS D C 1
ATOM 2452 O O . LYS D 2 41 ? 1.21600 22.87300 -9.27000 1.000 40.73000 41 LYS D O 1
ATOM 2458 N N . THR D 2 42 ? 0.35200 20.91400 -9.98500 1.000 39.58000 42 THR D N 1
ATOM 2459 C CA . THR D 2 42 ? 0.88800 20.10900 -8.89700 1.000 31.06000 42 THR D CA 1
ATOM 2460 C C . THR D 2 42 ? 1.67600 18.94200 -9.47500 1.000 35.69000 42 THR D C 1
ATOM 2461 O O . THR D 2 42 ? 1.59100 18.63700 -10.66800 1.000 31.03000 42 THR D O 1
ATOM 2465 N N . SER D 2 43 ? 2.44800 18.27900 -8.61600 1.000 41.06000 43 SER D N 1
ATOM 2466 C CA . SER D 2 43 ? 3.27200 17.17300 -9.08600 1.000 14.75000 43 SER D CA 1
ATOM 2467 C C . SER D 2 43 ? 3.60800 16.24600 -7.92800 1.000 22.81000 43 SER D C 1
ATOM 2468 O O . SER D 2 43 ? 3.51900 16.62100 -6.75900 1.000 35.28000 43 SER D O 1
ATOM 2471 N N . GLU D 2 44 ? 3.98300 15.01700 -8.27600 1.000 22.05000 44 GLU D N 1
ATOM 2472 C CA . GLU D 2 44 ? 4.54800 14.06700 -7.32900 1.000 22.80000 44 GLU D CA 1
ATOM 2473 C C . GLU D 2 44 ? 5.72900 13.37700 -7.99200 1.000 29.50000 44 GLU D C 1
ATOM 2474 O O . GLU D 2 44 ? 5.64600 12.98100 -9.15800 1.000 37.48000 44 GLU D O 1
ATOM 2480 N N . SER D 2 45 ? 6.82400 13.23000 -7.24800 1.000 31.80000 45 SER D N 1
ATOM 2481 C CA . SER D 2 45 ? 8.05300 12.70500 -7.82300 1.000 25.83000 45 SER D CA 1
ATOM 2482 C C . SER D 2 45 ? 8.79500 11.83000 -6.82200 1.000 26.88000 45 SER D C 1
ATOM 2483 O O . SER D 2 45 ? 8.64800 11.96000 -5.60400 1.000 33.49000 45 SER D O 1
ATOM 2486 N N . GLY D 2 46 ? 9.60500 10.92900 -7.37300 1.000 25.34000 46 GLY D N 1
ATOM 2487 C CA . GLY D 2 46 ? 10.45700 10.08400 -6.56900 1.000 19.36000 46 GLY D CA 1
ATOM 2488 C C . GLY D 2 46 ? 11.72800 10.78500 -6.12800 1.000 26.27000 46 GLY D C 1
ATOM 2489 O O . GLY D 2 46 ? 12.17000 11.76900 -6.72100 1.000 30.73000 46 GLY D O 1
ATOM 2490 N N . THR D 2 47 ? 12.32000 10.26400 -5.06000 1.000 28.88000 47 THR D N 1
ATOM 2491 C CA . THR D 2 47 ? 13.56900 10.78000 -4.51600 1.000 28.94000 47 THR D CA 1
ATOM 2492 C C . THR D 2 47 ? 14.60900 9.66400 -4.49900 1.000 27.35000 47 THR D C 1
ATOM 2493 O O . THR D 2 47 ? 14.34700 8.53000 -4.90700 1.000 35.31000 47 THR D O 1
ATOM 2497 N N . HIS D 2 48 ? 15.80500 9.99900 -4.02100 1.000 31.86000 48 HIS D N 1
ATOM 2498 C CA . HIS D 2 48 ? 16.91100 9.05300 -3.95200 1.000 29.86000 48 HIS D CA 1
ATOM 2499 C C . HIS D 2 48 ? 17.00100 8.33000 -2.61600 1.000 36.85000 48 HIS D C 1
ATOM 2500 O O . HIS D 2 48 ? 17.88700 7.48700 -2.44300 1.000 41.80000 48 HIS D O 1
ATOM 2507 N N . GLY D 2 49 ? 16.11000 8.63000 -1.67800 1.000 36.55000 49 GLY D N 1
ATOM 2508 C CA . GLY D 2 49 ? 16.16000 8.03500 -0.35900 1.000 28.46000 49 GLY D CA 1
ATOM 2509 C C . GLY D 2 49 ? 14.80000 7.99700 0.30300 1.000 26.56000 49 GLY D C 1
ATOM 2510 O O . GLY D 2 49 ? 13.80200 7.63700 -0.32900 1.000 42.51000 49 GLY D O 1
ATOM 2511 N N . PHE D 2 50 ? 14.75000 8.37000 1.57800 1.000 24.08000 50 PHE D N 1
ATOM 2512 C CA . PHE D 2 50 ? 13.52400 8.33700 2.34500 1.000 18.68000 50 PHE D CA 1
ATOM 2513 C C . PHE D 2 50 ? 13.22000 9.73700 2.85900 1.000 25.12000 50 PHE D C 1
ATOM 2514 O O . PHE D 2 50 ? 14.12400 10.41300 3.37100 1.000 27.13000 50 PHE D O 1
ATOM 2522 N N . PRO D 2 51 ? 11.97200 10.21300 2.74000 1.000 27.08000 51 PRO D N 1
ATOM 2523 C CA . PRO D 2 51 ? 10.81200 9.53000 2.14300 1.000 26.20000 51 PRO D CA 1
ATOM 2524 C C . PRO D 2 51 ? 10.94800 9.36300 0.63200 1.000 32.12000 51 PRO D C 1
ATOM 2525 O O . PRO D 2 51 ? 11.48700 10.22800 -0.05300 1.000 36.50000 51 PRO D O 1
ATOM 2529 N N . PRO D 2 52 ? 10.46000 8.24400 0.08700 1.000 29.94000 52 PRO D N 1
ATOM 2530 C CA . PRO D 2 52 ? 10.66500 7.97400 -1.34400 1.000 13.87000 52 PRO D CA 1
ATOM 2531 C C . PRO D 2 52 ? 9.79600 8.81200 -2.26300 1.000 28.56000 52 PRO D C 1
ATOM 2532 O O . PRO D 2 52 ? 10.06900 8.84700 -3.47000 1.000 30.36000 52 PRO D O 1
ATOM 2536 N N . ARG D 2 53 ? 8.77500 9.49000 -1.74700 1.000 41.71000 53 ARG D N 1
ATOM 2537 C CA . ARG D 2 53 ? 7.87300 10.27300 -2.57600 1.000 25.11000 53 ARG D CA 1
ATOM 2538 C C . ARG D 2 53 ? 7.79600 11.69200 -2.03200 1.000 39.59000 53 ARG D C 1
ATOM 2539 O O . ARG D 2 53 ? 7.76300 11.90000 -0.81600 1.000 43.32000 53 ARG D O 1
ATOM 2547 N N . VAL D 2 54 ? 7.76100 12.66400 -2.94000 1.000 33.80000 54 VAL D N 1
ATOM 2548 C CA . VAL D 2 54 ? 7.64000 14.07400 -2.59700 1.000 25.66000 54 VAL D CA 1
ATOM 2549 C C . VAL D 2 54 ? 6.50900 14.66700 -3.42300 1.000 24.20000 54 VAL D C 1
ATOM 2550 O O . VAL D 2 54 ? 6.46900 14.48700 -4.64600 1.000 39.59000 54 VAL D O 1
ATOM 2554 N N . GLN D 2 55 ? 5.59400 15.36800 -2.76100 1.000 25.28000 55 GLN D N 1
ATOM 2555 C CA . GLN D 2 55 ? 4.47100 16.01600 -3.42400 1.000 21.51000 55 GLN D CA 1
ATOM 2556 C C . GLN D 2 55 ? 4.69600 17.52100 -3.43800 1.000 16.05000 55 GLN D C 1
ATOM 2557 O O . GLN D 2 55 ? 4.84300 18.14100 -2.37900 1.000 32.02000 55 GLN D O 1
ATOM 2563 N N . ASN D 2 56 ? 4.72700 18.09900 -4.63800 1.000 24.65000 56 ASN D N 1
ATOM 2564 C CA . ASN D 2 56 ? 4.53800 19.53500 -4.82000 1.000 31.16000 56 ASN D CA 1
ATOM 2565 C C . ASN D 2 56 ? 3.03500 19.75000 -4.96600 1.000 28.54000 56 ASN D C 1
ATOM 2566 O O . ASN D 2 56 ? 2.46900 19.77000 -6.06400 1.000 30.86000 56 ASN D O 1
ATOM 2571 N N . SER D 2 57 ? 2.38200 19.86100 -3.81200 1.000 22.24000 57 SER D N 1
ATOM 2572 C CA . SER D 2 57 ? 0.93900 20.03200 -3.71100 1.000 28.79000 57 SER D CA 1
ATOM 2573 C C . SER D 2 57 ? 0.61400 21.48000 -3.37500 1.000 39.24000 57 SER D C 1
ATOM 2574 O O . SER D 2 57 ? 1.16300 22.04000 -2.42000 1.000 33.28000 57 SER D O 1
ATOM 2577 N N . LYS D 2 58 ? -0.27700 22.08000 -4.16100 1.000 32.17000 58 LYS D N 1
ATOM 2578 C CA . LYS D 2 58 ? -0.64700 23.47600 -4.00200 1.000 27.93000 58 LYS D CA 1
ATOM 2579 C C . LYS D 2 58 ? -2.14200 23.62600 -4.24600 1.000 36.92000 58 LYS D C 1
ATOM 2580 O O . LYS D 2 58 ? -2.74000 22.87100 -5.01700 1.000 35.44000 58 LYS D O 1
ATOM 2586 N N . VAL D 2 59 ? -2.74300 24.60800 -3.57100 1.000 40.10000 59 VAL D N 1
ATOM 2587 C CA . VAL D 2 59 ? -4.16400 24.89700 -3.69500 1.000 26.05000 59 VAL D CA 1
ATOM 2588 C C . VAL D 2 59 ? -4.34500 26.40000 -3.86400 1.000 31.69000 59 VAL D C 1
ATOM 2589 O O . VAL D 2 59 ? -3.47300 27.19800 -3.51200 1.000 32.01000 59 VAL D O 1
ATOM 2593 N N . CYS D 2 60 ? -5.49400 26.78200 -4.42100 1.000 31.83000 60 CYS D N 1
ATOM 2594 C CA . CYS D 2 60 ? -5.81000 28.19300 -4.62900 1.000 26.32000 60 CYS D CA 1
ATOM 2595 C C . CYS D 2 60 ? -6.10100 28.84400 -3.28100 1.000 33.35000 60 CYS D C 1
ATOM 2596 O O . CYS D 2 60 ? -7.14000 28.58100 -2.66800 1.000 24.60000 60 CYS D O 1
ATOM 2599 N N . THR D 2 61 ? -5.19100 29.70000 -2.82200 1.000 34.11000 61 THR D N 1
ATOM 2600 C CA . THR D 2 61 ? -5.25600 30.33900 -1.52000 1.000 32.20000 61 THR D CA 1
ATOM 2601 C C . THR D 2 61 ? -5.41300 31.84200 -1.71100 1.000 31.62000 61 THR D C 1
ATOM 2602 O O . THR D 2 61 ? -4.98400 32.40400 -2.72200 1.000 37.85000 61 THR D O 1
ATOM 2606 N N . LEU D 2 62 ? -6.04000 32.49400 -0.73700 1.000 37.20000 62 LEU D N 1
ATOM 2607 C CA . LEU D 2 62 ? -6.19000 33.94200 -0.76600 1.000 36.47000 62 LEU D CA 1
ATOM 2608 C C . LEU D 2 62 ? -4.87200 34.60300 -0.38200 1.000 33.36000 62 LEU D C 1
ATOM 2609 O O . LEU D 2 62 ? -4.22600 34.19000 0.58600 1.000 26.90000 62 LEU D O 1
ATOM 2614 N N . VAL D 2 63 ? -4.46500 35.62500 -1.13500 1.000 31.46000 63 VAL D N 1
ATOM 2615 C CA . VAL D 2 63 ? -3.30200 36.42300 -0.74700 1.000 30.08000 63 VAL D CA 1
ATOM 2616 C C . VAL D 2 63 ? -3.77500 37.43800 0.29200 1.000 36.24000 63 VAL D C 1
ATOM 2617 O O . VAL D 2 63 ? -4.49000 38.39400 -0.01000 1.000 36.03000 63 VAL D O 1
ATOM 2621 N N . THR D 2 64 ? -3.43100 37.18300 1.54900 1.000 29.88000 64 THR D N 1
ATOM 2622 C CA . THR D 2 64 ? -3.88000 38.05000 2.62500 1.000 27.64000 64 THR D CA 1
ATOM 2623 C C . THR D 2 64 ? -3.13800 39.37800 2.57000 1.000 38.07000 64 THR D C 1
ATOM 2624 O O . THR D 2 64 ? -1.90400 39.41600 2.56500 1.000 47.11000 64 THR D O 1
ATOM 2628 N N . THR D 2 65 ? -3.89800 40.47100 2.52500 1.000 39.18000 65 THR D N 1
ATOM 2629 C CA . THR D 2 65 ? -3.33500 41.80900 2.53400 1.000 26.79000 65 THR D CA 1
ATOM 2630 C C . THR D 2 65 ? -3.80900 42.62500 3.72300 1.000 25.31000 65 THR D C 1
ATOM 2631 O O . THR D 2 65 ? -3.30700 43.73700 3.92800 1.000 43.19000 65 THR D O 1
ATOM 2635 N N . SER D 2 66 ? -4.74300 42.10400 4.51000 1.000 27.13000 66 SER D N 1
ATOM 2636 C CA . SER D 2 66 ? -5.22100 42.76200 5.72100 1.000 24.80000 66 SER D CA 1
ATOM 2637 C C . SER D 2 66 ? -6.04800 41.74400 6.49400 1.000 26.96000 66 SER D C 1
ATOM 2638 O O . SER D 2 66 ? -6.17800 40.58400 6.09200 1.000 35.90000 66 SER D O 1
ATOM 2641 N N . THR D 2 67 ? -6.61400 42.18800 7.61000 1.000 28.17000 67 THR D N 1
ATOM 2642 C CA . THR D 2 67 ? -7.50700 41.35300 8.39800 1.000 25.28000 67 THR D CA 1
ATOM 2643 C C . THR D 2 67 ? -8.68500 42.20500 8.83100 1.000 25.17000 67 THR D C 1
ATOM 2644 O O . THR D 2 67 ? -8.49100 43.28000 9.40500 1.000 33.26000 67 THR D O 1
ATOM 2648 N N . ARG D 2 68 ? -9.89800 41.74000 8.55700 1.000 25.75000 68 ARG D N 1
ATOM 2649 C CA . ARG D 2 68 ? -11.08600 42.48900 8.92800 1.000 31.90000 68 ARG D CA 1
ATOM 2650 C C . ARG D 2 68 ? -11.65100 41.96200 10.23700 1.000 34.32000 68 ARG D C 1
ATOM 2651 O O . ARG D 2 68 ? -11.74900 40.74700 10.44800 1.000 36.64000 68 ARG D O 1
ATOM 2659 N N . LYS D 2 69 ? -12.01800 42.89200 11.11100 1.000 39.20000 69 LYS D N 1
ATOM 2660 C CA . LYS D 2 69 ? -12.71000 42.59300 12.35800 1.000 31.28000 69 LYS D CA 1
ATOM 2661 C C . LYS D 2 69 ? -14.19000 42.83900 12.10000 1.000 27.77000 69 LYS D C 1
ATOM 2662 O O . LYS D 2 69 ? -14.66500 43.97600 12.16500 1.000 37.86000 69 LYS D O 1
ATOM 2668 N N . VAL D 2 70 ? -14.91500 41.76900 11.79800 1.000 28.31000 70 VAL D N 1
ATOM 2669 C CA . VAL D 2 70 ? -16.34100 41.85900 11.52100 1.000 32.35000 70 VAL D CA 1
ATOM 2670 C C . VAL D 2 70 ? -17.09000 41.84000 12.84300 1.000 34.50000 70 VAL D C 1
ATOM 2671 O O . VAL D 2 70 ? -16.88600 40.94700 13.67300 1.000 49.01000 70 VAL D O 1
ATOM 2675 N N . VAL D 2 71 ? -17.95500 42.82400 13.04200 1.000 38.65000 71 VAL D N 1
ATOM 2676 C CA . VAL D 2 71 ? -18.67100 42.98000 14.29900 1.000 34.28000 71 VAL D CA 1
ATOM 2677 C C . VAL D 2 71 ? -19.97800 42.20900 14.19500 1.000 43.95000 71 VAL D C 1
ATOM 2678 O O . VAL D 2 71 ? -20.73300 42.37200 13.22900 1.000 40.53000 71 VAL D O 1
ATOM 2682 N N . LEU D 2 72 ? -20.24200 41.36300 15.18500 1.000 45.98000 72 LEU D N 1
ATOM 2683 C CA . LEU D 2 72 ? -21.46900 40.58300 15.22700 1.000 40.66000 72 LEU D CA 1
ATOM 2684 C C . LEU D 2 72 ? -22.51800 41.38400 15.98800 1.000 47.10000 72 LEU D C 1
ATOM 2685 O O . LEU D 2 72 ? -22.29800 41.77000 17.14200 1.000 45.73000 72 LEU D O 1
ATOM 2690 N N . ASP D 2 73 ? -23.65700 41.62600 15.34200 1.000 65.13000 73 ASP D N 1
ATOM 2691 C CA . ASP D 2 73 ? -24.62500 42.60600 15.82500 1.000 58.60000 73 ASP D CA 1
ATOM 2692 C C . ASP D 2 73 ? -25.64600 41.99600 16.78300 1.000 50.10000 73 ASP D C 1
ATOM 2693 O O . ASP D 2 73 ? -25.73600 42.40400 17.94500 1.000 58.95000 73 ASP D O 1
ATOM 2698 N N . ASP D 2 74 ? -26.42200 41.02500 16.30900 1.000 41.15000 74 ASP D N 1
ATOM 2699 C CA . ASP D 2 74 ? -27.49500 40.43600 17.10700 1.000 50.49000 74 ASP D CA 1
ATOM 2700 C C . ASP D 2 74 ? -26.88000 39.58000 18.20500 1.000 37.86000 74 ASP D C 1
ATOM 2701 O O . ASP D 2 74 ? -26.45500 38.44800 17.96500 1.000 47.33000 74 ASP D O 1
ATOM 2706 N N . CYS D 2 75 ? -26.83000 40.11800 19.42100 1.000 43.32000 75 CYS D N 1
ATOM 2707 C CA . CYS D 2 75 ? -26.17400 39.46000 20.54000 1.000 52.92000 75 CYS D CA 1
ATOM 2708 C C . CYS D 2 75 ? -27.17000 39.19200 21.66000 1.000 60.91000 75 CYS D C 1
ATOM 2709 O O . CYS D 2 75 ? -28.10200 39.96800 21.88700 1.000 58.43000 75 CYS D O 1
ATOM 2712 N N . ASP D 2 76 ? -26.95600 38.08200 22.36000 1.000 60.56000 76 ASP D N 1
ATOM 2713 C CA . ASP D 2 76 ? -27.74200 37.77200 23.54500 1.000 51.83000 76 ASP D CA 1
ATOM 2714 C C . ASP D 2 76 ? -27.33700 38.67300 24.70600 1.000 61.08000 76 ASP D C 1
ATOM 2715 O O . ASP D 2 76 ? -26.20500 39.16000 24.77900 1.000 58.77000 76 ASP D O 1
ATOM 2720 N N . ASP D 2 77 ? -28.28500 38.90000 25.61800 1.000 65.14000 77 ASP D N 1
ATOM 2721 C CA . ASP D 2 77 ? -28.06500 39.77200 26.76700 1.000 56.80000 77 ASP D CA 1
ATOM 2722 C C . ASP D 2 77 ? -26.90400 39.29300 27.62700 1.000 56.40000 77 ASP D C 1
ATOM 2723 O O . ASP D 2 77 ? -27.01500 38.26900 28.30500 1.000 53.72000 77 ASP D O 1
ATOM 2728 N N . GLY D 2 78 ? -25.80300 40.03800 27.63600 1.000 66.11000 78 GLY D N 1
ATOM 2729 C CA . GLY D 2 78 ? -24.68500 39.71000 28.49900 1.000 61.06000 78 GLY D CA 1
ATOM 2730 C C . GLY D 2 78 ? -23.75500 38.65100 27.94400 1.000 63.23000 78 GLY D C 1
ATOM 2731 O O . GLY D 2 78 ? -23.42700 37.68100 28.63500 1.000 47.94000 78 GLY D O 1
ATOM 2732 N N . ALA D 2 79 ? -23.32100 38.82400 26.70200 1.000 65.83000 79 ALA D N 1
ATOM 2733 C CA . ALA D 2 79 ? -22.39200 37.90800 26.06000 1.000 50.34000 79 ALA D CA 1
ATOM 2734 C C . ALA D 2 79 ? -20.96800 38.42600 26.20800 1.000 55.61000 79 ALA D C 1
ATOM 2735 O O . ALA D 2 79 ? -20.73300 39.63700 26.24500 1.000 70.54000 79 ALA D O 1
ATOM 2737 N N . ASP D 2 80 ? -20.01900 37.49800 26.31400 1.000 53.88000 80 ASP D N 1
ATOM 2738 C CA . ASP D 2 80 ? -18.61600 37.88600 26.31900 1.000 53.03000 80 ASP D CA 1
ATOM 2739 C C . ASP D 2 80 ? -18.28000 38.63500 25.03500 1.000 58.06000 80 ASP D C 1
ATOM 2740 O O . ASP D 2 80 ? -18.86200 38.39200 23.97600 1.000 73.39000 80 ASP D O 1
ATOM 2745 N N . GLU D 2 81 ? -17.32700 39.56000 25.13900 1.000 51.13000 81 GLU D N 1
ATOM 2746 C CA . GLU D 2 81 ? -16.94600 40.35000 23.97600 1.000 56.13000 81 GLU D CA 1
ATOM 2747 C C . GLU D 2 81 ? -16.14100 39.54300 22.96500 1.000 55.51000 81 GLU D C 1
ATOM 2748 O O . GLU D 2 81 ? -16.04800 39.95200 21.80300 1.000 49.64000 81 GLU D O 1
ATOM 2754 N N . SER D 2 82 ? -15.54900 38.42000 23.38300 1.000 55.12000 82 SER D N 1
ATOM 2755 C CA . SER D 2 82 ? -14.78500 37.59400 22.45300 1.000 54.40000 82 SER D CA 1
ATOM 2756 C C . SER D 2 82 ? -15.65200 37.06900 21.31500 1.000 49.72000 82 SER D C 1
ATOM 2757 O O . SER D 2 82 ? -15.15500 36.86000 20.20300 1.000 61.47000 82 SER D O 1
ATOM 2760 N N . VAL D 2 83 ? -16.94300 36.84700 21.56800 1.000 45.54000 83 VAL D N 1
ATOM 2761 C CA . VAL D 2 83 ? -17.85800 36.36600 20.54000 1.000 42.95000 83 VAL D CA 1
ATOM 2762 C C . VAL D 2 83 ? -18.61700 37.51000 19.87400 1.000 35.20000 83 VAL D C 1
ATOM 2763 O O . VAL D 2 83 ? -19.49400 37.26300 19.04300 1.000 35.84000 83 VAL D O 1
ATOM 2767 N N . LYS D 2 84 ? -18.30000 38.75700 20.21900 1.000 40.12000 84 LYS D N 1
ATOM 2768 C CA . LYS D 2 84 ? -18.93800 39.90700 19.59700 1.000 46.47000 84 LYS D CA 1
ATOM 2769 C C . LYS D 2 84 ? -18.19500 40.39000 18.35800 1.000 40.52000 84 LYS D C 1
ATOM 2770 O O . LYS D 2 84 ? -18.59800 41.39500 17.76100 1.000 39.45000 84 LYS D O 1
ATOM 2776 N N . PHE D 2 85 ? -17.13000 39.69900 17.96000 1.000 35.45000 85 PHE D N 1
ATOM 2777 C CA . PHE D 2 85 ? -16.39100 40.03400 16.75300 1.000 30.02000 85 PHE D CA 1
ATOM 2778 C C . PHE D 2 85 ? -15.78400 38.75700 16.19400 1.000 29.83000 85 PHE D C 1
ATOM 2779 O O . PHE D 2 85 ? -15.69600 37.73500 16.87900 1.000 41.73000 85 PHE D O 1
ATOM 2787 N N . VAL D 2 86 ? -15.36100 38.82900 14.93600 1.000 28.45000 86 VAL D N 1
ATOM 2788 C CA . VAL D 2 86 ? -14.66700 37.72700 14.27900 1.000 38.01000 86 VAL D CA 1
ATOM 2789 C C . VAL D 2 86 ? -13.57500 38.30000 13.38500 1.000 32.10000 86 VAL D C 1
ATOM 2790 O O . VAL D 2 86 ? -13.80200 39.26700 12.65200 1.000 40.25000 86 VAL D O 1
ATOM 2794 N N . MET D 2 87 ? -12.38900 37.70000 13.43900 1.000 31.08000 87 MET D N 1
ATOM 2795 C CA . MET D 2 87 ? -11.26300 38.10500 12.60700 1.000 30.21000 87 MET D CA 1
ATOM 2796 C C . MET D 2 87 ? -11.20800 37.23000 11.36000 1.000 33.06000 87 MET D C 1
ATOM 2797 O O . MET D 2 87 ? -11.07600 36.00600 11.46400 1.000 39.60000 87 MET D O 1
ATOM 2802 N N . VAL D 2 88 ? -11.31600 37.85200 10.19100 1.000 27.75000 88 VAL D N 1
ATOM 2803 C CA . VAL D 2 88 ? -11.29500 37.15200 8.91100 1.000 20.25000 88 VAL D CA 1
ATOM 2804 C C . VAL D 2 88 ? -10.15100 37.71400 8.08600 1.000 27.99000 88 VAL D C 1
ATOM 2805 O O . VAL D 2 88 ? -10.06700 38.93200 7.91000 1.000 27.34000 88 VAL D O 1
ATOM 2809 N N . PRO D 2 89 ? -9.24900 36.88200 7.56400 1.000 23.89000 89 PRO D N 1
ATOM 2810 C CA . PRO D 2 89 ? -8.22600 37.38900 6.64100 1.000 15.74000 89 PRO D CA 1
ATOM 2811 C C . PRO D 2 89 ? -8.87400 37.97400 5.39500 1.000 18.09000 89 PRO D C 1
ATOM 2812 O O . PRO D 2 89 ? -9.89600 37.47700 4.91600 1.000 25.55000 89 PRO D O 1
ATOM 2816 N N . HIS D 2 90 ? -8.27800 39.04300 4.86700 1.000 16.23000 90 HIS D N 1
ATOM 2817 C CA . HIS D 2 90 ? -8.86900 39.77900 3.76200 1.000 18.56000 90 HIS D CA 1
ATOM 2818 C C . HIS D 2 90 ? -7.81600 40.08200 2.70700 1.000 26.28000 90 HIS D C 1
ATOM 2819 O O . HIS D 2 90 ? -6.67200 40.42600 3.02800 1.000 45.90000 90 HIS D O 1
ATOM 2826 N N . GLY D 2 91 ? -8.23500 39.97700 1.45100 1.000 22.48000 91 GLY D N 1
ATOM 2827 C CA . GLY D 2 91 ? -7.40600 40.28800 0.30200 1.000 21.65000 91 GLY D CA 1
ATOM 2828 C C . GLY D 2 91 ? -8.28900 40.42300 -0.91800 1.000 39.70000 91 GLY D C 1
ATOM 2829 O O . GLY D 2 91 ? -9.51600 40.31700 -0.83900 1.000 33.92000 91 GLY D O 1
ATOM 2830 N N . THR D 2 92 ? -7.64600 40.66100 -2.06100 1.000 48.76000 92 THR D N 1
ATOM 2831 C CA . THR D 2 92 ? -8.35800 40.82800 -3.31900 1.000 56.82000 92 THR D CA 1
ATOM 2832 C C . THR D 2 92 ? -7.93600 39.85000 -4.40500 1.000 55.49000 92 THR D C 1
ATOM 2833 O O . THR D 2 92 ? -8.54600 39.85200 -5.48100 1.000 49.28000 92 THR D O 1
ATOM 2837 N N . ASP D 2 93 ? -6.92500 39.01800 -4.16400 1.000 48.86000 93 ASP D N 1
ATOM 2838 C CA . ASP D 2 93 ? -6.36100 38.16800 -5.20000 1.000 52.69000 93 ASP D CA 1
ATOM 2839 C C . ASP D 2 93 ? -6.08000 36.78400 -4.63000 1.000 50.98000 93 ASP D C 1
ATOM 2840 O O . ASP D 2 93 ? -6.00900 36.58900 -3.41300 1.000 44.66000 93 ASP D O 1
ATOM 2845 N N . CYS D 2 94 ? -5.97000 35.80900 -5.52500 1.000 54.99000 94 CYS D N 1
ATOM 2846 C CA . CYS D 2 94 ? -5.59400 34.45600 -5.15300 1.000 39.45000 94 CYS D CA 1
ATOM 2847 C C . CYS D 2 94 ? -4.24600 34.09200 -5.76400 1.000 39.74000 94 CYS D C 1
ATOM 2848 O O . CYS D 2 94 ? -3.79900 34.68100 -6.75200 1.000 48.19000 94 CYS D O 1
ATOM 2851 N N . GLU D 2 95 ? -3.60300 33.10200 -5.15000 1.000 35.47000 95 GLU D N 1
ATOM 2852 C CA . GLU D 2 95 ? -2.32700 32.56900 -5.60200 1.000 44.05000 95 GLU D CA 1
ATOM 2853 C C . GLU D 2 95 ? -2.24900 31.11900 -5.15500 1.000 40.80000 95 GLU D C 1
ATOM 2854 O O . GLU D 2 95 ? -2.93200 30.70700 -4.21900 1.000 45.63000 95 GLU D O 1
ATOM 2860 N N . CYS D 2 96 ? -1.42300 30.33700 -5.83500 1.000 34.81000 96 CYS D N 1
ATOM 2861 C CA . CYS D 2 96 ? -1.26500 28.94400 -5.45000 1.000 24.91000 96 CYS D CA 1
ATOM 2862 C C . CYS D 2 96 ? -0.30800 28.82500 -4.27100 1.000 28.73000 96 CYS D C 1
ATOM 2863 O O . CYS D 2 96 ? 0.77300 29.42200 -4.27000 1.000 49.44000 96 CYS D O 1
ATOM 2866 N N . SER D 2 97 ? -0.71900 28.06000 -3.26400 1.000 28.11000 97 SER D N 1
ATOM 2867 C CA . SER D 2 97 ? 0.01900 27.96200 -2.01500 1.000 26.48000 97 SER D CA 1
ATOM 2868 C C . SER D 2 97 ? -0.38100 26.68000 -1.30100 1.000 30.51000 97 SER D C 1
ATOM 2869 O O . SER D 2 97 ? -1.49100 26.17600 -1.48500 1.000 30.66000 97 SER D O 1
ATOM 2872 N N . ALA D 2 98 ? 0.53600 26.15800 -0.48800 1.000 32.87000 98 ALA D N 1
ATOM 2873 C CA . ALA D 2 98 ? 0.30000 24.94400 0.28300 1.000 35.18000 98 ALA D CA 1
ATOM 2874 C C . ALA D 2 98 ? -0.01600 25.20400 1.75200 1.000 44.13000 98 ALA D C 1
ATOM 2875 O O . ALA D 2 98 ? -0.14500 24.24300 2.51700 1.000 43.82000 98 ALA D O 1
ATOM 2877 N N . VAL D 2 99 ? -0.13300 26.46900 2.17200 1.000 33.50000 99 VAL D N 1
ATOM 2878 C CA . VAL D 2 99 ? -0.42400 26.75500 3.58200 1.000 22.83000 99 VAL D CA 1
ATOM 2879 C C . VAL D 2 99 ? -1.74500 26.15000 4.04000 1.000 33.31000 99 VAL D C 1
ATOM 2880 O O . VAL D 2 99 ? -1.79800 25.63100 5.16500 1.000 42.28000 99 VAL D O 1
ATOM 2884 N N . PRO D 2 100 ? -2.83800 26.19000 3.26700 1.000 35.94000 100 PRO D N 1
ATOM 2885 C CA . PRO D 2 100 ? -4.04600 25.46800 3.70500 1.000 35.86000 100 PRO D CA 1
ATOM 2886 C C . PRO D 2 100 ? -3.81700 23.98600 3.94600 1.000 31.82000 100 PRO D C 1
ATOM 2887 O O . PRO D 2 100 ? -4.50700 23.38800 4.78100 1.000 40.73000 100 PRO D O 1
ATOM 2891 N N . LEU D 2 101 ? -2.86800 23.37200 3.23600 1.000 36.67000 101 LEU D N 1
ATOM 2892 C CA . LEU D 2 101 ? -2.58300 21.95600 3.43800 1.000 37.54000 101 LEU D CA 1
ATOM 2893 C C . LEU D 2 101 ? -1.82900 21.69900 4.73800 1.000 48.38000 101 LEU D C 1
ATOM 2894 O O . LEU D 2 101 ? -1.93800 20.60700 5.30800 1.000 50.85000 101 LEU D O 1
ATOM 2899 N N . GLU D 2 102 ? -1.06400 22.68100 5.22000 1.000 49.61000 102 GLU D N 1
ATOM 2900 C CA . GLU D 2 102 ? -0.20900 22.46100 6.38500 1.000 42.72000 102 GLU D CA 1
ATOM 2901 C C . GLU D 2 102 ? -1.02000 22.23900 7.65700 1.000 47.09000 102 GLU D C 1
ATOM 2902 O O . GLU D 2 102 ? -0.96000 21.16400 8.26400 1.000 50.12000 102 GLU D O 1
ATOM 2908 N N . GLN D 2 103 ? -1.76700 23.25300 8.08400 1.000 38.55000 103 GLN D N 1
ATOM 2909 C CA . GLN D 2 103 ? -2.51500 23.20500 9.34100 1.000 50.37000 103 GLN D CA 1
ATOM 2910 C C . GLN D 2 103 ? -3.41500 21.97700 9.45700 1.000 51.16000 103 GLN D C 1
ATOM 2911 O O . GLN D 2 103 ? -3.19500 21.11500 10.30800 1.000 61.06000 103 GLN D O 1
#

B-factor: mean 41.55, std 14.76, range [9.32, 100.54]

InterPro domains:
  IPR004133 DAN [PF03045] (30-116)
  IPR006207 Cystine knot, C-terminal [SM00041] (38-119)
  IPR029034 Cystine-knot cytokine [G3DSA:2.10.90.10] (22-120)
  IPR052680 Glycoprotein Hormones Alpha Subunit [PTHR31129] (12-118)

Solvent-accessible surface area: 21984 Å² total; per-residue (Å²): 99,65,22,113,101,35,60,46,114,43,109,27,111,108,202,51,21,77,128,32,96,6,152,12,38,61,0,75,1,74,2,65,0,54,0,11,9,20,22,121,79,172,116,57,28,43,94,20,93,0,0,24,5,58,19,85,91,83,59,136,35,90,14,115,22,92,205,42,75,160,127,29,130,0,2,8,0,44,64,18,87,21,88,62,7,117,116,137,36,104,60,40,67,131,71,17,130,41,3,82,54,10,139,50,95,27,84,137,49,77,31,0,47,13,86,0,81,0,0,18,0,78,9,95,2,72,2,12,1,26,9,45,74,62,188,75,42,67,76,67,63,15,74,0,0,6,6,46,71,95,58,81,59,129,23,91,4,116,83,36,53,141,70,11,74,115,66,14,72,69,15,104,0,45,49,1,106,84,12,88,24,18,48,91,4,28,152,92,98,53,12,132,102,53,60,29,116,38,112,19,118,119,205,46,27,82,113,40,96,6,157,6,43,49,0,94,8,84,2,70,1,32,2,19,9,14,7,100,73,137,122,51,22,46,115,19,91,0,1,21,2,67,102,71,96,99,60,93,41,112,18,128,20,95,204,45,75,177,80,12,108,1,2,6,0,56,90,18,85,23,52,74,8,132,122,138,33,111,56,47,63,60,55,26,48,48,8,81,56,2,157,18,89,25,84,143,52,74,22,0,69,4,84,0,84,0,0,6,0,62,9,100,2,96,2,8,1,15,14,33,101,47,192,79,37,78,76,68,61,14,62,0,0,7,9,38,75,97,57,71,52,135,27,105,3,104,98,39,54,135,69,16,80,113,65,12,78,70,4,110,0,41,55,0,109,86,13,97,23,17,43,87,7,28,146,116

CATH classification: 2.10.90.10

Organism: Caenorhabditis elegans (NCBI:txid6239)